Protein AF-A0A956AY80-F1 (afdb_monomer_lite)

pLDDT: mean 88.86, std 11.66, range [26.81, 98.88]

Foldseek 3Di:
DDQQQFFAFFCPPPHGGLDPVVLVVQLCQFQAVDLFQHPQATLQLFGHQETKFWDDFQGFTFDRHWFWFFKWFAAQDLVVQFFAQAGLTKIKTKAWFALCLLCVLAPDRPHDRGDIFIKIKIKGRFASRQQDLDPSCWLQLLQFDDLPDFAPWKAFDVIPLALVNQLSLCVLLVQLVFHQDDSRSDHDPSNLVSLQVQCVQADVPDRRSMDGTVDPSVVVSVSSHRHTCVVRNGPVVVSVVNHVRDMDGSRGIHGHPGTNGTWHASHSVRPITIMTIWMWGQDDSHPQFAEFEDEQLARDDSVSVVVVVPDDPLDPPDDGDRSSSSSCCSNPPPVVVSSLRHKYWAFDNLQHPPVSVCVVCVVPDDCPCVCVSSVSSNCCVVSCPSSVHDPRGTIRHHVSSVSSSSSVDPHTHRD

Sequence (415 aa):
MSSSPVSFPVDLGGGLAPTDGNVALHYKKTEVEAVRGFFPLGRNVSWHGGVHLYADADTPIHSPLDGVVVAARIQSSAGDAVGPFGSHNFIVVKHRLSGADLNAVQASGPFGKHDKVEFFSVFMHLAPKKASSGADFHGFGWLAKDPGWALGGSVGAGGANKKADVELVQTLLVRAGFDPGPIDGLIGQKTINGIRAFQRTAFQHMQDGRIDVGGQTWGELLYRVTPDPAEDGFDDDLIAALGEGEIVYPGKRICGGQPLWFVGPESEAGDVHLTHWELISEKPLIGAFQPAEDDSPFQGDARAILQILDGKDWIPGRGYVAPEMVSAFYGDDPRSQVLRERICKFRSEWATDIPAMLDALQRRFWTEGLDAAVEPYQWYEAAAEQAGLPDAVHWHHNPIAVVERLRRLPELTPG

Structure (mmCIF, N/CA/C/O backbone):
data_AF-A0A956AY80-F1
#
_entry.id   AF-A0A956AY80-F1
#
loop_
_atom_site.group_PDB
_atom_site.id
_atom_site.type_symbol
_atom_site.label_atom_id
_atom_site.label_alt_id
_atom_site.label_comp_id
_atom_site.label_asym_id
_atom_site.label_entity_id
_atom_site.label_seq_id
_atom_site.pdbx_PDB_ins_code
_atom_site.Cartn_x
_atom_site.Cartn_y
_atom_site.Cartn_z
_atom_site.occupancy
_atom_site.B_iso_or_equiv
_atom_site.auth_seq_id
_atom_site.auth_comp_id
_atom_site.auth_asym_id
_atom_site.auth_atom_id
_atom_site.pdbx_PDB_model_num
ATOM 1 N N . MET A 1 1 ? -4.450 -15.017 18.694 1.00 26.81 1 MET A N 1
ATOM 2 C CA . MET A 1 1 ? -3.123 -15.047 18.045 1.00 26.81 1 MET A CA 1
ATOM 3 C C . MET A 1 1 ? -2.965 -13.685 17.405 1.00 26.81 1 MET A C 1
ATOM 5 O O . MET A 1 1 ? -3.866 -13.319 16.667 1.00 26.81 1 MET A O 1
ATOM 9 N N . SER A 1 2 ? -1.950 -12.905 17.782 1.00 35.44 2 SER A N 1
ATOM 10 C CA . SER A 1 2 ? -1.731 -11.586 17.172 1.00 35.44 2 SER A CA 1
ATOM 11 C C . SER A 1 2 ? -1.387 -11.805 15.698 1.00 35.44 2 SER A C 1
ATOM 13 O O . SER A 1 2 ? -0.409 -12.499 15.408 1.00 35.44 2 SER A O 1
ATOM 15 N N . SER A 1 3 ? -2.235 -11.339 14.780 1.00 50.88 3 SER A N 1
ATOM 16 C CA . SER A 1 3 ? -1.897 -11.268 13.358 1.00 50.88 3 SER A CA 1
ATOM 17 C C . SER A 1 3 ? -0.698 -10.337 13.206 1.00 50.88 3 SER A C 1
ATOM 19 O O . SER A 1 3 ? -0.637 -9.307 13.872 1.00 50.88 3 SER A O 1
ATOM 21 N N . SER A 1 4 ? 0.276 -10.707 12.369 1.00 59.81 4 SER A N 1
ATOM 22 C CA . SER A 1 4 ? 1.412 -9.825 12.084 1.00 59.81 4 SER A CA 1
ATOM 23 C C . SER A 1 4 ? 0.883 -8.458 11.632 1.00 59.81 4 SER A C 1
ATOM 25 O O . SER A 1 4 ? -0.057 -8.427 10.837 1.00 59.81 4 SER A O 1
ATOM 27 N N . PRO A 1 5 ? 1.443 -7.339 12.121 1.00 73.50 5 PRO A N 1
ATOM 28 C CA . PRO A 1 5 ? 0.940 -6.010 11.779 1.00 73.50 5 PRO A CA 1
ATOM 29 C C . PRO A 1 5 ? 1.329 -5.582 10.351 1.00 73.50 5 PRO A C 1
ATOM 31 O O . PRO A 1 5 ? 1.004 -4.482 9.913 1.00 73.50 5 PRO A O 1
ATOM 34 N N . VAL A 1 6 ? 2.036 -6.455 9.626 1.00 89.50 6 VAL A N 1
ATOM 35 C CA . VAL A 1 6 ? 2.348 -6.320 8.207 1.00 89.50 6 VAL A CA 1
ATOM 36 C C . VAL A 1 6 ? 1.938 -7.583 7.460 1.00 89.50 6 VAL A C 1
ATOM 38 O O . VAL A 1 6 ? 1.872 -8.676 8.027 1.00 89.50 6 VAL A O 1
ATOM 41 N N . SER A 1 7 ? 1.696 -7.434 6.167 1.00 93.81 7 SER A N 1
ATOM 42 C CA . SER A 1 7 ? 1.313 -8.506 5.257 1.00 93.81 7 SER A CA 1
ATOM 43 C C . SER A 1 7 ? 2.031 -8.355 3.920 1.00 93.81 7 SER A C 1
ATOM 45 O O . SER A 1 7 ? 2.483 -7.266 3.561 1.00 93.81 7 SER A O 1
ATOM 47 N N . PHE A 1 8 ? 2.149 -9.453 3.183 1.00 97.81 8 PHE A N 1
ATOM 48 C CA . PHE A 1 8 ? 2.412 -9.375 1.755 1.00 97.81 8 PHE A CA 1
ATOM 49 C C . PHE A 1 8 ? 1.146 -8.934 1.016 1.00 97.81 8 PHE A C 1
ATOM 51 O O . PHE A 1 8 ? 0.047 -9.287 1.444 1.00 97.81 8 PHE A O 1
ATOM 58 N N . PRO A 1 9 ? 1.278 -8.189 -0.091 1.00 97.81 9 PRO A N 1
ATOM 59 C CA . PRO A 1 9 ? 0.118 -7.656 -0.793 1.00 97.81 9 PRO A CA 1
ATOM 60 C C . PRO A 1 9 ? -0.610 -8.711 -1.636 1.00 97.81 9 PRO A C 1
ATOM 62 O O . PRO A 1 9 ? -1.780 -8.527 -1.942 1.00 97.81 9 PRO A O 1
ATOM 65 N N . VAL A 1 10 ? 0.032 -9.824 -2.000 1.00 98.12 10 VAL A N 1
ATOM 66 C CA . VAL A 1 10 ? -0.568 -10.881 -2.830 1.00 98.12 10 VAL A CA 1
ATOM 67 C C . VAL A 1 10 ? -0.330 -12.239 -2.176 1.00 98.12 10 VAL A C 1
ATOM 69 O O . VAL A 1 10 ? 0.770 -12.525 -1.703 1.00 98.12 10 VAL A O 1
ATOM 72 N N . ASP A 1 11 ? -1.355 -13.092 -2.150 1.00 97.25 11 ASP A N 1
ATOM 73 C CA . ASP A 1 11 ? -1.192 -14.480 -1.724 1.00 97.25 11 ASP A CA 1
ATOM 74 C C . ASP A 1 11 ? -0.644 -15.317 -2.886 1.00 97.25 11 ASP A C 1
ATOM 76 O O . ASP A 1 11 ? -1.354 -15.632 -3.836 1.00 97.25 11 ASP A O 1
ATOM 80 N N . LEU A 1 12 ? 0.631 -15.698 -2.795 1.00 96.06 12 LEU A N 1
ATOM 81 C CA . LEU A 1 12 ? 1.305 -16.536 -3.792 1.00 96.06 12 LEU A CA 1
ATOM 82 C C . LEU A 1 12 ? 1.191 -18.047 -3.493 1.00 96.06 12 LEU A C 1
ATOM 84 O O . LEU A 1 12 ? 1.968 -18.843 -4.029 1.00 96.06 12 LEU A O 1
ATOM 88 N N . GLY A 1 13 ? 0.246 -18.439 -2.629 1.00 94.81 13 GLY A N 1
ATOM 89 C CA . GLY A 1 13 ? -0.078 -19.823 -2.259 1.00 94.81 13 GLY A CA 1
ATOM 90 C C . GLY A 1 13 ? 0.233 -20.198 -0.803 1.00 94.81 13 GLY A C 1
ATOM 91 O O . GLY A 1 13 ? 0.145 -21.372 -0.446 1.00 94.81 13 GLY A O 1
ATOM 92 N N . GLY A 1 14 ? 0.623 -19.231 0.032 1.00 93.25 14 GLY A N 1
ATOM 93 C CA . GLY A 1 14 ? 1.024 -19.441 1.431 1.00 93.25 14 GLY A CA 1
ATOM 94 C C . GLY A 1 14 ? 0.284 -18.558 2.441 1.00 93.25 14 GLY A C 1
ATOM 95 O O . GLY A 1 14 ? 0.595 -18.589 3.636 1.00 93.25 14 GLY A O 1
ATOM 96 N N . GLY A 1 15 ? -0.683 -17.763 1.985 1.00 95.44 15 GLY A N 1
ATOM 97 C CA . GLY A 1 15 ? -1.321 -16.698 2.747 1.00 95.44 15 GLY A CA 1
ATOM 98 C C . GLY A 1 15 ? -0.514 -15.396 2.747 1.00 95.44 15 GLY A C 1
ATOM 99 O O . GLY A 1 15 ? 0.667 -15.352 2.405 1.00 95.44 15 GLY A O 1
ATOM 100 N N . LEU A 1 16 ? -1.153 -14.322 3.213 1.00 95.81 16 LEU A N 1
ATOM 101 C CA . LEU A 1 16 ? -0.568 -12.973 3.253 1.00 95.81 16 LEU A CA 1
ATOM 102 C C . LEU A 1 16 ? 0.419 -12.761 4.413 1.00 95.81 16 LEU A C 1
ATOM 104 O O . LEU A 1 16 ? 1.142 -11.768 4.451 1.00 95.81 16 LEU A O 1
ATOM 108 N N . ALA A 1 17 ? 0.448 -13.666 5.394 1.00 94.19 17 ALA A N 1
ATOM 109 C CA . ALA A 1 17 ? 1.302 -13.505 6.564 1.00 94.19 17 ALA A CA 1
ATOM 110 C C . ALA A 1 17 ? 2.790 -13.576 6.167 1.00 94.19 17 ALA A C 1
ATOM 112 O O . ALA A 1 17 ? 3.185 -14.496 5.449 1.00 94.19 17 ALA A O 1
ATOM 113 N N . PRO A 1 18 ? 3.657 -12.689 6.674 1.00 94.31 18 PRO A N 1
ATOM 114 C CA . PRO A 1 18 ? 5.069 -12.629 6.301 1.00 94.31 18 PRO A CA 1
ATOM 115 C C . PRO A 1 18 ? 5.901 -13.691 7.049 1.00 94.31 18 PRO A C 1
ATOM 117 O O . PRO A 1 18 ? 6.881 -13.391 7.726 1.00 94.31 18 PRO A O 1
ATOM 120 N N . THR A 1 19 ? 5.503 -14.961 6.995 1.00 94.44 19 THR A N 1
ATOM 121 C CA . THR A 1 19 ? 6.252 -16.073 7.609 1.00 94.44 19 THR A CA 1
ATOM 122 C C . THR A 1 19 ? 7.579 -16.315 6.881 1.00 94.44 19 THR A C 1
ATOM 124 O O . THR A 1 19 ? 7.746 -15.875 5.747 1.00 94.44 19 THR A O 1
ATOM 127 N N . ASP A 1 20 ? 8.529 -17.035 7.489 1.00 94.62 20 ASP A N 1
ATOM 128 C CA . ASP A 1 20 ? 9.790 -17.388 6.805 1.00 94.62 20 ASP A CA 1
ATOM 129 C C . ASP A 1 20 ? 9.540 -18.138 5.490 1.00 94.62 20 ASP A C 1
ATOM 131 O O . ASP A 1 20 ? 10.195 -17.868 4.484 1.00 94.62 20 ASP A O 1
ATOM 135 N N . GLY A 1 21 ? 8.541 -19.028 5.480 1.00 96.56 21 GLY A N 1
ATOM 136 C CA . GLY A 1 21 ? 8.115 -19.738 4.276 1.00 96.56 21 GLY A CA 1
ATOM 137 C C . GLY A 1 21 ? 7.582 -18.792 3.201 1.00 96.56 21 GLY A C 1
ATOM 138 O O . GLY A 1 21 ? 7.973 -18.906 2.042 1.00 96.56 21 GLY A O 1
ATOM 139 N N . ASN A 1 22 ? 6.754 -17.818 3.582 1.00 96.81 22 ASN A N 1
ATOM 140 C CA . ASN A 1 22 ? 6.165 -16.880 2.626 1.00 96.81 22 ASN A CA 1
ATOM 141 C C . ASN A 1 22 ? 7.173 -15.847 2.119 1.00 96.81 22 ASN A C 1
ATOM 143 O O . ASN A 1 22 ? 7.109 -15.484 0.949 1.00 96.81 22 ASN A O 1
ATOM 147 N N . VAL A 1 23 ? 8.137 -15.422 2.943 1.00 96.94 23 VAL A N 1
ATOM 148 C CA . VAL A 1 23 ? 9.266 -14.584 2.502 1.00 96.94 23 VAL A CA 1
ATOM 149 C C . VAL A 1 23 ? 10.092 -15.325 1.449 1.00 96.94 23 VAL A C 1
ATOM 151 O O . VAL A 1 23 ? 10.340 -14.792 0.369 1.00 96.94 23 VAL A O 1
ATOM 154 N N . ALA A 1 24 ? 10.469 -16.579 1.724 1.00 96.56 24 ALA A N 1
ATOM 155 C CA . ALA A 1 24 ? 11.209 -17.400 0.769 1.00 96.56 24 ALA A CA 1
ATOM 156 C C . ALA A 1 24 ? 10.414 -17.639 -0.526 1.00 96.56 24 ALA A C 1
ATOM 158 O O . ALA A 1 24 ? 10.987 -17.596 -1.615 1.00 96.56 24 ALA A O 1
ATOM 159 N N . LEU A 1 25 ? 9.097 -17.851 -0.417 1.00 97.31 25 LEU A N 1
ATOM 160 C CA . LEU A 1 25 ? 8.205 -18.004 -1.563 1.00 97.31 25 LEU A CA 1
ATOM 161 C C . LEU A 1 25 ? 8.152 -16.737 -2.422 1.00 97.31 25 LEU A C 1
ATOM 163 O O . LEU A 1 25 ? 8.257 -16.850 -3.639 1.00 97.31 25 LEU A O 1
ATOM 167 N N . HIS A 1 26 ? 8.046 -15.554 -1.813 1.00 97.62 26 HIS A N 1
ATOM 168 C CA . HIS A 1 26 ? 8.036 -14.289 -2.549 1.00 97.62 26 HIS A CA 1
ATOM 169 C C . HIS A 1 26 ? 9.336 -14.091 -3.323 1.00 97.62 26 HIS A C 1
ATOM 171 O O . HIS A 1 26 ? 9.273 -13.915 -4.533 1.00 97.62 26 HIS A O 1
ATOM 177 N N . TYR A 1 27 ? 10.503 -14.248 -2.688 1.00 96.75 27 TYR A N 1
ATOM 178 C CA . TYR A 1 27 ? 11.777 -14.159 -3.412 1.00 96.75 27 TYR A CA 1
ATOM 179 C C . TYR A 1 27 ? 11.892 -15.204 -4.526 1.00 96.75 27 TYR A C 1
ATOM 181 O O . TYR A 1 27 ? 12.325 -14.880 -5.627 1.00 96.75 27 TYR A O 1
ATOM 189 N N . LYS A 1 28 ? 11.461 -16.450 -4.291 1.00 95.44 28 LYS A N 1
ATOM 190 C CA . LYS A 1 28 ? 11.447 -17.481 -5.339 1.00 95.44 28 LYS A CA 1
ATOM 191 C C . LYS A 1 28 ? 10.586 -17.046 -6.530 1.00 95.44 28 LYS A C 1
ATOM 193 O O . LYS A 1 28 ? 11.011 -17.171 -7.676 1.00 95.44 28 LYS A O 1
ATOM 198 N N . LYS A 1 29 ? 9.390 -16.520 -6.265 1.00 95.56 29 LYS A N 1
ATOM 199 C CA . LYS A 1 29 ? 8.446 -16.073 -7.293 1.00 95.56 29 LYS A CA 1
ATOM 200 C C . LYS A 1 29 ? 8.954 -14.854 -8.057 1.00 95.56 29 LYS A C 1
ATOM 202 O O . LYS A 1 29 ? 8.784 -14.819 -9.268 1.00 95.56 29 LYS A O 1
ATOM 207 N N . THR A 1 30 ? 9.600 -13.902 -7.386 1.00 94.88 30 THR A N 1
ATOM 208 C CA . THR A 1 30 ? 10.046 -12.643 -8.002 1.00 94.88 30 THR A CA 1
ATOM 209 C C . THR A 1 30 ? 11.441 -12.693 -8.604 1.00 94.88 30 THR A C 1
ATOM 211 O O . THR A 1 30 ? 11.731 -11.872 -9.459 1.00 94.88 30 THR A O 1
ATOM 214 N N . GLU A 1 31 ? 12.316 -13.602 -8.170 1.00 93.38 31 GLU A N 1
ATOM 215 C CA . GLU A 1 31 ? 13.718 -13.650 -8.620 1.00 93.38 31 GLU A CA 1
ATOM 216 C C . GLU A 1 31 ? 14.053 -14.908 -9.431 1.00 93.38 31 GLU A C 1
ATOM 218 O O . GLU A 1 31 ? 14.951 -14.864 -10.265 1.00 93.38 31 GLU A O 1
ATOM 223 N N . VAL A 1 32 ? 13.341 -16.022 -9.220 1.00 90.88 32 VAL A N 1
ATOM 224 C CA . VAL A 1 32 ? 13.651 -17.306 -9.878 1.00 90.88 32 VAL A CA 1
ATOM 225 C C . VAL A 1 32 ? 12.602 -17.678 -10.923 1.00 90.88 32 VAL A C 1
ATOM 227 O O . VAL A 1 32 ? 12.946 -18.094 -12.024 1.00 90.88 32 VAL A O 1
ATOM 230 N N . GLU A 1 33 ? 11.316 -17.559 -10.585 1.00 91.31 33 GLU A N 1
ATOM 231 C CA . GLU A 1 33 ? 10.217 -17.934 -11.490 1.00 91.31 33 GLU A CA 1
ATOM 232 C C . GLU A 1 33 ? 9.752 -16.768 -12.379 1.00 91.31 33 GLU A C 1
ATOM 234 O O . GLU A 1 33 ? 9.162 -16.998 -13.435 1.00 91.31 33 GLU A O 1
ATOM 239 N N . ALA A 1 34 ? 10.026 -15.523 -11.979 1.00 87.88 34 ALA A N 1
ATOM 240 C CA . ALA A 1 34 ? 9.697 -14.340 -12.763 1.00 87.88 34 ALA A CA 1
ATOM 241 C C . ALA A 1 34 ? 10.605 -14.195 -13.988 1.00 87.88 34 ALA A C 1
ATOM 243 O O . ALA A 1 34 ? 11.816 -14.408 -13.941 1.00 87.88 34 ALA A O 1
ATOM 244 N N . VAL A 1 35 ? 10.019 -13.729 -15.090 1.00 84.06 35 VAL A N 1
ATOM 245 C CA . VAL A 1 35 ? 10.764 -13.435 -16.323 1.00 84.06 35 VAL A CA 1
ATOM 246 C C . VAL A 1 35 ? 11.351 -12.017 -16.297 1.00 84.06 35 VAL A C 1
ATOM 248 O O . VAL A 1 35 ? 12.393 -11.765 -16.904 1.00 84.06 35 VAL A O 1
ATOM 251 N N . ARG A 1 36 ? 10.685 -11.079 -15.611 1.00 87.81 36 ARG A N 1
ATOM 252 C CA . ARG A 1 36 ? 11.053 -9.657 -15.507 1.00 87.81 36 ARG A CA 1
ATOM 253 C C . ARG A 1 36 ? 10.444 -8.996 -14.268 1.00 87.81 36 ARG A C 1
ATOM 255 O O . ARG A 1 36 ? 9.558 -9.578 -13.645 1.00 87.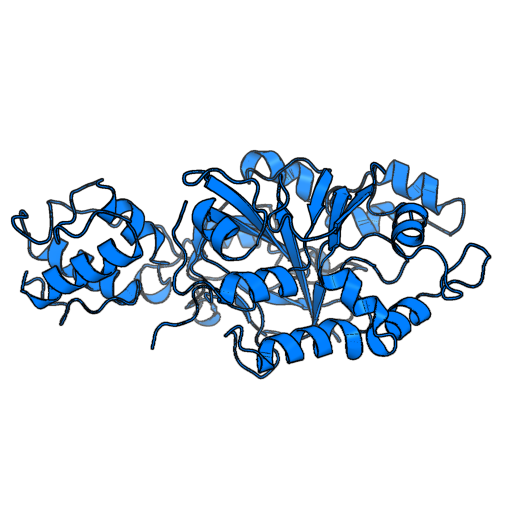81 36 ARG A O 1
ATOM 262 N N . GLY A 1 37 ? 10.862 -7.754 -14.007 1.00 89.88 37 GLY A N 1
ATOM 263 C CA . GLY A 1 37 ? 10.347 -6.914 -12.922 1.00 89.88 37 GLY A CA 1
ATOM 264 C C . GLY A 1 37 ? 11.085 -7.131 -11.603 1.00 89.88 37 GLY A C 1
ATOM 265 O O . GLY A 1 37 ? 10.450 -7.307 -10.566 1.00 89.88 37 GLY A O 1
ATOM 266 N N . PHE A 1 38 ? 12.418 -7.192 -11.652 1.00 92.88 38 PHE A N 1
ATOM 267 C CA . PHE A 1 38 ? 13.270 -7.447 -10.493 1.00 92.88 38 PHE A CA 1
ATOM 268 C C . PHE A 1 38 ? 13.699 -6.138 -9.826 1.00 92.88 38 PHE A C 1
ATOM 270 O O . PHE A 1 38 ? 14.107 -5.207 -10.514 1.00 92.88 38 PHE A O 1
ATOM 277 N N . PHE A 1 39 ? 13.710 -6.084 -8.496 1.00 93.38 39 PHE A N 1
ATOM 278 C CA . PHE A 1 39 ? 14.326 -4.971 -7.770 1.00 93.38 39 PHE A CA 1
ATOM 279 C C . PHE A 1 39 ? 15.830 -5.212 -7.553 1.00 93.38 39 PHE A C 1
ATOM 281 O O . PHE A 1 39 ? 16.179 -6.294 -7.072 1.00 93.38 39 PHE A O 1
ATOM 288 N N . PRO A 1 40 ? 16.720 -4.215 -7.753 1.00 90.00 40 PRO A N 1
ATOM 289 C CA . PRO A 1 40 ? 16.488 -2.887 -8.332 1.00 90.00 40 PRO A CA 1
ATOM 290 C C . PRO A 1 40 ? 16.791 -2.843 -9.841 1.00 90.00 40 PRO A C 1
ATOM 292 O O . PRO A 1 40 ? 16.934 -1.767 -10.419 1.00 90.00 40 PRO A O 1
ATOM 295 N N . LEU A 1 41 ? 17.001 -4.012 -10.459 1.00 86.75 41 LEU A N 1
ATOM 296 C CA . LEU A 1 41 ? 17.500 -4.141 -11.824 1.00 86.75 41 LEU A CA 1
ATOM 297 C C . LEU A 1 41 ? 16.412 -4.636 -12.774 1.00 86.75 41 LEU A C 1
ATOM 299 O O . LEU A 1 41 ? 16.131 -5.833 -12.850 1.00 86.75 41 LEU A O 1
ATOM 303 N N . GLY A 1 42 ? 15.878 -3.716 -13.571 1.00 85.12 42 GLY A N 1
ATOM 304 C CA . GLY A 1 42 ? 14.941 -4.036 -14.636 1.00 85.12 42 GLY A CA 1
ATOM 305 C C . GLY A 1 42 ? 15.580 -4.886 -15.737 1.00 85.12 42 GLY A C 1
ATOM 306 O O . GLY A 1 42 ? 16.794 -4.875 -15.961 1.00 85.12 42 GLY A O 1
ATOM 307 N N . ARG A 1 43 ? 14.736 -5.594 -16.495 1.00 77.75 43 ARG A N 1
ATOM 308 C CA . ARG A 1 43 ? 15.157 -6.495 -17.585 1.00 77.75 43 ARG A CA 1
ATOM 309 C C . ARG A 1 43 ? 16.011 -5.795 -18.660 1.00 77.75 43 ARG A C 1
ATOM 311 O O . ARG A 1 43 ? 16.844 -6.439 -19.284 1.00 77.75 43 ARG A O 1
ATOM 318 N N . ASN A 1 44 ? 15.853 -4.484 -18.841 1.00 75.44 44 ASN A N 1
ATOM 319 C CA . ASN A 1 44 ? 16.607 -3.686 -19.814 1.00 75.44 44 ASN A CA 1
ATOM 320 C C . ASN A 1 44 ? 17.853 -3.000 -19.221 1.00 75.44 44 ASN A C 1
ATOM 322 O O . ASN A 1 44 ? 18.397 -2.085 -19.835 1.00 75.44 44 ASN A O 1
ATOM 326 N N . VAL A 1 45 ? 18.303 -3.423 -18.034 1.00 77.69 45 VAL A N 1
ATOM 327 C CA . VAL A 1 45 ? 19.393 -2.774 -17.279 1.00 77.69 45 VAL A CA 1
ATOM 328 C C . VAL A 1 45 ? 19.087 -1.304 -16.978 1.00 77.69 45 VAL A C 1
ATOM 330 O O . VAL A 1 45 ? 19.948 -0.430 -17.022 1.00 77.69 45 VAL A O 1
ATOM 333 N N . SER A 1 46 ? 17.817 -1.044 -16.690 1.00 82.38 46 SER A N 1
ATOM 334 C CA . SER A 1 46 ? 17.307 0.201 -16.129 1.00 82.38 46 SER A CA 1
ATOM 335 C C . SER A 1 46 ? 17.060 0.019 -14.637 1.00 82.38 46 SER A C 1
ATOM 337 O O . SER A 1 46 ? 16.979 -1.116 -14.148 1.00 82.38 46 SER A O 1
ATOM 339 N N . TRP A 1 47 ? 16.921 1.127 -13.918 1.00 88.50 47 TRP A N 1
ATOM 340 C CA . TRP A 1 47 ? 16.445 1.064 -12.548 1.00 88.50 47 TRP A CA 1
ATOM 341 C C . TRP A 1 47 ? 15.017 0.535 -12.541 1.00 88.50 47 TRP A C 1
ATOM 343 O O . TRP A 1 47 ? 14.254 0.787 -13.476 1.00 88.50 47 TRP A O 1
ATOM 353 N N . HIS A 1 48 ? 14.701 -0.244 -11.512 1.00 93.25 48 HIS A N 1
ATOM 354 C CA . HIS A 1 48 ? 13.365 -0.763 -11.275 1.00 93.25 48 HIS A CA 1
ATOM 355 C C . HIS A 1 48 ? 13.009 -0.588 -9.795 1.00 93.25 48 HIS A C 1
ATOM 357 O O . HIS A 1 48 ? 13.703 -1.124 -8.927 1.00 93.25 48 HIS A O 1
ATOM 363 N N . GLY A 1 49 ? 11.983 0.211 -9.503 1.00 93.44 49 GLY A N 1
ATOM 364 C CA . GLY A 1 49 ? 11.641 0.709 -8.165 1.00 93.44 49 GLY A CA 1
ATOM 365 C C . GLY A 1 49 ? 11.008 -0.329 -7.251 1.00 93.44 49 GLY A C 1
ATOM 366 O O . GLY A 1 49 ? 11.055 -0.197 -6.026 1.00 93.44 49 GLY A O 1
ATOM 367 N N . GLY A 1 50 ? 10.485 -1.407 -7.834 1.00 95.62 50 GLY A N 1
ATOM 368 C CA . GLY A 1 50 ? 9.754 -2.434 -7.111 1.00 95.62 50 GLY A CA 1
ATOM 369 C C . GLY A 1 50 ? 9.958 -3.840 -7.648 1.00 95.62 50 GLY A C 1
ATOM 370 O O . GLY A 1 50 ? 10.982 -4.183 -8.241 1.00 95.62 50 GLY A O 1
ATOM 371 N N . VAL A 1 51 ? 8.969 -4.690 -7.393 1.00 97.75 51 VAL A N 1
ATOM 372 C CA . VAL A 1 51 ? 8.930 -6.074 -7.878 1.00 97.75 51 VAL A CA 1
ATOM 373 C C . VAL A 1 51 ? 7.619 -6.353 -8.599 1.00 97.75 51 VAL A C 1
ATOM 375 O O . VAL A 1 51 ? 6.569 -5.845 -8.208 1.00 97.75 51 VAL A O 1
ATOM 378 N N . HIS A 1 52 ? 7.662 -7.204 -9.621 1.00 97.50 52 HIS A N 1
ATOM 379 C CA . HIS A 1 52 ? 6.452 -7.763 -10.221 1.00 97.50 52 HIS A CA 1
ATOM 380 C C . HIS A 1 52 ? 6.011 -9.019 -9.463 1.00 97.50 52 HIS A C 1
ATOM 382 O O . HIS A 1 52 ? 6.763 -9.989 -9.352 1.00 97.50 52 HIS A O 1
ATOM 388 N N . LEU A 1 53 ? 4.773 -9.019 -8.974 1.00 97.81 53 LEU A N 1
ATOM 389 C CA . LEU A 1 53 ? 4.126 -10.171 -8.352 1.00 97.81 53 LEU A CA 1
ATOM 390 C C . LEU A 1 53 ? 3.156 -10.797 -9.354 1.00 97.81 53 LEU A C 1
ATOM 392 O O . LEU A 1 53 ? 2.075 -10.260 -9.587 1.00 97.81 53 LEU A O 1
ATOM 396 N N . TYR A 1 54 ? 3.556 -11.918 -9.954 1.00 96.62 54 TYR A N 1
ATOM 397 C CA . TYR A 1 54 ? 2.731 -12.677 -10.896 1.00 96.62 54 TYR A CA 1
ATOM 398 C C . TYR A 1 54 ? 1.727 -13.543 -10.135 1.00 96.62 54 TYR A C 1
ATOM 400 O O . TYR A 1 54 ? 2.111 -14.296 -9.235 1.00 96.62 54 TYR A O 1
ATOM 408 N N . ALA A 1 55 ? 0.458 -13.452 -10.518 1.00 96.50 55 ALA A N 1
ATOM 409 C CA . ALA A 1 55 ? -0.638 -14.222 -9.940 1.00 96.50 55 ALA A CA 1
ATOM 410 C C . ALA A 1 55 ? -1.754 -14.405 -10.975 1.00 96.50 55 ALA A C 1
ATOM 412 O O . ALA A 1 55 ? -1.727 -13.785 -12.036 1.00 96.50 55 ALA A O 1
ATOM 413 N N . ASP A 1 56 ? -2.732 -15.254 -10.667 1.00 95.62 56 ASP A N 1
ATOM 414 C CA . ASP A 1 56 ? -3.879 -15.471 -11.547 1.00 95.62 56 ASP A CA 1
ATOM 415 C C . ASP A 1 56 ? -4.747 -14.206 -11.632 1.00 95.62 56 ASP A C 1
ATOM 417 O O . ASP A 1 56 ? -4.804 -13.414 -10.686 1.00 95.62 56 ASP A O 1
ATOM 421 N N . ALA A 1 57 ? -5.460 -14.034 -12.748 1.00 92.81 57 ALA A N 1
ATOM 422 C CA . ALA A 1 57 ? -6.464 -12.982 -12.894 1.00 92.81 57 ALA A CA 1
ATOM 423 C C . ALA A 1 57 ? -7.441 -12.970 -11.703 1.00 92.81 57 ALA A C 1
ATOM 425 O O . ALA A 1 57 ? -7.724 -14.012 -11.113 1.00 92.81 57 ALA A O 1
ATOM 426 N N . ASP A 1 58 ? -7.943 -11.787 -11.342 1.00 91.12 58 ASP A N 1
ATOM 427 C CA . ASP A 1 58 ? -8.820 -11.576 -10.179 1.00 91.12 58 ASP A CA 1
ATOM 428 C C . ASP A 1 58 ? -8.202 -11.942 -8.811 1.00 91.12 58 ASP A C 1
ATOM 430 O O . ASP A 1 58 ? -8.900 -11.905 -7.795 1.00 91.12 58 ASP A O 1
ATOM 434 N N . THR A 1 59 ? -6.894 -12.221 -8.724 1.00 96.69 59 THR A N 1
ATOM 435 C CA . THR A 1 59 ? -6.223 -12.319 -7.419 1.00 96.69 59 THR A CA 1
ATOM 436 C C . THR A 1 59 ? -6.233 -10.946 -6.733 1.00 96.69 59 THR A C 1
ATOM 438 O O . THR A 1 59 ? -5.748 -9.971 -7.323 1.00 96.69 59 THR A O 1
ATOM 441 N N . PRO A 1 60 ? -6.763 -10.829 -5.501 1.00 96.81 60 PRO A N 1
ATOM 442 C CA . PRO A 1 60 ? -6.797 -9.561 -4.790 1.00 96.81 60 PRO A CA 1
ATOM 443 C C . PRO A 1 60 ? -5.403 -9.129 -4.322 1.00 96.81 60 PRO A C 1
ATOM 445 O O . PRO A 1 60 ? -4.594 -9.930 -3.849 1.00 96.81 60 PRO A O 1
ATOM 448 N N . ILE A 1 61 ? -5.161 -7.828 -4.422 1.00 97.81 61 ILE A N 1
ATOM 449 C CA . ILE A 1 61 ? -4.003 -7.123 -3.877 1.00 97.81 61 ILE A CA 1
ATOM 450 C C . ILE A 1 61 ? -4.437 -6.469 -2.572 1.00 97.81 61 ILE A C 1
ATOM 452 O O . ILE A 1 61 ? -5.530 -5.915 -2.500 1.00 97.81 61 ILE A O 1
ATOM 456 N N . HIS A 1 62 ? -3.577 -6.486 -1.564 1.00 97.81 62 HIS A N 1
ATOM 457 C CA . HIS A 1 62 ? -3.861 -6.011 -0.219 1.00 97.81 62 HIS A CA 1
ATOM 458 C C . HIS A 1 62 ? -2.864 -4.941 0.208 1.00 97.81 62 HIS A C 1
ATOM 460 O O . HIS A 1 62 ? -1.720 -4.915 -0.246 1.00 97.81 62 HIS A O 1
ATOM 466 N N . SER A 1 63 ? -3.285 -4.070 1.122 1.00 97.00 63 SER A N 1
ATOM 467 C CA . SER A 1 63 ? -2.377 -3.097 1.721 1.00 97.00 63 SER A CA 1
ATOM 468 C C . SER A 1 63 ? -1.359 -3.820 2.609 1.00 97.00 63 SER A C 1
ATOM 470 O O . SER A 1 63 ? -1.765 -4.535 3.524 1.00 97.00 63 SER A O 1
ATOM 472 N N . PRO A 1 64 ? -0.042 -3.651 2.409 1.00 96.56 64 PRO A N 1
ATOM 473 C CA . PRO A 1 64 ? 0.959 -4.393 3.168 1.00 96.56 64 PRO A CA 1
ATOM 474 C C . PRO A 1 64 ? 1.023 -3.926 4.623 1.00 96.56 64 PRO A C 1
ATOM 476 O O . PRO A 1 64 ? 1.347 -4.709 5.514 1.00 96.56 64 PRO A O 1
ATOM 479 N N . LEU A 1 65 ? 0.669 -2.664 4.871 1.00 93.75 65 LEU A N 1
ATOM 480 C CA . LEU A 1 65 ? 0.572 -2.061 6.192 1.00 93.75 65 LEU A CA 1
ATOM 481 C C . LEU A 1 65 ? -0.686 -1.204 6.296 1.00 93.75 65 LEU A C 1
ATOM 483 O O . LEU A 1 65 ? -1.304 -0.825 5.302 1.00 93.75 65 LEU A O 1
ATOM 487 N N . ASP A 1 66 ? -0.990 -0.821 7.522 1.00 91.19 66 ASP A N 1
ATOM 488 C CA . ASP A 1 66 ? -1.859 0.298 7.837 1.00 91.19 66 ASP A CA 1
ATOM 489 C C . ASP A 1 66 ? -1.463 1.562 7.052 1.00 91.19 66 ASP A C 1
ATOM 491 O O . ASP A 1 66 ? -0.296 1.965 7.012 1.00 91.19 66 ASP A O 1
ATOM 495 N N . GLY A 1 67 ? -2.434 2.207 6.412 1.00 93.25 67 GLY A N 1
ATOM 496 C CA . GLY A 1 67 ? -2.192 3.382 5.584 1.00 93.25 67 GLY A CA 1
ATOM 497 C C . GLY A 1 67 ? -3.454 4.134 5.182 1.00 93.25 67 GLY A C 1
ATOM 498 O O . GLY A 1 67 ? -4.534 3.933 5.737 1.00 93.25 67 GLY A O 1
ATOM 499 N N . VAL A 1 68 ? -3.301 5.063 4.252 1.00 95.25 68 VAL A N 1
ATOM 500 C CA . VAL A 1 68 ? -4.389 5.840 3.656 1.00 95.25 68 VAL A CA 1
ATOM 501 C C . VAL A 1 68 ? -4.240 5.748 2.145 1.00 95.25 68 VAL A C 1
ATOM 503 O O . VAL A 1 68 ? -3.157 6.007 1.627 1.00 95.25 68 VAL A O 1
ATOM 506 N N . VAL A 1 69 ? -5.305 5.387 1.436 1.00 98.00 69 VAL A N 1
ATOM 507 C CA . VAL A 1 69 ? -5.358 5.458 -0.026 1.00 98.00 69 VAL A CA 1
ATOM 508 C C . VAL A 1 69 ? -5.398 6.934 -0.414 1.00 98.00 69 VAL A C 1
ATOM 510 O O . VAL A 1 69 ? -6.408 7.611 -0.206 1.00 98.00 69 VAL A O 1
ATOM 513 N N . VAL A 1 70 ? -4.272 7.444 -0.913 1.00 98.50 70 VAL A N 1
ATOM 514 C CA . VAL A 1 70 ? -4.071 8.878 -1.190 1.00 98.50 70 VAL A CA 1
ATOM 515 C C . VAL A 1 70 ? -4.223 9.228 -2.661 1.00 98.50 70 VAL A C 1
ATOM 517 O O . VAL A 1 70 ? -4.576 10.360 -2.960 1.00 98.50 70 VAL A O 1
ATOM 520 N N . ALA A 1 71 ? -4.012 8.269 -3.560 1.00 98.56 71 ALA A N 1
ATOM 521 C CA . ALA A 1 71 ? -4.299 8.422 -4.977 1.00 98.56 71 ALA A CA 1
ATOM 522 C C . ALA A 1 71 ? -4.695 7.079 -5.586 1.00 98.56 71 ALA A C 1
ATOM 524 O O . ALA A 1 71 ? -4.190 6.032 -5.172 1.00 98.56 71 ALA A O 1
ATOM 525 N N . ALA A 1 72 ? -5.581 7.108 -6.573 1.00 98.19 72 ALA A N 1
ATOM 526 C CA . ALA A 1 72 ? -5.921 5.943 -7.373 1.00 98.19 72 ALA A CA 1
ATOM 527 C C . ALA A 1 72 ? -6.364 6.361 -8.776 1.00 98.19 72 ALA A C 1
ATOM 529 O O . ALA A 1 72 ? -6.935 7.434 -8.955 1.00 98.19 72 ALA A O 1
ATOM 530 N N . ARG A 1 73 ? -6.155 5.482 -9.753 1.00 96.50 73 ARG A N 1
ATOM 531 C CA . ARG A 1 73 ? -6.752 5.565 -11.089 1.00 96.50 73 ARG A CA 1
ATOM 532 C C . ARG A 1 73 ? -7.155 4.167 -11.529 1.00 96.50 73 ARG A C 1
ATOM 534 O O . ARG A 1 73 ? -6.301 3.283 -11.585 1.00 96.50 73 ARG A O 1
ATOM 541 N N . ILE A 1 74 ? -8.438 3.975 -11.838 1.00 93.94 74 ILE A N 1
ATOM 542 C CA . ILE A 1 74 ? -9.005 2.681 -12.243 1.00 93.94 74 ILE A CA 1
ATOM 543 C C . ILE A 1 74 ? -9.855 2.850 -13.503 1.00 93.94 74 ILE A C 1
ATOM 545 O O . ILE A 1 74 ? -11.072 2.980 -13.462 1.00 93.94 74 ILE A O 1
ATOM 549 N N . GLN A 1 75 ? -9.222 2.784 -14.662 1.00 90.19 75 GLN A N 1
ATOM 550 C CA . GLN A 1 75 ? -9.922 2.670 -15.930 1.00 90.19 75 GLN A CA 1
ATOM 551 C C . GLN A 1 75 ? -10.494 1.268 -16.105 1.00 90.19 75 GLN A C 1
ATOM 553 O O . GLN A 1 75 ? -9.787 0.265 -16.015 1.00 90.19 75 GLN A O 1
ATOM 558 N N . SER A 1 76 ? -11.797 1.205 -16.357 1.00 86.25 76 SER A N 1
ATOM 559 C CA . SER A 1 76 ? -12.543 -0.054 -16.425 1.00 86.25 76 SER A CA 1
ATOM 560 C C . SER A 1 76 ? -12.533 -0.729 -17.800 1.00 86.25 76 SER A C 1
ATOM 562 O O . SER A 1 76 ? -12.878 -1.901 -17.914 1.00 86.25 76 SER A O 1
ATOM 564 N N . SER A 1 77 ? -12.150 -0.001 -18.848 1.00 85.50 77 SER A N 1
ATOM 565 C CA . SER A 1 77 ? -12.042 -0.507 -20.215 1.00 85.50 77 SER A CA 1
ATOM 566 C C . SER A 1 77 ? -10.618 -0.981 -20.474 1.00 85.50 77 SER A C 1
ATOM 568 O O . SER A 1 77 ? -9.675 -0.207 -20.337 1.00 85.50 77 SER A O 1
ATOM 570 N N . ALA A 1 78 ? -10.448 -2.242 -20.875 1.00 81.12 78 ALA A N 1
ATOM 571 C CA . ALA A 1 78 ? -9.124 -2.786 -21.170 1.00 81.12 78 ALA A CA 1
ATOM 572 C C . ALA A 1 78 ? -8.410 -2.025 -22.303 1.00 81.12 78 ALA A C 1
ATOM 574 O O . ALA A 1 78 ? -7.204 -1.833 -22.220 1.00 81.12 78 ALA A O 1
ATOM 575 N N . GLY A 1 79 ? -9.148 -1.554 -23.316 1.00 83.56 79 GLY A N 1
ATOM 576 C CA . GLY A 1 79 ? -8.572 -0.800 -24.436 1.00 83.56 79 GLY A CA 1
ATOM 577 C C . GLY A 1 79 ? -8.069 0.593 -24.054 1.00 83.56 79 GLY A C 1
ATOM 578 O O . GLY A 1 79 ? -7.223 1.138 -24.752 1.00 83.56 79 GLY A O 1
ATOM 579 N N . ASP A 1 80 ? -8.563 1.144 -22.945 1.00 84.38 80 ASP A N 1
ATOM 580 C CA . ASP A 1 80 ? -8.107 2.435 -22.431 1.00 84.38 80 ASP A CA 1
ATOM 581 C C . ASP A 1 80 ? -7.027 2.249 -21.360 1.00 84.38 80 ASP A C 1
ATOM 583 O O . ASP A 1 80 ? -6.085 3.031 -21.303 1.00 84.38 80 ASP A O 1
ATOM 587 N N . ALA A 1 81 ? -7.138 1.189 -20.551 1.00 88.56 81 ALA A N 1
ATOM 588 C CA . ALA A 1 81 ? -6.331 0.948 -19.358 1.00 88.56 81 ALA A CA 1
ATOM 589 C C . ALA A 1 81 ? -5.034 0.166 -19.591 1.00 88.56 81 ALA A C 1
ATOM 591 O O . ALA A 1 81 ? -4.154 0.184 -18.730 1.00 88.56 81 ALA A O 1
ATOM 592 N N . VAL A 1 82 ? -4.929 -0.594 -20.684 1.00 92.75 82 VAL A N 1
ATOM 593 C CA . VAL A 1 82 ? -3.827 -1.537 -20.907 1.00 92.75 82 VAL A CA 1
ATOM 594 C C . VAL A 1 82 ? -2.995 -1.081 -22.088 1.00 92.75 82 VAL A C 1
ATOM 596 O O . VAL A 1 82 ? -3.494 -0.984 -23.199 1.00 92.75 82 VAL A O 1
ATOM 599 N N . GLY A 1 83 ? -1.718 -0.817 -21.825 1.00 92.38 83 GLY A N 1
ATOM 600 C CA . GLY A 1 83 ? -0.741 -0.471 -22.847 1.00 92.38 83 GLY A CA 1
ATOM 601 C C . GLY A 1 83 ? 0.320 -1.560 -23.043 1.00 92.38 83 GLY A C 1
ATOM 602 O O . GLY A 1 83 ? 0.236 -2.653 -22.465 1.00 92.38 83 GLY A O 1
ATOM 603 N N . PRO A 1 84 ? 1.377 -1.260 -23.818 1.00 90.62 84 PRO A N 1
ATOM 604 C CA . PRO A 1 84 ? 2.433 -2.218 -24.148 1.00 90.62 84 PRO A CA 1
ATOM 605 C C . PRO A 1 84 ? 3.289 -2.644 -22.945 1.00 90.62 84 PRO A C 1
ATOM 607 O O . PRO A 1 84 ? 3.976 -3.662 -23.019 1.00 90.62 84 PRO A O 1
ATOM 610 N N . PHE A 1 85 ? 3.245 -1.892 -21.841 1.00 90.94 85 PHE A N 1
ATOM 611 C CA . PHE A 1 85 ? 3.956 -2.194 -20.596 1.00 90.94 85 PHE A CA 1
ATOM 612 C C . PHE A 1 85 ? 3.007 -2.638 -19.474 1.00 90.94 85 PHE A C 1
ATOM 614 O O . PHE A 1 85 ? 3.371 -2.580 -18.307 1.00 90.94 85 PHE A O 1
ATOM 621 N N . GLY A 1 86 ? 1.793 -3.077 -19.822 1.00 94.38 86 GLY A N 1
ATOM 622 C CA . GLY A 1 86 ? 0.769 -3.543 -18.889 1.00 94.38 86 GLY A CA 1
ATOM 623 C C . GLY A 1 86 ? -0.268 -2.486 -18.556 1.00 94.38 86 GLY A C 1
ATOM 624 O O . GLY A 1 86 ? -0.298 -1.407 -19.149 1.00 94.38 86 GLY A O 1
ATOM 625 N N . SER A 1 87 ? -1.152 -2.802 -17.615 1.00 95.31 87 SER A N 1
ATOM 626 C CA . SER A 1 87 ? -2.148 -1.831 -17.166 1.00 95.31 87 SER A CA 1
ATOM 627 C C . SER A 1 87 ? -1.486 -0.591 -16.549 1.00 95.31 87 SER A C 1
ATOM 629 O O . SER A 1 87 ? -0.516 -0.703 -15.799 1.00 95.31 87 SER A O 1
ATOM 631 N N . HIS A 1 88 ? -1.996 0.598 -16.851 1.00 94.69 88 HIS A N 1
ATOM 632 C CA . HIS A 1 88 ? -1.548 1.850 -16.228 1.00 94.69 88 HIS A CA 1
ATOM 633 C C . HIS A 1 88 ? -2.498 2.327 -15.116 1.00 94.69 88 HIS A C 1
ATOM 635 O O . HIS A 1 88 ? -2.361 3.440 -14.604 1.00 94.69 88 HIS A O 1
ATOM 641 N N . ASN A 1 89 ? -3.421 1.462 -14.687 1.00 97.06 89 ASN A N 1
ATOM 642 C CA . ASN A 1 89 ? -4.168 1.646 -13.447 1.00 97.06 89 ASN A CA 1
ATOM 643 C C . ASN A 1 89 ? -3.258 1.487 -12.233 1.00 97.06 89 ASN A C 1
ATOM 645 O O . ASN A 1 89 ? -2.380 0.615 -12.212 1.00 97.06 89 ASN A O 1
ATOM 649 N N . PHE A 1 90 ? -3.526 2.290 -11.205 1.00 98.19 90 PHE A N 1
ATOM 650 C CA . PHE A 1 90 ? -2.692 2.337 -10.017 1.00 98.19 90 PHE A CA 1
ATOM 651 C C . PHE A 1 90 ? -3.448 2.700 -8.745 1.00 98.19 90 PHE A C 1
ATOM 653 O O . PHE A 1 90 ? -4.506 3.329 -8.782 1.00 98.19 90 PHE A O 1
ATOM 660 N N . ILE A 1 91 ? -2.860 2.324 -7.612 1.00 98.69 91 ILE A N 1
ATOM 661 C CA . ILE A 1 91 ? -3.258 2.751 -6.271 1.00 98.69 91 ILE A CA 1
ATOM 662 C C . ILE A 1 91 ? -1.996 3.114 -5.489 1.00 98.69 91 ILE A C 1
ATOM 664 O O . ILE A 1 91 ? -1.018 2.367 -5.485 1.00 98.69 91 ILE A O 1
ATOM 668 N N . VAL A 1 92 ? -2.048 4.241 -4.783 1.00 98.88 92 VAL A N 1
ATOM 669 C CA . VAL A 1 92 ? -1.011 4.690 -3.854 1.00 98.88 92 VAL A CA 1
ATOM 670 C C . VAL A 1 92 ? -1.557 4.664 -2.434 1.00 98.88 92 VAL A C 1
ATOM 672 O O . VAL A 1 92 ? -2.555 5.321 -2.118 1.00 98.88 92 VAL A O 1
ATOM 675 N N . VAL A 1 93 ? -0.854 3.955 -1.554 1.00 98.75 93 VAL A N 1
ATOM 676 C CA . VAL A 1 93 ? -1.136 3.942 -0.118 1.00 98.75 93 VAL A CA 1
ATOM 677 C C . VAL A 1 93 ? -0.027 4.670 0.624 1.00 98.75 93 VAL A C 1
ATOM 679 O O . VAL A 1 93 ? 1.128 4.260 0.578 1.00 98.75 93 VAL A O 1
ATOM 682 N N . LYS A 1 94 ? -0.384 5.730 1.350 1.00 98.25 94 LYS A N 1
ATOM 683 C CA . LYS A 1 94 ? 0.506 6.422 2.281 1.00 98.25 94 LYS A CA 1
ATOM 684 C C . LYS A 1 94 ? 0.520 5.696 3.619 1.00 98.25 94 LYS A C 1
ATOM 686 O O . LYS A 1 94 ? -0.510 5.570 4.280 1.00 98.25 94 LYS A O 1
ATOM 691 N N . HIS A 1 95 ? 1.697 5.274 4.040 1.00 95.69 95 HIS A N 1
ATOM 692 C CA . HIS A 1 95 ? 1.958 4.650 5.326 1.00 95.69 95 HIS A CA 1
ATOM 693 C C . HIS A 1 95 ? 2.672 5.619 6.258 1.00 95.69 95 HIS A C 1
ATOM 695 O O . HIS A 1 95 ? 3.321 6.579 5.831 1.00 95.69 95 HIS A O 1
ATOM 701 N N . ARG A 1 96 ? 2.568 5.346 7.558 1.00 91.56 96 ARG A N 1
ATOM 702 C CA . ARG A 1 96 ? 3.294 6.095 8.576 1.00 91.56 96 ARG A CA 1
ATOM 703 C C . ARG A 1 96 ? 3.708 5.192 9.720 1.00 91.56 96 ARG A C 1
ATOM 705 O O . ARG A 1 96 ? 2.881 4.479 10.277 1.00 91.56 96 ARG A O 1
ATOM 712 N N . LEU A 1 97 ? 4.981 5.275 10.082 1.00 88.31 97 LEU A N 1
ATOM 713 C CA . LEU A 1 97 ? 5.559 4.576 11.225 1.00 88.31 97 LEU A CA 1
ATOM 714 C C . LEU A 1 97 ? 6.270 5.556 12.147 1.00 88.31 97 LEU A C 1
ATOM 716 O O . LEU A 1 97 ? 6.729 6.621 11.719 1.00 88.31 97 LEU A O 1
ATOM 720 N N . SER A 1 98 ? 6.374 5.183 13.419 1.00 86.69 98 SER A N 1
ATOM 721 C CA . SER A 1 98 ? 7.222 5.917 14.347 1.00 86.69 98 SER A CA 1
ATOM 722 C C . SER A 1 98 ? 8.702 5.657 14.045 1.00 86.69 98 SER A C 1
ATOM 724 O O . SER A 1 98 ? 9.104 4.550 13.672 1.00 86.69 98 SER A O 1
ATOM 726 N N . GLY A 1 99 ? 9.550 6.662 14.268 1.00 88.38 99 GLY A N 1
ATOM 727 C CA . GLY A 1 99 ? 11.000 6.478 14.205 1.00 88.38 99 GLY A CA 1
ATOM 728 C C . GLY A 1 99 ? 11.501 5.409 15.183 1.00 88.38 99 GLY A C 1
ATOM 729 O O . GLY A 1 99 ? 12.456 4.696 14.887 1.00 88.38 99 GLY A O 1
ATOM 730 N N . ALA A 1 100 ? 10.820 5.233 16.322 1.00 86.19 100 ALA A N 1
ATOM 731 C CA . ALA A 1 100 ? 11.111 4.165 17.275 1.00 86.19 100 ALA A CA 1
ATOM 732 C C . ALA A 1 100 ? 10.904 2.760 16.681 1.00 86.19 100 ALA A C 1
ATOM 734 O O . ALA A 1 100 ? 11.770 1.905 16.868 1.00 86.19 100 ALA A O 1
ATOM 735 N N . ASP A 1 101 ? 9.813 2.530 15.946 1.00 86.75 101 ASP A N 1
ATOM 736 C CA . ASP A 1 101 ? 9.539 1.235 15.308 1.00 86.75 101 ASP A CA 1
ATOM 737 C C . ASP A 1 101 ? 10.557 0.929 14.209 1.00 86.75 101 ASP A C 1
ATOM 739 O O . ASP A 1 101 ? 11.102 -0.174 14.145 1.00 86.75 101 ASP A O 1
ATOM 743 N N . LEU A 1 102 ? 10.885 1.927 13.380 1.00 88.56 102 LEU A N 1
ATOM 744 C CA . LEU A 1 102 ? 11.912 1.770 12.352 1.00 88.56 102 LEU A CA 1
ATOM 745 C C . LEU A 1 102 ? 13.281 1.490 12.969 1.00 88.56 102 LEU A C 1
ATOM 747 O O . LEU A 1 102 ? 13.995 0.618 12.478 1.00 88.56 102 LEU A O 1
ATOM 751 N N . ASN A 1 103 ? 13.644 2.167 14.059 1.00 88.31 103 ASN A N 1
ATOM 752 C CA . ASN A 1 103 ? 14.889 1.902 14.778 1.00 88.31 103 ASN A CA 1
ATOM 753 C C . ASN A 1 103 ? 14.901 0.512 15.434 1.00 88.31 103 ASN A C 1
ATOM 755 O O . ASN A 1 103 ? 15.962 -0.086 15.554 1.00 88.31 103 ASN A O 1
ATOM 759 N N . ALA A 1 104 ? 13.755 -0.039 15.841 1.00 88.31 104 ALA A N 1
ATOM 760 C CA . ALA A 1 104 ? 13.699 -1.359 16.470 1.00 88.31 104 ALA A CA 1
ATOM 761 C C . ALA A 1 104 ? 14.016 -2.515 15.499 1.00 88.31 104 ALA A C 1
ATOM 763 O O . ALA A 1 104 ? 14.415 -3.594 15.941 1.00 88.31 104 ALA A O 1
ATOM 764 N N . VAL A 1 105 ? 13.899 -2.299 14.182 1.00 87.38 105 VAL A N 1
ATOM 765 C CA . VAL A 1 105 ? 14.191 -3.320 13.156 1.00 87.38 105 VAL A CA 1
ATOM 766 C C . VAL A 1 105 ? 15.573 -3.186 12.504 1.00 87.38 105 VAL A C 1
ATOM 768 O O . VAL A 1 105 ? 15.912 -3.971 11.609 1.00 87.38 105 VAL A O 1
ATOM 771 N N . GLN A 1 106 ? 16.399 -2.229 12.948 1.00 85.50 106 GLN A N 1
ATOM 772 C CA . GLN A 1 106 ? 17.719 -1.953 12.370 1.00 85.50 106 GLN A CA 1
ATOM 773 C C . GLN A 1 106 ? 18.738 -1.445 13.405 1.00 85.50 106 GLN A C 1
ATOM 775 O O . GLN A 1 106 ? 18.391 -0.794 14.377 1.00 85.50 106 GLN A O 1
ATOM 780 N N . ALA A 1 107 ? 20.028 -1.717 13.196 1.00 68.00 107 ALA A N 1
ATOM 781 C CA . ALA A 1 107 ? 21.067 -1.406 14.186 1.00 68.00 107 ALA A CA 1
ATOM 782 C C . ALA A 1 107 ? 21.482 0.082 14.242 1.00 68.00 107 ALA A C 1
ATOM 784 O O . ALA A 1 107 ? 22.048 0.520 15.241 1.00 68.00 107 ALA A O 1
ATOM 785 N N . SER A 1 108 ? 21.232 0.851 13.180 1.00 62.28 108 SER A N 1
ATOM 786 C CA . SER A 1 108 ? 21.733 2.222 12.993 1.00 62.28 108 SER A CA 1
ATOM 787 C C . SER A 1 108 ? 20.672 3.128 12.363 1.00 62.28 108 SER A C 1
ATOM 789 O O . SER A 1 108 ? 20.906 3.751 11.328 1.00 62.28 108 SER A O 1
ATOM 791 N N . GLY A 1 109 ? 19.472 3.143 12.944 1.00 66.50 109 GLY A N 1
ATOM 792 C CA . GLY A 1 109 ? 18.371 3.941 12.416 1.00 66.50 109 GLY A CA 1
ATOM 793 C C . GLY A 1 109 ? 18.566 5.442 12.702 1.00 66.50 109 GLY A C 1
ATOM 794 O O . GLY A 1 109 ? 18.852 5.807 13.845 1.00 66.50 109 GLY A O 1
ATOM 795 N N . PRO A 1 110 ? 18.443 6.327 11.695 1.00 80.25 110 PRO A N 1
ATOM 796 C CA . PRO A 1 110 ? 18.700 7.764 11.841 1.00 80.25 110 PRO A CA 1
ATOM 797 C C . PRO A 1 110 ? 17.538 8.532 12.492 1.00 80.25 110 PRO A C 1
ATOM 799 O O . PRO A 1 110 ? 17.591 9.758 12.584 1.00 80.25 110 PRO A O 1
ATOM 802 N N . PHE A 1 111 ? 16.472 7.841 12.899 1.00 87.44 111 PHE A N 1
ATOM 803 C CA . PHE A 1 111 ? 15.216 8.476 13.274 1.00 87.44 111 PHE A CA 1
ATOM 804 C C . PHE A 1 111 ? 15.182 8.863 14.751 1.00 87.44 111 PHE A C 1
ATOM 806 O O . PHE A 1 111 ? 15.580 8.098 15.635 1.00 87.44 111 PHE A O 1
ATOM 813 N N . GLY A 1 112 ? 14.641 10.041 15.039 1.00 87.69 112 GLY A N 1
ATOM 814 C CA . GLY A 1 112 ? 14.239 10.421 16.383 1.00 87.69 112 GLY A CA 1
ATOM 815 C C . GLY A 1 112 ? 13.119 9.514 16.901 1.00 87.69 112 GLY A C 1
ATOM 816 O O . GLY A 1 112 ? 12.267 9.044 16.151 1.00 87.69 112 GLY A O 1
ATOM 817 N N . LYS A 1 113 ? 13.079 9.287 18.221 1.00 82.56 113 LYS A N 1
ATOM 818 C CA . LYS A 1 113 ? 12.075 8.417 18.872 1.00 82.56 113 LYS A CA 1
ATOM 819 C C . LYS A 1 113 ? 10.623 8.788 18.514 1.00 82.56 113 LYS A C 1
ATOM 821 O O . LYS A 1 113 ? 9.770 7.908 18.466 1.00 82.56 113 LYS A O 1
ATOM 826 N N . HIS A 1 114 ? 10.349 10.075 18.308 1.00 82.06 114 HIS A N 1
ATOM 827 C CA . HIS A 1 114 ? 9.014 10.617 18.029 1.00 82.06 114 HIS A CA 1
ATOM 828 C C . HIS A 1 114 ? 8.836 11.062 16.573 1.00 82.06 114 HIS A C 1
ATOM 830 O O . HIS A 1 114 ? 7.864 11.750 16.263 1.00 82.06 114 HIS A O 1
ATOM 836 N N . ASP A 1 115 ? 9.775 10.704 15.695 1.00 87.81 115 ASP A N 1
ATOM 837 C CA . ASP A 1 115 ? 9.664 11.035 14.282 1.00 87.81 115 ASP A CA 1
ATOM 838 C C . ASP A 1 115 ? 8.471 10.309 13.667 1.00 87.81 115 ASP A C 1
ATOM 840 O O . ASP A 1 115 ? 8.185 9.152 13.981 1.00 87.81 115 ASP A O 1
ATOM 844 N N . LYS A 1 116 ? 7.802 11.014 12.761 1.00 88.31 116 LYS A N 1
ATOM 845 C CA . LYS A 1 116 ? 6.702 10.517 11.942 1.00 88.31 116 LYS A CA 1
ATOM 846 C C . LYS A 1 116 ? 7.266 10.255 10.562 1.00 88.31 116 LYS A C 1
ATOM 848 O O . LYS A 1 116 ? 7.486 11.199 9.807 1.00 88.31 116 LYS A O 1
ATOM 853 N N . VAL A 1 117 ? 7.570 8.998 10.272 1.00 92.00 117 VAL A N 1
ATOM 854 C CA . VAL A 1 117 ? 8.214 8.626 9.014 1.00 92.00 117 VAL A CA 1
ATOM 855 C C . VAL A 1 117 ? 7.146 8.169 8.040 1.00 92.00 117 VAL A C 1
ATOM 857 O O . VAL A 1 117 ? 6.471 7.166 8.271 1.00 92.00 117 VAL A O 1
ATOM 860 N N . GLU A 1 118 ? 6.982 8.942 6.973 1.00 95.19 118 GLU A N 1
ATOM 861 C CA . GLU A 1 118 ? 6.019 8.686 5.908 1.00 95.19 118 GLU A CA 1
ATOM 862 C C . GLU A 1 118 ? 6.706 8.004 4.724 1.00 95.19 118 GLU A C 1
ATOM 864 O O . GLU A 1 118 ? 7.847 8.315 4.370 1.00 95.19 118 GLU A O 1
ATOM 869 N N . PHE A 1 119 ? 6.006 7.047 4.130 1.00 97.50 119 PHE A N 1
ATOM 870 C CA . PHE A 1 119 ? 6.424 6.318 2.936 1.00 97.50 119 PHE A CA 1
ATOM 871 C C . PHE A 1 119 ? 5.194 5.763 2.232 1.00 97.50 119 PHE A C 1
ATOM 873 O O . PHE A 1 119 ? 4.094 5.807 2.783 1.00 97.50 119 PHE A O 1
ATOM 880 N N . PHE A 1 120 ? 5.361 5.252 1.020 1.00 98.69 120 PHE A N 1
ATOM 881 C CA . PHE A 1 120 ? 4.237 4.904 0.166 1.00 98.69 120 PHE A CA 1
ATOM 882 C C . PHE A 1 120 ? 4.421 3.517 -0.422 1.00 98.69 120 PHE A C 1
ATOM 884 O O . PHE A 1 120 ? 5.527 3.169 -0.828 1.00 98.69 120 PHE A O 1
ATOM 891 N N . SER A 1 121 ? 3.333 2.751 -0.477 1.00 98.69 121 SER A N 1
ATOM 892 C CA . SER A 1 121 ? 3.228 1.628 -1.404 1.00 98.69 121 SER A CA 1
ATOM 893 C C . SER A 1 121 ? 2.598 2.121 -2.694 1.00 98.69 121 SER A C 1
ATOM 895 O O . SER A 1 121 ? 1.511 2.704 -2.654 1.00 98.69 121 SER A O 1
ATOM 897 N N . VAL A 1 122 ? 3.256 1.869 -3.820 1.00 98.75 122 VAL A N 1
ATOM 898 C CA . VAL A 1 122 ? 2.700 2.110 -5.156 1.00 98.75 122 VAL A CA 1
ATOM 899 C C . VAL A 1 122 ? 2.376 0.757 -5.770 1.00 98.75 122 VAL A C 1
ATOM 901 O O . VAL A 1 122 ? 3.239 -0.118 -5.835 1.00 98.75 122 VAL A O 1
ATOM 904 N N . PHE A 1 123 ? 1.128 0.583 -6.192 1.00 98.75 123 PHE A N 1
ATOM 905 C CA . PHE A 1 123 ? 0.665 -0.591 -6.921 1.00 98.75 123 PHE A CA 1
ATOM 906 C C . PHE A 1 123 ? 0.285 -0.182 -8.334 1.00 98.75 123 PHE A C 1
ATOM 908 O O . PHE A 1 123 ? -0.625 0.626 -8.498 1.00 98.75 123 PHE A O 1
ATOM 915 N N . MET A 1 124 ? 0.951 -0.753 -9.332 1.00 97.69 124 MET A N 1
ATOM 916 C CA . MET A 1 124 ? 0.667 -0.557 -10.756 1.00 97.69 124 MET A CA 1
ATOM 917 C C . MET A 1 124 ? 0.236 -1.875 -11.404 1.00 97.69 124 MET A C 1
ATOM 919 O O . MET A 1 124 ? 0.285 -2.948 -10.787 1.00 97.69 124 MET A O 1
ATOM 923 N N . HIS A 1 125 ? -0.163 -1.790 -12.673 1.00 96.88 125 HIS A N 1
ATOM 924 C CA . HIS A 1 125 ? -0.676 -2.909 -13.460 1.00 96.88 125 HIS A CA 1
ATOM 925 C C . HIS A 1 125 ? -1.935 -3.516 -12.842 1.00 96.88 125 HIS A C 1
ATOM 927 O O . HIS A 1 125 ? -2.080 -4.727 -12.749 1.00 96.88 125 HIS A O 1
ATOM 933 N N . LEU A 1 126 ? -2.855 -2.660 -12.392 1.00 96.94 126 LEU A N 1
ATOM 934 C CA . LEU A 1 126 ? -4.095 -3.076 -11.740 1.00 96.94 126 LEU A CA 1
ATOM 935 C C . LEU A 1 126 ? -5.183 -3.467 -12.748 1.00 96.94 126 LEU A C 1
ATOM 937 O O . LEU A 1 126 ? -5.276 -2.890 -13.833 1.00 96.94 126 LEU A O 1
ATOM 941 N N . ALA A 1 127 ? -6.036 -4.431 -12.398 1.00 95.38 127 ALA A N 1
ATOM 942 C CA . ALA A 1 127 ? -7.069 -4.925 -13.309 1.00 95.38 127 ALA A CA 1
ATOM 943 C C . ALA A 1 127 ? -7.990 -3.798 -13.817 1.00 95.38 127 ALA A C 1
ATOM 945 O O . ALA A 1 127 ? -8.469 -2.998 -13.003 1.00 95.38 127 ALA A O 1
ATOM 946 N N . PRO A 1 128 ? -8.308 -3.752 -15.123 1.00 93.44 128 PRO A N 1
ATOM 947 C CA . PRO A 1 128 ? -9.313 -2.848 -15.663 1.00 93.44 128 PRO A CA 1
ATOM 948 C C . PRO A 1 128 ? -10.713 -3.378 -15.359 1.00 93.44 128 PRO A C 1
ATOM 950 O O . PRO A 1 128 ? -11.403 -3.933 -16.210 1.00 93.44 128 PRO A O 1
ATOM 953 N N . LYS A 1 129 ? -11.114 -3.269 -14.093 1.00 91.12 129 LYS A N 1
ATOM 954 C CA . LYS A 1 129 ? -12.411 -3.734 -13.603 1.00 91.12 129 LYS A CA 1
ATOM 955 C C . LYS A 1 129 ? -13.278 -2.526 -13.283 1.00 91.12 129 LYS A C 1
ATOM 957 O O . LYS A 1 129 ? -12.816 -1.543 -12.714 1.00 91.12 129 LYS A O 1
ATOM 962 N N . LYS A 1 130 ? -14.553 -2.575 -13.658 1.00 89.94 130 LYS A N 1
ATOM 963 C CA . LYS A 1 130 ? -15.480 -1.491 -13.333 1.00 89.94 130 LYS A CA 1
ATOM 964 C C . LYS A 1 130 ? -15.813 -1.523 -11.844 1.00 89.94 130 LYS A C 1
ATOM 966 O O . LYS A 1 130 ? -16.460 -2.466 -11.392 1.00 89.94 130 LYS A O 1
ATOM 971 N N . ALA A 1 131 ? -15.394 -0.496 -11.105 1.00 87.31 131 ALA A N 1
ATOM 972 C CA . ALA A 1 131 ? -15.850 -0.281 -9.736 1.00 87.31 131 ALA A CA 1
ATOM 973 C C . ALA A 1 131 ? -17.384 -0.177 -9.708 1.00 87.31 131 ALA A C 1
ATOM 975 O O . ALA A 1 131 ? -17.999 0.420 -10.596 1.00 87.31 131 ALA A O 1
ATOM 976 N N . SER A 1 132 ? -18.014 -0.795 -8.713 1.00 88.38 132 SER A N 1
ATOM 977 C CA . SER A 1 132 ? -19.466 -0.744 -8.538 1.00 88.38 132 SER A CA 1
ATOM 978 C C . SER A 1 132 ? -19.849 -1.040 -7.094 1.00 88.38 132 SER A C 1
ATOM 980 O O . SER A 1 132 ? -19.089 -1.685 -6.376 1.00 88.38 132 SER A O 1
ATOM 982 N N . SER A 1 133 ? -21.063 -0.664 -6.702 1.00 86.00 133 SER A N 1
ATOM 983 C CA . SER A 1 133 ? -21.656 -0.984 -5.393 1.00 86.00 133 SER A CA 1
ATOM 984 C C . SER A 1 133 ? -22.163 -2.441 -5.320 1.00 86.00 133 SER A C 1
ATOM 986 O O . SER A 1 133 ? -23.194 -2.734 -4.717 1.00 86.00 133 SER A O 1
ATOM 988 N N . GLY A 1 134 ? -21.490 -3.353 -6.030 1.00 87.19 134 GLY A N 1
ATOM 989 C CA . GLY A 1 134 ? -21.829 -4.770 -6.134 1.00 87.19 134 GLY A CA 1
ATOM 990 C C . GLY A 1 134 ? -21.126 -5.631 -5.084 1.00 87.19 134 GLY A C 1
ATOM 991 O O . GLY A 1 134 ? -20.117 -5.234 -4.505 1.00 87.19 134 GLY A O 1
ATOM 992 N N . ALA A 1 135 ? -21.630 -6.852 -4.884 1.00 85.38 135 ALA A N 1
ATOM 993 C CA . ALA A 1 135 ? -21.124 -7.773 -3.863 1.00 85.38 135 ALA A CA 1
ATOM 994 C C . ALA A 1 135 ? -19.642 -8.150 -4.035 1.00 85.38 135 ALA A C 1
ATOM 996 O O . ALA A 1 135 ? -18.963 -8.395 -3.043 1.00 85.38 135 ALA A O 1
ATOM 997 N N . ASP A 1 136 ? -19.127 -8.131 -5.267 1.00 86.31 136 ASP A N 1
ATOM 998 C CA . ASP A 1 136 ? -17.714 -8.401 -5.573 1.00 86.31 136 ASP A CA 1
ATOM 999 C C . ASP A 1 136 ? -16.757 -7.350 -4.986 1.00 86.31 136 ASP A C 1
ATOM 1001 O O . ASP A 1 136 ? -15.550 -7.583 -4.922 1.00 86.31 136 ASP A O 1
ATOM 1005 N N . PHE A 1 137 ? -17.291 -6.196 -4.573 1.00 90.00 137 PHE A N 1
ATOM 1006 C CA . PHE A 1 137 ? -16.547 -5.113 -3.937 1.00 90.00 137 PHE A CA 1
ATOM 1007 C C . PHE A 1 137 ? -16.805 -5.014 -2.426 1.00 90.00 137 PHE A C 1
ATOM 1009 O O . PHE A 1 137 ? -16.242 -4.143 -1.759 1.00 90.00 137 PHE A O 1
ATOM 1016 N N . HIS A 1 138 ? -17.613 -5.916 -1.855 1.00 86.44 138 HIS A N 1
ATOM 1017 C CA . HIS A 1 138 ? -17.692 -6.053 -0.402 1.00 86.44 138 HIS A CA 1
ATOM 1018 C C . HIS A 1 138 ? -16.312 -6.468 0.136 1.00 86.44 138 HIS A C 1
ATOM 1020 O O . HIS A 1 138 ? -15.639 -7.321 -0.441 1.00 86.44 138 HIS A O 1
ATOM 1026 N N . GLY A 1 139 ? -15.864 -5.831 1.218 1.00 87.06 139 GLY A N 1
ATOM 1027 C CA . GLY A 1 139 ? -14.516 -6.010 1.769 1.00 87.06 139 GLY A CA 1
ATOM 1028 C C . GLY A 1 139 ? -13.457 -5.031 1.247 1.00 87.06 139 GLY A C 1
ATOM 1029 O O . GLY A 1 139 ? -12.438 -4.856 1.912 1.00 87.06 139 GLY A O 1
ATOM 1030 N N . PHE A 1 140 ? -13.691 -4.318 0.138 1.00 94.00 140 PHE A N 1
ATOM 1031 C CA . PHE A 1 140 ? -12.825 -3.206 -0.281 1.00 94.00 140 PHE A CA 1
ATOM 1032 C C . PHE A 1 140 ? -13.159 -1.960 0.532 1.00 94.00 140 PHE A C 1
ATOM 1034 O O . PHE A 1 140 ? -13.834 -1.042 0.072 1.00 94.00 140 PHE A O 1
ATOM 1041 N N . GLY A 1 141 ? -12.688 -1.950 1.776 1.00 93.50 141 GLY A N 1
ATOM 1042 C CA . GLY A 1 141 ? -13.082 -0.964 2.775 1.00 93.50 141 GLY A CA 1
ATOM 1043 C C . GLY A 1 141 ? -12.855 0.497 2.390 1.00 93.50 141 GLY A C 1
ATOM 1044 O O . GLY A 1 141 ? -13.616 1.382 2.772 1.00 93.50 141 GLY A O 1
ATOM 1045 N N . TRP A 1 142 ? -11.858 0.756 1.547 1.00 95.06 142 TRP A N 1
ATOM 1046 C CA . TRP A 1 142 ? -11.573 2.097 1.043 1.00 95.06 142 TRP A CA 1
ATOM 1047 C C . TRP A 1 142 ? -12.628 2.631 0.053 1.00 95.06 142 TRP A C 1
ATOM 1049 O O . TRP A 1 142 ? -12.639 3.827 -0.215 1.00 95.06 142 TRP A O 1
ATOM 1059 N N . LEU A 1 143 ? -13.534 1.787 -0.457 1.00 95.50 143 LEU A N 1
ATOM 1060 C CA . LEU A 1 143 ? -14.677 2.192 -1.290 1.00 95.50 143 LEU A CA 1
ATOM 1061 C C . LEU A 1 143 ? -15.926 2.546 -0.471 1.00 95.50 143 LEU A C 1
ATOM 1063 O O . LEU A 1 143 ? -16.951 2.925 -1.038 1.00 95.50 143 LEU A O 1
ATOM 1067 N N . ALA A 1 144 ? -15.879 2.397 0.851 1.00 94.56 144 ALA A N 1
ATOM 1068 C CA . ALA A 1 144 ? -16.987 2.760 1.716 1.00 94.56 144 ALA A CA 1
ATOM 1069 C C . ALA A 1 144 ? -17.102 4.283 1.860 1.00 94.56 144 ALA A C 1
ATOM 1071 O O . ALA A 1 144 ? -16.098 5.012 1.877 1.00 94.56 144 ALA A O 1
ATOM 1072 N N . LYS A 1 145 ? -18.329 4.778 2.042 1.00 93.56 145 LYS A N 1
ATOM 1073 C CA . LYS A 1 145 ? -18.538 6.170 2.463 1.00 93.56 145 LYS A CA 1
ATOM 1074 C C . LYS A 1 145 ? -17.999 6.372 3.875 1.00 93.56 145 LYS A C 1
ATOM 1076 O O . LYS A 1 145 ? -17.854 5.415 4.631 1.00 93.56 145 LYS A O 1
ATOM 1081 N N . ASP A 1 146 ? -17.710 7.621 4.236 1.00 89.38 146 ASP A N 1
ATOM 1082 C CA . ASP A 1 146 ? -17.393 7.928 5.632 1.00 89.38 146 ASP A CA 1
ATOM 1083 C C . ASP A 1 146 ? -18.614 7.583 6.508 1.00 89.38 146 ASP A C 1
ATOM 1085 O O . ASP A 1 146 ? -19.690 8.160 6.303 1.00 89.38 146 ASP A O 1
ATOM 1089 N N . PRO A 1 147 ? -18.487 6.650 7.471 1.00 88.00 147 PRO A N 1
ATOM 1090 C CA . PRO A 1 147 ? -19.595 6.282 8.345 1.00 88.00 147 PRO A CA 1
ATOM 1091 C C . PRO A 1 147 ? -20.032 7.420 9.280 1.00 88.00 147 PRO A C 1
ATOM 1093 O O . PRO A 1 147 ? -21.098 7.336 9.892 1.00 88.00 147 PRO A O 1
ATOM 1096 N N . GLY A 1 148 ? -19.214 8.470 9.438 1.00 89.62 148 GLY A N 1
ATOM 1097 C CA . GLY A 1 148 ? -19.504 9.595 10.324 1.00 89.62 148 GLY A CA 1
ATOM 1098 C C . GLY A 1 148 ? -19.511 9.199 11.801 1.00 89.62 148 GLY A C 1
ATOM 1099 O O . GLY A 1 148 ? -20.268 9.769 12.591 1.00 89.62 148 GLY A O 1
ATOM 1100 N N . TRP A 1 149 ? -18.702 8.202 12.187 1.00 92.94 149 TRP A N 1
ATOM 1101 C CA . TRP A 1 149 ? -18.614 7.742 13.571 1.00 92.94 149 TRP A CA 1
ATOM 1102 C C . TRP A 1 149 ? -18.222 8.897 14.495 1.00 92.94 149 TRP A C 1
ATOM 1104 O O . TRP A 1 149 ? -17.154 9.496 14.366 1.00 92.94 149 TRP A O 1
ATOM 1114 N N . ALA A 1 150 ? -19.081 9.189 15.468 1.00 95.06 150 ALA A N 1
ATOM 1115 C CA . ALA A 1 150 ? -18.874 10.262 16.425 1.00 95.06 150 ALA A CA 1
ATOM 1116 C C . ALA A 1 150 ? -19.428 9.874 17.794 1.00 95.06 150 ALA A C 1
ATOM 1118 O O . ALA A 1 150 ? -20.525 9.327 17.905 1.00 95.06 150 ALA A O 1
ATOM 1119 N N . LEU A 1 151 ? -18.675 10.200 18.844 1.00 97.06 151 LEU A N 1
ATOM 1120 C CA . LEU A 1 151 ? -19.112 10.013 20.223 1.00 97.06 151 LEU A CA 1
ATOM 1121 C C . LEU A 1 151 ? -19.893 11.236 20.709 1.00 97.06 151 LEU A C 1
ATOM 1123 O O . LEU A 1 151 ? -19.415 12.369 20.626 1.00 97.06 151 LEU A O 1
ATOM 1127 N N . GLY A 1 152 ? -21.064 11.004 21.299 1.00 96.88 152 GLY A N 1
ATOM 1128 C CA . GLY A 1 152 ? -21.843 12.028 21.994 1.00 96.88 152 GLY A CA 1
ATOM 1129 C C . GLY A 1 152 ? -21.365 12.307 23.427 1.00 96.88 152 GLY A C 1
ATOM 1130 O O . GLY A 1 152 ? -21.870 13.232 24.073 1.00 96.88 152 GLY A O 1
ATOM 1131 N N . GLY A 1 153 ? -20.455 11.499 23.966 1.00 97.50 153 GLY A N 1
ATOM 1132 C CA . GLY A 1 153 ? -19.883 11.604 25.304 1.00 97.50 153 GLY A CA 1
ATOM 1133 C C . GLY A 1 153 ? -18.738 10.610 25.504 1.00 97.50 153 GLY A C 1
ATOM 1134 O O . GLY A 1 153 ? -18.521 9.721 24.689 1.00 97.50 153 GLY A O 1
ATOM 1135 N N . SER A 1 154 ? -17.978 10.762 26.590 1.00 98.44 154 SER A N 1
ATOM 1136 C CA . SER A 1 154 ? -16.864 9.852 26.876 1.00 98.44 154 SER A CA 1
ATOM 1137 C C . SER A 1 154 ? -17.343 8.445 27.245 1.00 98.44 154 SER A C 1
ATOM 1139 O O . SER A 1 154 ? -18.365 8.279 27.917 1.00 98.44 154 SER A O 1
ATOM 1141 N N . VAL A 1 155 ? -16.576 7.432 26.848 1.00 98.69 155 VAL A N 1
ATOM 1142 C CA . VAL A 1 155 ? -16.866 6.006 27.061 1.00 98.69 155 VAL A CA 1
ATOM 1143 C C . VAL A 1 155 ? -15.729 5.363 27.847 1.00 98.69 155 VAL A C 1
ATOM 1145 O O . VAL A 1 155 ? -14.565 5.690 27.640 1.00 98.69 155 VAL A O 1
ATOM 1148 N N . GLY A 1 156 ? -16.040 4.443 28.755 1.00 98.25 156 GLY A N 1
ATOM 1149 C CA . GLY A 1 156 ? -15.055 3.753 29.582 1.00 98.25 156 GLY A CA 1
ATOM 1150 C C . GLY A 1 156 ? -15.061 4.189 31.045 1.00 98.25 156 GLY A C 1
ATOM 1151 O O . GLY A 1 156 ? -16.070 4.641 31.597 1.00 98.25 156 GLY A O 1
ATOM 1152 N N . ALA A 1 157 ? -13.919 4.015 31.703 1.00 98.06 157 ALA A N 1
ATOM 1153 C CA . ALA A 1 157 ? -13.741 4.271 33.126 1.00 98.06 157 ALA A CA 1
ATOM 1154 C C . ALA A 1 157 ? -14.080 5.731 33.487 1.00 98.06 157 ALA A C 1
ATOM 1156 O O . ALA A 1 157 ? -13.428 6.670 33.035 1.00 98.06 157 ALA A O 1
ATOM 1157 N N . GLY A 1 158 ? -15.122 5.925 34.304 1.00 96.88 158 GLY A N 1
ATOM 1158 C CA . GLY A 1 158 ? -15.584 7.257 34.717 1.00 96.88 158 GLY A CA 1
ATOM 1159 C C . GLY A 1 158 ? -16.127 8.133 33.578 1.00 96.88 158 GLY A C 1
ATOM 1160 O O . GLY A 1 158 ? -16.204 9.352 33.741 1.00 96.88 158 GLY A O 1
ATOM 1161 N N . GLY A 1 159 ? -16.448 7.542 32.422 1.00 97.31 159 GLY A N 1
ATOM 1162 C CA . GLY A 1 159 ? -17.043 8.236 31.279 1.00 97.31 159 GLY A CA 1
ATOM 1163 C C . GLY A 1 159 ? -18.545 8.500 31.433 1.00 97.31 159 GLY A C 1
ATOM 1164 O O . GLY A 1 159 ? -19.194 7.993 32.350 1.00 97.31 159 GLY A O 1
ATOM 1165 N N . ALA A 1 160 ? -19.105 9.274 30.500 1.00 98.12 160 ALA A N 1
ATOM 1166 C CA . ALA A 1 160 ? -20.549 9.497 30.395 1.00 98.12 160 ALA A CA 1
ATOM 1167 C C . ALA A 1 160 ? -21.320 8.206 30.068 1.00 98.12 160 ALA A C 1
ATOM 1169 O O . ALA A 1 160 ? -22.447 8.041 30.527 1.00 98.12 160 ALA A O 1
ATOM 1170 N N . ASN A 1 161 ? -20.699 7.299 29.302 1.00 98.38 161 ASN A N 1
ATOM 1171 C CA . ASN A 1 161 ? -21.180 5.943 29.031 1.00 98.38 161 ASN A CA 1
ATOM 1172 C C . ASN A 1 161 ? -22.630 5.885 28.534 1.00 98.38 161 ASN A C 1
ATOM 1174 O O . ASN A 1 161 ? -23.431 5.060 28.977 1.00 98.38 161 ASN A O 1
ATOM 1178 N N . LYS A 1 162 ? -22.979 6.778 27.602 1.00 98.38 162 LYS A N 1
ATOM 1179 C CA . LYS A 1 162 ? -24.264 6.707 26.905 1.00 98.38 162 LYS A CA 1
ATOM 1180 C C . LYS A 1 162 ? -24.315 5.395 26.129 1.00 98.38 162 LYS A C 1
ATOM 1182 O O . LYS A 1 162 ? -23.362 5.075 25.427 1.00 98.38 162 LYS A O 1
ATOM 1187 N N . LYS A 1 163 ? -25.431 4.669 26.220 1.00 98.31 163 LYS A N 1
ATOM 1188 C CA . LYS A 1 163 ? -25.581 3.333 25.621 1.00 98.31 163 LYS A CA 1
ATOM 1189 C C . LYS A 1 163 ? -25.108 3.271 24.158 1.00 98.31 163 LYS A C 1
ATOM 1191 O O . LYS A 1 163 ? -24.292 2.421 23.835 1.00 98.31 163 LYS A O 1
ATOM 1196 N N . ALA A 1 164 ? -25.552 4.209 23.319 1.00 98.00 164 ALA A N 1
ATOM 1197 C CA . ALA A 1 164 ? -25.173 4.262 21.904 1.00 98.00 164 ALA A CA 1
ATOM 1198 C C . ALA A 1 164 ? -23.661 4.475 21.684 1.00 98.00 164 ALA A C 1
ATOM 1200 O O . ALA A 1 164 ? -23.068 3.828 20.827 1.00 98.00 164 ALA A O 1
ATOM 1201 N N . ASP A 1 165 ? -23.017 5.328 22.490 1.00 98.50 165 ASP A N 1
ATOM 1202 C CA . ASP A 1 165 ? -21.566 5.545 22.413 1.00 98.50 165 ASP A CA 1
ATOM 1203 C C . ASP A 1 165 ? -20.800 4.282 22.849 1.00 98.50 165 ASP A C 1
ATOM 1205 O O . ASP A 1 165 ? -19.761 3.948 22.281 1.00 98.50 165 ASP A O 1
ATOM 1209 N N . VAL A 1 166 ? -21.320 3.552 23.846 1.00 98.62 166 VAL A N 1
ATOM 1210 C CA . VAL A 1 166 ? -20.739 2.280 24.299 1.00 98.62 166 VAL A CA 1
ATOM 1211 C C . VAL A 1 166 ? -20.864 1.205 23.215 1.00 98.62 166 VAL A C 1
ATOM 1213 O O . VAL A 1 166 ? -19.871 0.538 22.942 1.00 98.62 166 VAL A O 1
ATOM 1216 N N . GLU A 1 167 ? -22.027 1.065 22.566 1.00 98.38 167 GLU A N 1
ATOM 1217 C CA . GLU A 1 167 ? -22.228 0.126 21.443 1.00 98.38 167 GLU A CA 1
ATOM 1218 C C . GLU A 1 167 ? -21.276 0.439 20.281 1.00 98.38 167 GLU A C 1
ATOM 1220 O O . GLU A 1 167 ? -20.652 -0.472 19.730 1.00 98.38 167 GLU A O 1
ATOM 1225 N N . LEU A 1 168 ? -21.100 1.725 19.955 1.00 97.56 168 LEU A N 1
ATOM 1226 C CA . LEU A 1 168 ? -20.159 2.164 18.926 1.00 97.56 168 LEU A CA 1
ATOM 1227 C C . LEU A 1 168 ? -18.714 1.796 19.291 1.00 97.56 168 LEU A C 1
ATOM 1229 O O . LEU A 1 168 ? -18.019 1.174 18.492 1.00 97.56 168 LEU A O 1
ATOM 1233 N N . VAL A 1 169 ? -18.260 2.114 20.507 1.00 98.19 169 VAL A N 1
ATOM 1234 C CA . VAL A 1 169 ? -16.901 1.763 20.957 1.00 98.19 169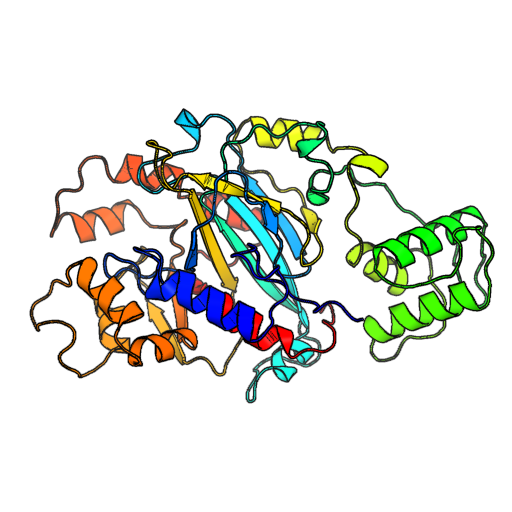 VAL A CA 1
ATOM 1235 C C . VAL A 1 169 ? -16.690 0.250 21.004 1.00 98.19 169 VAL A C 1
ATOM 1237 O O . VAL A 1 169 ? -15.630 -0.217 20.598 1.00 98.19 169 VAL A O 1
ATOM 1240 N N . GLN A 1 170 ? -17.672 -0.529 21.464 1.00 98.44 170 GLN A N 1
ATOM 1241 C CA . GLN A 1 170 ? -17.598 -1.992 21.441 1.00 98.44 170 GLN A CA 1
ATOM 1242 C C . GLN A 1 170 ? -17.451 -2.504 19.996 1.00 98.44 170 GLN A C 1
ATOM 1244 O O . GLN A 1 170 ? -16.556 -3.296 19.714 1.00 98.44 170 GLN A O 1
ATOM 1249 N N . THR A 1 171 ? -18.260 -1.994 19.065 1.00 96.56 171 THR A N 1
ATOM 1250 C CA . THR A 1 171 ? -18.184 -2.359 17.640 1.00 96.56 171 THR A CA 1
ATOM 1251 C C . THR A 1 171 ? -16.807 -2.047 17.051 1.00 96.56 171 THR A C 1
ATOM 1253 O O . THR A 1 171 ? -16.176 -2.914 16.448 1.00 96.56 171 THR A O 1
ATOM 1256 N N . LEU A 1 172 ? -16.297 -0.834 17.276 1.00 95.62 172 LEU A N 1
ATOM 1257 C CA . LEU A 1 172 ? -15.005 -0.407 16.739 1.00 95.62 172 LEU A CA 1
ATOM 1258 C C . LEU A 1 172 ? -13.824 -1.150 17.369 1.00 95.62 172 LEU A C 1
ATOM 1260 O O . LEU A 1 172 ? -12.871 -1.463 16.665 1.00 95.62 172 LEU A O 1
ATOM 1264 N N . LEU A 1 173 ? -13.887 -1.493 18.660 1.00 95.62 173 LEU A N 1
ATOM 1265 C CA . LEU A 1 173 ? -12.867 -2.333 19.293 1.00 95.62 173 LEU A CA 1
ATOM 1266 C C . LEU A 1 173 ? -12.813 -3.719 18.647 1.00 95.62 173 LEU A C 1
ATOM 1268 O O . LEU A 1 173 ? -11.717 -4.169 18.325 1.00 95.62 173 LEU A O 1
ATOM 1272 N N . VAL A 1 174 ? -13.968 -4.351 18.395 1.00 94.06 174 VAL A N 1
ATOM 1273 C CA . VAL A 1 174 ? -14.031 -5.643 17.685 1.00 94.06 174 VAL A CA 1
ATOM 1274 C C . VAL A 1 174 ? -13.421 -5.523 16.292 1.00 94.06 174 VAL A C 1
ATOM 1276 O O . VAL A 1 174 ? -12.571 -6.338 15.934 1.00 94.06 174 VAL A O 1
ATOM 1279 N N . ARG A 1 175 ? -13.796 -4.488 15.528 1.00 90.00 175 ARG A N 1
ATOM 1280 C CA . ARG A 1 175 ? -13.245 -4.245 14.184 1.00 90.00 175 ARG A CA 1
ATOM 1281 C C . ARG A 1 175 ? -11.735 -3.969 14.203 1.00 90.00 175 ARG A C 1
ATOM 1283 O O . ARG A 1 175 ? -11.039 -4.384 13.287 1.00 90.00 175 ARG A O 1
ATOM 1290 N N . ALA A 1 176 ? -11.220 -3.347 15.263 1.00 88.31 176 ALA A N 1
ATOM 1291 C CA . ALA A 1 176 ? -9.787 -3.143 15.486 1.00 88.31 176 ALA A CA 1
ATOM 1292 C C . ALA A 1 176 ? -9.065 -4.383 16.065 1.00 88.31 176 ALA A C 1
ATOM 1294 O O . ALA A 1 176 ? -7.877 -4.310 16.377 1.00 88.31 176 ALA A O 1
ATOM 1295 N N . GLY A 1 177 ? -9.758 -5.515 16.248 1.00 88.75 177 GLY A N 1
ATOM 1296 C CA . GLY A 1 177 ? -9.180 -6.774 16.735 1.00 88.75 177 GLY A CA 1
ATOM 1297 C C . GLY A 1 177 ? -9.092 -6.918 18.261 1.00 88.75 177 GLY A C 1
ATOM 1298 O O . GLY A 1 177 ? -8.433 -7.836 18.754 1.00 88.75 177 GLY A O 1
ATOM 1299 N N . PHE A 1 178 ? -9.750 -6.047 19.027 1.00 92.81 178 PHE A N 1
ATOM 1300 C CA . PHE A 1 178 ? -9.808 -6.090 20.491 1.00 92.81 178 PHE A CA 1
ATOM 1301 C C . PHE A 1 178 ? -11.144 -6.666 20.965 1.00 92.81 178 PHE A C 1
ATOM 1303 O O . PHE A 1 178 ? -12.182 -6.406 20.373 1.00 92.81 178 PHE A O 1
ATOM 1310 N N . ASP A 1 179 ? -11.137 -7.429 22.061 1.00 95.62 179 ASP A N 1
ATOM 1311 C CA . ASP A 1 179 ? -12.354 -8.007 22.651 1.00 95.62 179 ASP A CA 1
ATOM 1312 C C . ASP A 1 179 ? -12.911 -7.095 23.765 1.00 95.62 179 ASP A C 1
ATOM 1314 O O . ASP A 1 179 ? -12.338 -7.041 24.861 1.00 95.62 179 ASP A O 1
ATOM 1318 N N . PRO A 1 180 ? -14.025 -6.372 23.535 1.00 97.38 180 PRO A N 1
ATOM 1319 C CA . PRO A 1 180 ? -14.694 -5.588 24.565 1.00 97.38 180 PRO A CA 1
ATOM 1320 C C . PRO A 1 180 ? -15.769 -6.383 25.324 1.00 97.38 180 PRO A C 1
ATOM 1322 O O . PRO A 1 180 ? -16.452 -5.812 26.183 1.00 97.38 180 PRO A O 1
ATOM 1325 N N . GLY A 1 181 ? -15.942 -7.676 25.032 1.00 97.19 181 GLY A N 1
ATOM 1326 C CA . GLY A 1 181 ? -17.128 -8.453 25.374 1.00 97.19 181 GLY A CA 1
ATOM 1327 C C . GLY A 1 181 ? -18.256 -8.295 24.339 1.00 97.19 181 GLY A C 1
ATOM 1328 O O . GLY A 1 181 ? -18.000 -7.905 23.202 1.00 97.19 181 GLY A O 1
ATOM 1329 N N . PRO A 1 182 ? -19.509 -8.633 24.700 1.00 97.62 182 PRO A N 1
ATOM 1330 C CA . PRO A 1 182 ? -20.646 -8.471 23.794 1.00 97.62 182 PRO A CA 1
ATOM 1331 C C . PRO A 1 182 ? -20.881 -6.996 23.435 1.00 97.62 182 PRO A C 1
ATOM 1333 O O . PRO A 1 182 ? -20.652 -6.111 24.256 1.00 97.62 182 PRO A O 1
ATOM 1336 N N . ILE A 1 183 ? -21.388 -6.751 22.224 1.00 98.12 183 ILE A N 1
ATOM 1337 C CA . ILE A 1 183 ? -21.871 -5.433 21.793 1.00 98.12 183 ILE A CA 1
ATOM 1338 C C . ILE A 1 183 ? -23.291 -5.257 22.352 1.00 98.12 183 ILE A C 1
ATOM 1340 O O . ILE A 1 183 ? -24.274 -5.641 21.721 1.00 98.12 183 ILE A O 1
ATOM 1344 N N . ASP A 1 184 ? -23.390 -4.782 23.593 1.00 97.88 184 ASP A N 1
ATOM 1345 C CA . ASP A 1 184 ? -24.638 -4.667 24.364 1.00 97.88 184 ASP A CA 1
ATOM 1346 C C . ASP A 1 184 ? -24.919 -3.244 24.888 1.00 97.88 184 ASP A C 1
ATOM 1348 O O . ASP A 1 184 ? -25.971 -2.985 25.488 1.00 97.88 184 ASP A O 1
ATOM 1352 N N . GLY A 1 185 ? -23.978 -2.319 24.679 1.00 98.06 185 GLY A N 1
ATOM 1353 C CA . GLY A 1 185 ? -24.062 -0.942 25.153 1.00 98.06 185 GLY A CA 1
ATOM 1354 C C . GLY A 1 185 ? -23.881 -0.775 26.655 1.00 98.06 185 GLY A C 1
ATOM 1355 O O . GLY A 1 185 ? -24.169 0.299 27.192 1.00 98.06 185 GLY A O 1
ATOM 1356 N N . LEU A 1 186 ? -23.423 -1.817 27.354 1.00 98.00 186 LEU A N 1
ATOM 1357 C CA . LEU A 1 186 ? -23.179 -1.797 28.789 1.00 98.00 186 LEU A CA 1
ATOM 1358 C C . LEU A 1 186 ? -21.690 -1.624 29.072 1.00 98.00 186 LEU A C 1
ATOM 1360 O O . LEU A 1 186 ? -20.853 -2.447 28.700 1.00 98.00 186 LEU A O 1
ATOM 1364 N N . ILE A 1 187 ? -21.344 -0.566 29.809 1.00 97.88 187 ILE A N 1
ATOM 1365 C CA . ILE A 1 187 ? -19.955 -0.347 30.206 1.00 97.88 187 ILE A CA 1
ATOM 1366 C C . ILE A 1 187 ? -19.555 -1.273 31.367 1.00 97.88 187 ILE A C 1
ATOM 1368 O O . ILE A 1 187 ? -19.705 -0.970 32.550 1.00 97.88 187 ILE A O 1
ATOM 1372 N N . GLY A 1 188 ? -19.052 -2.455 31.016 1.00 96.38 188 GLY A N 1
ATOM 1373 C CA . GLY A 1 188 ? -18.557 -3.450 31.965 1.00 96.38 188 GLY A CA 1
ATOM 1374 C C . GLY A 1 188 ? -17.033 -3.486 32.084 1.00 96.38 188 GLY A C 1
ATOM 1375 O O . GLY A 1 188 ? -16.296 -2.860 31.320 1.00 96.38 188 GLY A O 1
ATOM 1376 N N . GLN A 1 189 ? -16.538 -4.315 33.010 1.00 97.75 189 GLN A N 1
ATOM 1377 C CA . GLN A 1 189 ? -15.099 -4.551 33.171 1.00 97.75 189 GLN A CA 1
ATOM 1378 C C . GLN A 1 189 ? -14.448 -5.085 31.885 1.00 97.75 189 GLN A C 1
ATOM 1380 O O . GLN A 1 189 ? -13.296 -4.757 31.615 1.00 97.75 189 GLN A O 1
ATOM 1385 N N . LYS A 1 190 ? -15.181 -5.874 31.083 1.00 97.81 190 LYS A N 1
ATOM 1386 C CA . LYS A 1 190 ? -14.708 -6.371 29.783 1.00 97.81 190 LYS A CA 1
ATOM 1387 C C . LYS A 1 190 ? -14.443 -5.228 28.809 1.00 97.81 190 LYS A C 1
ATOM 1389 O O . LYS A 1 190 ? -13.325 -5.115 28.329 1.00 97.81 190 LYS A O 1
ATOM 1394 N N . THR A 1 191 ? -15.407 -4.329 28.614 1.00 98.44 191 THR A N 1
ATOM 1395 C CA . THR A 1 191 ? -15.254 -3.186 27.703 1.00 98.44 191 THR A CA 1
ATOM 1396 C C . THR A 1 191 ? -14.138 -2.251 28.163 1.00 98.44 191 THR A C 1
ATOM 1398 O O . THR A 1 191 ? -13.287 -1.882 27.364 1.00 98.44 191 THR A O 1
ATOM 1401 N N . ILE A 1 192 ? -14.052 -1.948 29.466 1.00 98.50 192 ILE A N 1
ATOM 1402 C CA . ILE A 1 192 ? -12.951 -1.138 30.020 1.00 98.50 192 ILE A CA 1
ATOM 1403 C C . ILE A 1 192 ? -11.593 -1.823 29.801 1.00 98.50 192 ILE A C 1
ATOM 1405 O O . ILE A 1 192 ? -10.619 -1.163 29.443 1.00 98.50 192 ILE A O 1
ATOM 1409 N N . ASN A 1 193 ? -11.506 -3.141 29.995 1.00 97.69 193 ASN A N 1
ATOM 1410 C CA . ASN A 1 193 ? -10.276 -3.889 29.734 1.00 97.69 193 ASN A CA 1
ATOM 1411 C C . ASN A 1 193 ? -9.930 -3.929 28.241 1.00 97.69 193 ASN A C 1
ATOM 1413 O O . ASN A 1 193 ? -8.751 -3.825 27.918 1.00 97.69 193 ASN A O 1
ATOM 1417 N N . GLY A 1 194 ? -10.925 -4.021 27.354 1.00 97.12 194 GLY A N 1
ATOM 1418 C CA . GLY A 1 194 ? -10.753 -3.906 25.905 1.00 97.12 194 GLY A CA 1
ATOM 1419 C C . GLY A 1 194 ? -10.170 -2.549 25.509 1.00 97.12 194 GLY A C 1
ATOM 1420 O O . GLY A 1 194 ? -9.170 -2.501 24.798 1.00 97.12 194 GLY A O 1
ATOM 1421 N N . ILE A 1 195 ? -10.697 -1.452 26.073 1.00 98.12 195 ILE A N 1
ATOM 1422 C CA . ILE A 1 195 ? -10.138 -0.101 25.881 1.00 98.12 195 ILE A CA 1
ATOM 1423 C C . ILE A 1 195 ? -8.686 -0.045 26.370 1.00 98.12 195 ILE A C 1
ATOM 1425 O O . ILE A 1 195 ? -7.820 0.453 25.660 1.00 98.12 195 ILE A O 1
ATOM 1429 N N . ARG A 1 196 ? -8.381 -0.582 27.559 1.00 96.88 196 ARG A N 1
ATOM 1430 C CA . ARG A 1 196 ? -7.003 -0.597 28.087 1.00 96.88 196 ARG A CA 1
ATOM 1431 C C . ARG A 1 196 ? -6.052 -1.438 27.246 1.00 96.88 196 ARG A C 1
ATOM 1433 O O . ARG A 1 196 ? -4.888 -1.074 27.120 1.00 96.88 196 ARG A O 1
ATOM 1440 N N . ALA A 1 197 ? -6.525 -2.566 26.720 1.00 93.44 197 ALA A N 1
ATOM 1441 C CA . ALA A 1 197 ? -5.748 -3.408 25.824 1.00 93.44 197 ALA A CA 1
ATOM 1442 C C . ALA A 1 197 ? -5.404 -2.628 24.556 1.00 93.44 197 ALA A C 1
ATOM 1444 O O . ALA A 1 197 ? -4.226 -2.492 24.250 1.00 93.44 197 ALA A O 1
ATOM 1445 N N . PHE A 1 198 ? -6.402 -2.012 23.917 1.00 92.69 198 PHE A N 1
ATOM 1446 C CA . PHE A 1 198 ? -6.193 -1.125 22.776 1.00 92.69 198 PHE A CA 1
ATOM 1447 C C . PHE A 1 198 ? -5.189 -0.011 23.093 1.00 92.69 198 PHE A C 1
ATOM 1449 O O . PHE A 1 198 ? -4.162 0.103 22.427 1.00 92.69 198 PHE A O 1
ATOM 1456 N N . GLN A 1 199 ? -5.410 0.744 24.171 1.00 93.88 199 GLN A N 1
ATOM 1457 C CA . GLN A 1 199 ? -4.528 1.843 24.562 1.00 93.88 199 GLN A CA 1
ATOM 1458 C C . GLN A 1 199 ? -3.080 1.392 24.804 1.00 93.88 199 GLN A C 1
ATOM 1460 O O . GLN A 1 199 ? -2.158 2.094 24.407 1.00 93.88 199 GLN A O 1
ATOM 1465 N N . ARG A 1 200 ? -2.864 0.208 25.390 1.00 88.44 200 ARG A N 1
ATOM 1466 C CA . ARG A 1 200 ? -1.519 -0.347 25.608 1.00 88.44 200 ARG A CA 1
ATOM 1467 C C . ARG A 1 200 ? -0.767 -0.610 24.301 1.00 88.44 200 ARG A C 1
ATOM 1469 O O . ARG A 1 200 ? 0.445 -0.439 24.277 1.00 88.44 200 ARG A O 1
ATOM 1476 N N . THR A 1 201 ? -1.480 -1.016 23.251 1.00 81.69 201 THR A N 1
ATOM 1477 C CA . THR A 1 201 ? -0.898 -1.236 21.912 1.00 81.69 201 THR A CA 1
ATOM 1478 C C . THR A 1 201 ? -0.721 0.055 21.113 1.00 81.69 201 THR A C 1
ATOM 1480 O O . THR A 1 201 ? 0.031 0.115 20.147 1.00 81.69 201 THR A O 1
ATOM 1483 N N . ALA A 1 202 ? -1.467 1.097 21.470 1.00 80.06 202 ALA A N 1
ATOM 1484 C CA . ALA A 1 202 ? -1.490 2.364 20.752 1.00 80.06 202 ALA A CA 1
ATOM 1485 C C . ALA A 1 202 ? -0.563 3.420 21.363 1.00 80.06 202 ALA A C 1
ATOM 1487 O O . ALA A 1 202 ? -0.066 4.295 20.659 1.00 80.06 202 ALA A O 1
ATOM 1488 N N . PHE A 1 203 ? -0.312 3.355 22.672 1.00 83.12 203 PHE A N 1
ATOM 1489 C CA . PHE A 1 203 ? 0.351 4.423 23.410 1.00 83.12 203 PHE A CA 1
ATOM 1490 C C . PHE A 1 203 ? 1.338 3.877 24.442 1.00 83.12 203 PHE A C 1
ATOM 1492 O O . PHE A 1 203 ? 1.056 2.931 25.170 1.00 83.12 203 PHE A O 1
ATOM 1499 N N . GLN A 1 204 ? 2.479 4.556 24.598 1.00 74.25 204 GLN A N 1
ATOM 1500 C CA . GLN A 1 204 ? 3.516 4.143 25.556 1.00 74.25 204 GLN A CA 1
ATOM 1501 C C . GLN A 1 204 ? 3.076 4.272 27.027 1.00 74.25 204 GLN A C 1
ATOM 1503 O O . GLN A 1 204 ? 3.514 3.492 27.873 1.00 74.25 204 GLN A O 1
ATOM 1508 N N . HIS A 1 205 ? 2.241 5.266 27.356 1.00 81.00 205 HIS A N 1
ATOM 1509 C CA . HIS A 1 205 ? 1.925 5.632 28.747 1.00 81.00 205 HIS A CA 1
ATOM 1510 C C . HIS A 1 205 ? 0.434 5.918 29.011 1.00 81.00 205 HIS A C 1
ATOM 1512 O O . HIS A 1 205 ? 0.107 6.521 30.031 1.00 81.00 205 HIS A O 1
ATOM 1518 N N . MET A 1 206 ? -0.478 5.477 28.136 1.00 84.44 206 MET A N 1
ATOM 1519 C CA . MET A 1 206 ? -1.927 5.641 28.323 1.00 84.44 206 MET A CA 1
ATOM 1520 C C . MET A 1 206 ? -2.597 4.268 28.433 1.00 84.44 206 MET A C 1
ATOM 1522 O O . MET A 1 206 ? -2.431 3.430 27.559 1.00 84.44 206 MET A O 1
ATOM 1526 N N . GLN A 1 207 ? -3.309 4.023 29.535 1.00 91.44 207 GLN A N 1
ATOM 1527 C CA . GLN A 1 207 ? -4.122 2.815 29.765 1.00 91.44 207 GLN A CA 1
ATOM 1528 C C . GLN A 1 207 ? -5.173 3.065 30.864 1.00 91.44 207 GLN A C 1
ATOM 1530 O O . GLN A 1 207 ? -5.420 2.233 31.742 1.00 91.44 207 GLN A O 1
ATOM 1535 N N . ASP A 1 208 ? -5.751 4.265 30.871 1.00 95.75 208 ASP A N 1
ATOM 1536 C CA . ASP A 1 208 ? -6.754 4.671 31.860 1.00 95.75 208 ASP A CA 1
ATOM 1537 C C . ASP A 1 208 ? -8.086 3.916 31.688 1.00 95.75 208 ASP A C 1
ATOM 1539 O O . ASP A 1 208 ? -8.820 3.703 32.661 1.00 95.75 208 ASP A O 1
ATOM 1543 N N . GLY A 1 209 ? -8.334 3.376 30.491 1.00 97.50 209 GLY A N 1
ATOM 1544 C CA . GLY A 1 209 ? -9.560 2.685 30.123 1.00 97.50 209 GLY A CA 1
ATOM 1545 C C . GLY A 1 209 ? -10.688 3.634 29.739 1.00 97.50 209 GLY A C 1
ATOM 1546 O O . GLY A 1 209 ? -11.848 3.263 29.922 1.00 97.50 209 GLY A O 1
ATOM 1547 N N . ARG A 1 210 ? -10.369 4.843 29.260 1.00 97.88 210 ARG A N 1
ATOM 1548 C CA . ARG A 1 210 ? -11.331 5.871 28.854 1.00 97.88 210 ARG A CA 1
ATOM 1549 C C . ARG A 1 210 ? -11.054 6.394 27.439 1.00 97.88 210 ARG A C 1
ATOM 1551 O O . ARG A 1 210 ? -9.918 6.614 27.031 1.00 97.88 210 ARG A O 1
ATOM 1558 N N . ILE A 1 211 ? -12.130 6.622 26.696 1.00 98.19 211 ILE A N 1
ATOM 1559 C CA . ILE A 1 211 ? -12.139 7.262 25.383 1.00 98.19 211 ILE A CA 1
ATOM 1560 C C . ILE A 1 211 ? -12.924 8.565 25.505 1.00 98.19 211 ILE A C 1
ATOM 1562 O O . ILE A 1 211 ? -14.113 8.553 25.827 1.00 98.19 211 ILE A O 1
ATOM 1566 N N . ASP A 1 212 ? -12.255 9.691 25.270 1.00 97.75 212 ASP A N 1
ATOM 1567 C CA . ASP A 1 212 ? -12.874 11.015 25.251 1.00 97.75 212 ASP A CA 1
ATOM 1568 C C . ASP A 1 212 ? -13.206 11.458 23.822 1.00 97.75 212 ASP A C 1
ATOM 1570 O O . ASP A 1 212 ? -12.512 11.106 22.865 1.00 97.75 212 ASP A O 1
ATOM 1574 N N . VAL A 1 213 ? -14.265 12.262 23.690 1.00 97.12 213 VAL A N 1
ATOM 1575 C CA . VAL A 1 213 ? -14.702 12.845 22.414 1.00 97.12 213 VAL A CA 1
ATOM 1576 C C . VAL A 1 213 ? -13.561 13.671 21.818 1.00 97.12 213 VAL A C 1
ATOM 1578 O O . VAL A 1 213 ? -13.052 14.580 22.471 1.00 97.12 213 VAL A O 1
ATOM 1581 N N . GLY A 1 214 ? -13.143 13.339 20.593 1.00 92.44 214 GLY A N 1
ATOM 1582 C CA . GLY A 1 214 ? -12.013 14.001 19.926 1.00 92.44 214 GLY A CA 1
ATOM 1583 C C . GLY A 1 214 ? -10.650 13.775 20.600 1.00 92.44 214 GLY A C 1
ATOM 1584 O O . GLY A 1 214 ? -9.678 14.438 20.246 1.00 92.44 214 GLY A O 1
ATOM 1585 N N . GLY A 1 215 ? -10.566 12.871 21.580 1.00 94.06 215 GLY A N 1
ATOM 1586 C CA . GLY A 1 215 ? -9.328 12.540 22.279 1.00 94.06 215 GLY A CA 1
ATOM 1587 C C . GLY A 1 215 ? -8.410 11.620 21.472 1.00 94.06 215 GLY A C 1
ATOM 1588 O O . GLY A 1 215 ? -8.804 11.039 20.461 1.00 94.06 215 GLY A O 1
ATOM 1589 N N . GLN A 1 216 ? -7.183 11.429 21.966 1.00 92.56 216 GLN A N 1
ATOM 1590 C CA . GLN A 1 216 ? -6.160 10.600 21.309 1.00 92.56 216 GLN A CA 1
ATOM 1591 C C . GLN A 1 216 ? -6.622 9.152 21.105 1.00 92.56 216 GLN A C 1
ATOM 1593 O O . GLN A 1 216 ? -6.501 8.631 20.002 1.00 92.56 216 GLN A O 1
ATOM 1598 N N . THR A 1 217 ? -7.216 8.525 22.131 1.00 94.88 217 THR A N 1
ATOM 1599 C CA . THR A 1 217 ? -7.747 7.156 22.015 1.00 94.88 217 THR A CA 1
ATOM 1600 C C . THR A 1 217 ? -8.819 7.049 20.931 1.00 94.88 217 THR A C 1
ATOM 1602 O O . THR A 1 217 ? -8.886 6.038 20.246 1.00 94.88 217 THR A O 1
ATOM 1605 N N . TRP A 1 218 ? -9.654 8.081 20.762 1.00 95.88 218 TRP A N 1
ATOM 1606 C CA . TRP A 1 218 ? -10.702 8.082 19.743 1.00 95.88 218 TRP A CA 1
ATOM 1607 C C . TRP A 1 218 ? -10.114 8.180 18.336 1.00 95.88 218 TRP A C 1
ATOM 1609 O O . TRP A 1 218 ? -10.420 7.342 17.494 1.00 95.88 218 TRP A O 1
ATOM 1619 N N . GLY A 1 219 ? -9.228 9.153 18.102 1.00 91.06 219 GLY A N 1
ATOM 1620 C CA . GLY A 1 219 ? -8.577 9.324 16.801 1.00 91.06 219 GLY A CA 1
ATOM 1621 C C . GLY A 1 219 ? -7.785 8.088 16.372 1.00 91.06 219 GLY A C 1
ATOM 1622 O O . GLY A 1 219 ? -7.874 7.668 15.224 1.00 91.06 219 GLY A O 1
ATOM 1623 N N . GLU A 1 220 ? -7.079 7.462 17.310 1.00 89.06 220 GLU A N 1
ATOM 1624 C CA . GLU A 1 220 ? -6.314 6.244 17.045 1.00 89.06 220 GLU A CA 1
ATOM 1625 C C . GLU A 1 220 ? -7.218 5.029 16.797 1.00 89.06 220 GLU A C 1
ATOM 1627 O O . GLU A 1 220 ? -6.914 4.196 15.950 1.00 89.06 220 GLU A O 1
ATOM 1632 N N . LEU A 1 221 ? -8.362 4.922 17.484 1.00 91.69 221 LEU A N 1
ATOM 1633 C CA . LEU A 1 221 ? -9.304 3.826 17.243 1.00 91.69 221 LEU A CA 1
ATOM 1634 C C . LEU A 1 221 ? -9.910 3.931 15.842 1.00 91.69 221 LEU A C 1
ATOM 1636 O O . LEU A 1 221 ? -9.965 2.935 15.129 1.00 91.69 221 LEU A O 1
ATOM 1640 N N . LEU A 1 222 ? -10.295 5.142 15.430 1.00 89.25 222 LEU A N 1
ATOM 1641 C CA . LEU A 1 222 ? -10.744 5.408 14.063 1.00 89.25 222 LEU A CA 1
ATOM 1642 C C . LEU A 1 222 ? -9.647 5.098 13.038 1.00 89.25 222 LEU A C 1
ATOM 1644 O O . LEU A 1 222 ? -9.931 4.559 11.975 1.00 89.25 222 LEU A O 1
ATOM 1648 N N . TYR A 1 223 ? -8.386 5.382 13.371 1.00 83.50 223 TYR A N 1
ATOM 1649 C CA . TYR A 1 223 ? -7.250 5.032 12.525 1.00 83.50 223 TYR A CA 1
ATOM 1650 C C . TYR A 1 223 ? -7.059 3.510 12.401 1.00 83.50 223 TYR A C 1
ATOM 1652 O O . TYR A 1 223 ? -6.603 3.039 11.370 1.00 83.50 223 TYR A O 1
ATOM 1660 N N . ARG A 1 224 ? -7.439 2.687 13.380 1.00 84.31 224 ARG A N 1
ATOM 1661 C CA . ARG A 1 224 ? -7.277 1.218 13.292 1.00 84.31 224 ARG A CA 1
ATOM 1662 C C . ARG A 1 224 ? -8.485 0.461 12.756 1.00 84.31 224 ARG A C 1
ATOM 1664 O O . ARG A 1 224 ? -8.504 -0.766 12.814 1.00 84.31 224 ARG A O 1
ATOM 1671 N N . VAL A 1 225 ? -9.483 1.167 12.237 1.00 87.62 225 VAL A N 1
ATOM 1672 C CA . VAL A 1 225 ? -10.672 0.547 11.656 1.00 87.62 225 VAL A CA 1
ATOM 1673 C C . VAL A 1 225 ? -10.813 0.984 10.207 1.00 87.62 225 VAL A C 1
ATOM 1675 O O . VAL A 1 225 ? -10.820 2.171 9.891 1.00 87.62 225 VAL A O 1
ATOM 1678 N N . THR A 1 226 ? -10.958 0.002 9.323 1.00 88.06 226 THR A N 1
ATOM 1679 C CA . THR A 1 226 ? -11.419 0.238 7.955 1.00 88.06 226 THR A CA 1
ATOM 1680 C C . THR A 1 226 ? -12.943 0.052 7.936 1.00 88.06 226 THR A C 1
ATOM 1682 O O . THR A 1 226 ? -13.419 -0.945 8.489 1.00 88.06 226 THR A O 1
ATOM 1685 N N . PRO A 1 227 ? -13.727 0.989 7.376 1.00 90.25 227 PRO A N 1
ATOM 1686 C CA . PRO A 1 227 ? -15.155 0.768 7.157 1.00 90.25 227 PRO A CA 1
ATOM 1687 C C . PRO A 1 227 ? -15.412 -0.425 6.224 1.00 90.25 227 PRO A C 1
ATOM 1689 O O . PRO A 1 227 ? -14.560 -0.763 5.404 1.00 90.25 227 PRO A O 1
ATOM 1692 N N . ASP A 1 228 ? -16.585 -1.044 6.328 1.00 88.50 228 ASP A N 1
ATOM 1693 C CA . ASP A 1 228 ? -17.015 -2.122 5.432 1.00 88.50 228 ASP A CA 1
ATOM 1694 C C . ASP A 1 228 ? -18.171 -1.619 4.557 1.00 88.50 228 ASP A C 1
ATOM 1696 O O . ASP A 1 228 ? -19.232 -1.313 5.100 1.00 88.50 228 ASP A O 1
ATOM 1700 N N . PRO A 1 229 ? -18.035 -1.557 3.219 1.00 91.56 229 PRO A N 1
ATOM 1701 C CA . PRO A 1 229 ? -19.105 -1.111 2.338 1.00 91.56 229 PRO A CA 1
ATOM 1702 C C . PRO A 1 229 ? -20.408 -1.901 2.496 1.00 91.56 229 PRO A C 1
ATOM 1704 O O . PRO A 1 229 ? -21.482 -1.345 2.262 1.00 91.56 229 PRO A O 1
ATOM 1707 N N . ALA A 1 230 ? -20.340 -3.172 2.909 1.00 89.88 230 ALA A N 1
ATOM 1708 C CA . ALA A 1 230 ? -21.525 -3.997 3.127 1.00 89.88 230 ALA A CA 1
ATOM 1709 C C . ALA A 1 230 ? -22.354 -3.541 4.343 1.00 89.88 230 ALA A C 1
ATOM 1711 O O . ALA A 1 230 ? -23.578 -3.678 4.338 1.00 89.88 230 ALA A O 1
ATOM 1712 N N . GLU A 1 231 ? -21.702 -2.996 5.374 1.00 90.12 231 GLU A N 1
ATOM 1713 C CA . GLU A 1 231 ? -22.351 -2.531 6.608 1.00 90.12 231 GLU A CA 1
ATOM 1714 C C . GLU A 1 231 ? -22.556 -1.011 6.611 1.00 90.12 231 GLU A C 1
ATOM 1716 O O . GLU A 1 231 ? -23.615 -0.513 6.995 1.00 90.12 231 GLU A O 1
ATOM 1721 N N . ASP A 1 232 ? -21.543 -0.274 6.160 1.00 92.06 232 ASP A N 1
ATOM 1722 C CA . ASP A 1 232 ? -21.449 1.179 6.247 1.00 92.06 232 ASP A CA 1
ATOM 1723 C C . ASP A 1 232 ? -21.905 1.878 4.953 1.00 92.06 232 ASP A C 1
ATOM 1725 O O . ASP A 1 232 ? -22.198 3.073 4.972 1.00 92.06 232 ASP A O 1
ATOM 1729 N N . GLY A 1 233 ? -22.050 1.139 3.847 1.00 94.25 233 GLY A N 1
ATOM 1730 C CA . GLY A 1 233 ? -22.455 1.635 2.531 1.00 94.25 233 GLY A CA 1
ATOM 1731 C C . GLY A 1 233 ? -21.285 2.102 1.660 1.00 94.25 233 GLY A C 1
ATOM 1732 O O . GLY A 1 233 ? -20.238 2.525 2.149 1.00 94.25 233 GLY A O 1
ATOM 1733 N N . PHE A 1 234 ? -21.482 2.051 0.345 1.00 95.69 234 PHE A N 1
ATOM 1734 C CA . PHE A 1 234 ? -20.503 2.513 -0.635 1.00 95.69 234 PHE A CA 1
ATOM 1735 C C . PHE A 1 234 ? -20.462 4.042 -0.761 1.00 95.69 234 PHE A C 1
ATOM 1737 O O . PHE A 1 234 ? -21.456 4.735 -0.529 1.00 95.69 234 PHE A O 1
ATOM 1744 N N . ASP A 1 235 ? -19.293 4.554 -1.135 1.00 95.31 235 ASP A N 1
ATOM 1745 C CA . ASP A 1 235 ? -19.084 5.927 -1.581 1.00 95.31 235 ASP A CA 1
ATOM 1746 C C . ASP A 1 235 ? -19.366 6.005 -3.089 1.00 95.31 235 ASP A C 1
ATOM 1748 O O . ASP A 1 235 ? -18.486 5.763 -3.918 1.00 95.31 235 ASP A O 1
ATOM 1752 N N . ASP A 1 236 ? -20.626 6.263 -3.445 1.00 93.31 236 ASP A N 1
ATOM 1753 C CA . ASP A 1 236 ? -21.071 6.251 -4.844 1.00 93.31 236 ASP A CA 1
ATOM 1754 C C . ASP A 1 236 ? -20.361 7.326 -5.693 1.00 93.31 236 ASP A C 1
ATOM 1756 O O . ASP A 1 236 ? -20.106 7.095 -6.877 1.00 93.31 236 ASP A O 1
ATOM 1760 N N . ASP A 1 237 ? -19.981 8.462 -5.093 1.00 93.38 237 ASP A N 1
ATOM 1761 C CA . ASP A 1 237 ? -19.243 9.535 -5.772 1.00 93.38 237 ASP A CA 1
ATOM 1762 C C . ASP A 1 237 ? -17.810 9.091 -6.097 1.00 93.38 237 ASP A C 1
ATOM 1764 O O . ASP A 1 237 ? -17.339 9.277 -7.222 1.00 93.38 237 ASP A O 1
ATOM 1768 N N . LEU A 1 238 ? -17.126 8.441 -5.147 1.00 94.38 238 LEU A N 1
ATOM 1769 C CA . LEU A 1 238 ? -15.810 7.846 -5.387 1.00 94.38 238 LEU A CA 1
ATOM 1770 C C . LEU A 1 238 ? -15.872 6.747 -6.457 1.00 94.38 238 LEU A C 1
ATOM 1772 O O . LEU A 1 238 ? -15.023 6.709 -7.347 1.00 94.38 238 LEU A O 1
ATOM 1776 N N . ILE A 1 239 ? -16.868 5.859 -6.393 1.00 93.00 239 ILE A N 1
ATOM 1777 C CA . ILE A 1 239 ? -17.050 4.787 -7.385 1.00 93.00 239 ILE A CA 1
ATOM 1778 C C . ILE A 1 239 ? -17.268 5.366 -8.782 1.00 93.00 239 ILE A C 1
ATOM 1780 O O . ILE A 1 239 ? -16.669 4.878 -9.745 1.00 93.00 239 ILE A O 1
ATOM 1784 N N . ALA A 1 240 ? -18.104 6.400 -8.899 1.00 90.00 240 ALA A N 1
ATOM 1785 C CA . ALA A 1 240 ? -18.334 7.084 -10.163 1.00 90.00 240 ALA A CA 1
ATOM 1786 C C . ALA A 1 240 ? -17.039 7.718 -10.688 1.00 90.00 240 ALA A C 1
ATOM 1788 O O . ALA A 1 240 ? -16.673 7.477 -11.835 1.00 90.00 240 ALA A O 1
ATOM 1789 N N . ALA A 1 241 ? -16.306 8.443 -9.835 1.00 90.88 241 ALA A N 1
ATOM 1790 C CA . ALA A 1 241 ? -15.056 9.100 -10.208 1.00 90.88 241 ALA A CA 1
ATOM 1791 C C . ALA A 1 241 ? -13.969 8.108 -10.660 1.00 90.88 241 ALA A C 1
ATOM 1793 O O . ALA A 1 241 ? -13.274 8.366 -11.640 1.00 90.88 241 ALA A O 1
ATOM 1794 N N . LEU A 1 242 ? -13.861 6.946 -10.003 1.00 90.69 242 LEU A N 1
ATOM 1795 C CA . LEU A 1 242 ? -12.971 5.868 -10.445 1.00 90.69 242 LEU A CA 1
ATOM 1796 C C . LEU A 1 242 ? -13.334 5.394 -11.858 1.00 90.69 242 LEU A C 1
ATOM 1798 O O . LEU A 1 242 ? -12.446 5.216 -12.682 1.00 90.69 242 LEU A O 1
ATOM 1802 N N . GLY A 1 243 ? -14.628 5.234 -12.155 1.00 79.06 243 GLY A N 1
ATOM 1803 C CA . GLY A 1 243 ? -15.116 4.743 -13.446 1.00 79.06 243 GLY A CA 1
ATOM 1804 C C . GLY A 1 243 ? -14.773 5.620 -14.656 1.00 79.06 243 GLY A C 1
ATOM 1805 O O . GLY A 1 243 ? -14.705 5.085 -15.763 1.00 79.06 243 GLY A O 1
ATOM 1806 N N . GLU A 1 244 ? -14.526 6.915 -14.447 1.00 82.38 244 GLU A N 1
ATOM 1807 C CA . GLU A 1 244 ? -14.162 7.878 -15.500 1.00 82.38 244 GLU A CA 1
ATOM 1808 C C . GLU A 1 244 ? -12.671 7.820 -15.880 1.00 82.38 244 GLU A C 1
ATOM 1810 O O . GLU A 1 244 ? -12.263 8.398 -16.884 1.00 82.38 244 GLU A O 1
ATOM 1815 N N . GLY A 1 245 ? -11.840 7.097 -15.118 1.00 81.75 245 GLY A N 1
ATOM 1816 C CA . GLY A 1 245 ? -10.418 6.942 -15.433 1.00 81.75 245 GLY A CA 1
ATOM 1817 C C . GLY A 1 245 ? -9.524 8.116 -15.034 1.00 81.75 245 GLY A C 1
ATOM 1818 O O . GLY A 1 245 ? -8.342 8.117 -15.380 1.00 81.75 245 GLY A O 1
ATOM 1819 N N . GLU A 1 246 ? -10.067 9.085 -14.301 1.00 88.25 246 GLU A N 1
ATOM 1820 C CA . GLU A 1 246 ? -9.324 10.194 -13.707 1.00 88.25 246 GLU A CA 1
ATOM 1821 C C . GLU A 1 246 ? -8.500 9.735 -12.493 1.00 88.25 246 GLU A C 1
ATOM 1823 O O . GLU A 1 246 ? -8.767 8.693 -11.882 1.00 88.25 246 GLU A O 1
ATOM 1828 N N . ILE A 1 247 ? -7.495 10.532 -12.116 1.00 95.81 247 ILE A N 1
ATOM 1829 C CA . ILE A 1 247 ? -6.808 10.344 -10.834 1.00 95.81 247 ILE A CA 1
ATOM 1830 C C . ILE A 1 247 ? -7.710 10.895 -9.728 1.00 95.81 247 ILE A C 1
ATOM 1832 O O . ILE A 1 247 ? -8.024 12.086 -9.699 1.00 95.81 247 ILE A O 1
ATOM 1836 N N . VAL A 1 248 ? -8.098 10.030 -8.798 1.00 97.06 248 VAL A N 1
ATOM 1837 C CA . VAL A 1 248 ? -8.877 10.387 -7.609 1.00 97.06 248 VAL A CA 1
ATOM 1838 C C . VAL A 1 248 ? -7.992 10.393 -6.368 1.00 97.06 248 VAL A C 1
ATOM 1840 O O . VAL A 1 248 ? -6.990 9.681 -6.314 1.00 97.06 248 VAL A O 1
ATOM 1843 N N . TYR A 1 249 ? -8.400 11.144 -5.341 1.00 97.69 249 TYR A N 1
ATOM 1844 C CA . TYR A 1 249 ? -7.657 11.314 -4.084 1.00 97.69 249 TYR A CA 1
ATOM 1845 C C . TYR A 1 249 ? -8.553 10.965 -2.891 1.00 97.69 249 TYR A C 1
ATOM 1847 O O . TYR A 1 249 ? -9.097 11.858 -2.241 1.00 97.69 249 TYR A O 1
ATOM 1855 N N . PRO A 1 250 ? -8.779 9.666 -2.616 1.00 95.31 250 PRO A N 1
ATOM 1856 C CA . PRO A 1 250 ? -9.866 9.250 -1.731 1.00 95.31 250 PRO A CA 1
ATOM 1857 C C . PRO A 1 250 ? -9.665 9.677 -0.272 1.00 95.31 250 PRO A C 1
ATOM 1859 O O . PRO A 1 250 ? -10.636 9.905 0.445 1.00 95.31 250 PRO A O 1
ATOM 1862 N N . GLY A 1 251 ? -8.413 9.732 0.199 1.00 94.88 251 GLY A N 1
ATOM 1863 C CA . GLY A 1 251 ? -8.108 9.971 1.613 1.00 94.88 251 GLY A CA 1
ATOM 1864 C C . GLY A 1 251 ? -8.662 8.876 2.532 1.00 94.88 251 GLY A C 1
ATOM 1865 O O . GLY A 1 251 ? -8.936 9.125 3.706 1.00 94.88 251 GLY A O 1
ATOM 1866 N N . LYS A 1 252 ? -8.864 7.664 2.002 1.00 93.69 252 LYS A N 1
ATOM 1867 C CA . LYS A 1 252 ? -9.592 6.580 2.675 1.00 93.69 252 LYS A CA 1
ATOM 1868 C C . LYS A 1 252 ? -8.647 5.709 3.480 1.00 93.69 252 LYS A C 1
ATOM 1870 O O . LYS A 1 252 ? -7.597 5.295 2.995 1.00 93.69 252 LYS A O 1
ATOM 1875 N N . ARG A 1 253 ? -9.020 5.419 4.723 1.00 91.00 253 ARG A N 1
ATOM 1876 C CA . ARG A 1 253 ? -8.231 4.562 5.605 1.00 91.00 253 ARG A CA 1
ATOM 1877 C C . ARG A 1 253 ? -8.206 3.124 5.084 1.00 91.00 253 ARG A C 1
ATOM 1879 O O . ARG A 1 253 ? -9.206 2.648 4.557 1.00 91.00 253 ARG A O 1
ATOM 1886 N N . ILE A 1 254 ? -7.076 2.441 5.263 1.00 91.81 254 ILE A N 1
ATOM 1887 C CA . ILE A 1 254 ? -6.934 1.018 4.956 1.00 91.81 254 ILE A CA 1
ATOM 1888 C C . ILE A 1 254 ? -5.997 0.351 5.969 1.00 91.81 254 ILE A C 1
ATOM 1890 O O . ILE A 1 254 ? -4.926 0.878 6.278 1.00 91.81 254 ILE A O 1
ATOM 1894 N N . CYS A 1 255 ? -6.403 -0.791 6.516 1.00 89.62 255 CYS A N 1
ATOM 1895 C CA . CYS A 1 255 ? -5.570 -1.591 7.416 1.00 89.62 255 CYS A CA 1
ATOM 1896 C C . CYS A 1 255 ? -4.682 -2.577 6.645 1.00 89.62 255 CYS A C 1
ATOM 1898 O O . CYS A 1 255 ? -5.013 -2.997 5.533 1.00 89.62 255 CYS A O 1
ATOM 1900 N N . GLY A 1 256 ? -3.570 -2.987 7.255 1.00 90.38 256 GLY A N 1
ATOM 1901 C CA . GLY A 1 256 ? -2.725 -4.056 6.722 1.00 90.38 256 GLY A CA 1
ATOM 1902 C C . GLY A 1 256 ? -3.526 -5.340 6.465 1.00 90.38 256 GLY A C 1
ATOM 1903 O O . GLY A 1 256 ? -4.333 -5.760 7.294 1.00 90.38 256 GLY A O 1
ATOM 1904 N N . GLY A 1 257 ? -3.325 -5.959 5.304 1.00 92.31 257 GLY A N 1
ATOM 1905 C CA . GLY A 1 257 ? -4.030 -7.159 4.859 1.00 92.31 257 GLY A CA 1
ATOM 1906 C C . GLY A 1 257 ? -5.441 -6.917 4.317 1.00 92.31 257 GLY A C 1
ATOM 1907 O O . GLY A 1 257 ? -6.077 -7.877 3.894 1.00 92.31 257 GLY A O 1
ATOM 1908 N N . GLN A 1 258 ? -5.947 -5.679 4.305 1.00 92.94 258 GLN A N 1
ATOM 1909 C CA . GLN A 1 258 ? -7.228 -5.359 3.665 1.00 92.94 258 GLN A CA 1
ATOM 1910 C C . GLN A 1 258 ? -7.065 -5.213 2.146 1.00 92.94 258 GLN A C 1
ATOM 1912 O O . GLN A 1 258 ? -6.040 -4.686 1.696 1.00 92.94 258 GLN A O 1
ATOM 1917 N N . PRO A 1 259 ? -8.051 -5.657 1.348 1.00 95.94 259 PRO A N 1
ATOM 1918 C CA . PRO A 1 259 ? -7.950 -5.638 -0.102 1.00 95.94 259 PRO A CA 1
ATOM 1919 C C . PRO A 1 259 ? -8.052 -4.208 -0.661 1.00 95.94 259 PRO A C 1
ATOM 1921 O O . PRO A 1 259 ? -8.848 -3.379 -0.215 1.00 95.94 259 PRO A O 1
ATOM 1924 N N . LEU A 1 260 ? -7.219 -3.934 -1.661 1.00 97.12 260 LEU A N 1
ATOM 1925 C CA . LEU A 1 260 ? -7.108 -2.678 -2.398 1.00 97.12 260 LEU A CA 1
ATOM 1926 C C . LEU A 1 260 ? -7.725 -2.810 -3.785 1.00 97.12 260 LEU A C 1
ATOM 1928 O O . LEU A 1 260 ? -8.599 -2.027 -4.142 1.00 97.12 260 LEU A O 1
ATOM 1932 N N . TRP A 1 261 ? -7.282 -3.802 -4.559 1.00 96.94 261 TRP A N 1
ATOM 1933 C CA . TRP A 1 261 ? -7.814 -4.080 -5.892 1.00 96.94 261 TRP A CA 1
ATOM 1934 C C . TRP A 1 261 ? -7.461 -5.499 -6.349 1.00 96.94 261 TRP A C 1
ATOM 1936 O O . TRP A 1 261 ? -7.269 -6.377 -5.516 1.00 96.94 261 TRP A O 1
ATOM 1946 N N . PHE A 1 262 ? -7.360 -5.720 -7.657 1.00 96.69 262 PHE A N 1
ATOM 1947 C CA . PHE A 1 262 ? -6.995 -6.981 -8.291 1.00 96.69 262 PHE A CA 1
ATOM 1948 C C . PHE A 1 262 ? -5.763 -6.819 -9.185 1.00 96.69 262 PHE A C 1
ATOM 1950 O O . PHE A 1 262 ? -5.560 -5.756 -9.787 1.00 96.69 262 PHE A O 1
ATOM 1957 N N . VAL A 1 263 ? -4.976 -7.890 -9.308 1.00 97.00 263 VAL A N 1
ATOM 1958 C CA . VAL A 1 263 ? -3.871 -7.973 -10.277 1.00 97.00 263 VAL A CA 1
ATOM 1959 C C . VAL A 1 263 ? -4.390 -7.814 -11.702 1.00 97.00 263 VAL A C 1
ATOM 1961 O O . VAL A 1 263 ? -5.442 -8.347 -12.056 1.00 97.00 263 VAL A O 1
ATOM 1964 N N . GLY A 1 264 ? -3.671 -7.047 -12.514 1.00 95.75 264 GLY A N 1
ATOM 1965 C CA . GLY A 1 264 ? -4.072 -6.711 -13.872 1.00 95.75 264 GLY A CA 1
ATOM 1966 C C . GLY A 1 264 ? -3.191 -7.355 -14.932 1.00 95.75 264 GLY A C 1
ATOM 1967 O O . GLY A 1 264 ? -2.217 -8.041 -14.621 1.00 95.75 264 GLY A O 1
ATOM 1968 N N . PRO A 1 265 ? -3.556 -7.167 -16.205 1.00 95.00 265 PRO A N 1
ATOM 1969 C CA . PRO A 1 265 ? -2.845 -7.772 -17.314 1.00 95.00 265 PRO A CA 1
ATOM 1970 C C . PRO A 1 265 ? -1.493 -7.086 -17.554 1.00 95.00 265 PRO A C 1
ATOM 1972 O O . PRO A 1 265 ? -1.358 -5.861 -17.486 1.00 95.00 265 PRO A O 1
ATOM 1975 N N . GLU A 1 266 ? -0.495 -7.899 -17.891 1.00 91.88 266 GLU A N 1
ATOM 1976 C CA . GLU A 1 266 ? 0.857 -7.467 -18.261 1.00 91.88 266 GLU A CA 1
ATOM 1977 C C . GLU A 1 266 ? 0.914 -6.855 -19.675 1.00 91.88 266 GLU A C 1
ATOM 1979 O O . GLU A 1 266 ? 1.856 -6.146 -20.020 1.00 91.88 266 GLU A O 1
ATOM 1984 N N . SER A 1 267 ? -0.085 -7.127 -20.515 1.00 87.94 267 SER A N 1
ATOM 1985 C CA . SER A 1 267 ? -0.205 -6.579 -21.869 1.00 87.94 267 SER A CA 1
ATOM 1986 C C . SER A 1 267 ? -1.641 -6.699 -22.375 1.00 87.94 267 SER A C 1
ATOM 1988 O O . SER A 1 267 ? -2.449 -7.415 -21.784 1.00 87.94 267 SER A O 1
ATOM 1990 N N . GLU A 1 268 ? -1.942 -6.067 -23.508 1.00 81.06 268 GLU A N 1
ATOM 1991 C CA . GLU A 1 268 ? -3.259 -6.135 -24.162 1.00 81.06 268 GLU A CA 1
ATOM 1992 C C . GLU A 1 268 ? -3.711 -7.564 -24.509 1.00 81.06 268 GLU A C 1
ATOM 1994 O O . GLU A 1 268 ? -4.909 -7.826 -24.572 1.00 81.06 268 GLU A O 1
ATOM 1999 N N . ALA A 1 269 ? -2.776 -8.505 -24.699 1.00 79.06 269 ALA A N 1
ATOM 2000 C CA . ALA A 1 269 ? -3.107 -9.907 -24.958 1.00 79.06 269 ALA A CA 1
ATOM 2001 C C . ALA A 1 269 ? -3.803 -10.582 -23.760 1.00 79.06 269 ALA A C 1
ATOM 2003 O O . ALA A 1 269 ? -4.582 -11.510 -23.952 1.00 79.06 269 ALA A O 1
ATOM 2004 N N . GLY A 1 270 ? -3.540 -10.115 -22.532 1.00 76.00 270 GLY A N 1
ATOM 2005 C CA . GLY A 1 270 ? -4.227 -10.572 -21.319 1.00 76.00 270 GLY A CA 1
ATOM 2006 C C . GLY A 1 270 ? -3.860 -11.974 -20.812 1.00 76.00 270 GLY A C 1
ATOM 2007 O O . GLY A 1 270 ? -4.447 -12.421 -19.834 1.00 76.00 270 GLY A O 1
ATOM 2008 N N . ASP A 1 271 ? -2.893 -12.672 -21.415 1.00 87.12 271 ASP A N 1
ATOM 2009 C CA . ASP A 1 271 ? -2.539 -14.050 -21.018 1.00 87.12 271 ASP A CA 1
ATOM 2010 C C . ASP A 1 271 ? -1.790 -14.137 -19.674 1.00 87.12 271 ASP A C 1
ATOM 2012 O O . ASP A 1 271 ? -1.795 -15.174 -19.010 1.00 87.12 271 ASP A O 1
ATOM 2016 N N . VAL A 1 272 ? -1.124 -13.052 -19.270 1.00 93.31 272 VAL A N 1
ATOM 2017 C CA . VAL A 1 272 ? -0.287 -12.975 -18.065 1.00 93.31 272 VAL A CA 1
ATOM 2018 C C . VAL A 1 272 ? -0.764 -11.821 -17.198 1.00 93.31 272 VAL A C 1
ATOM 2020 O O . VAL A 1 272 ? -0.973 -10.716 -17.702 1.00 93.31 272 VAL A O 1
ATOM 2023 N N . HIS A 1 273 ? -0.900 -12.076 -15.897 1.00 95.94 273 HIS A N 1
ATOM 2024 C CA . HIS A 1 273 ? -1.323 -11.088 -14.911 1.00 95.94 273 HIS A CA 1
ATOM 2025 C C . HIS A 1 273 ? -0.260 -10.890 -13.835 1.00 95.94 273 HIS A C 1
ATOM 2027 O O . HIS A 1 273 ? 0.421 -11.831 -13.414 1.00 95.94 273 HIS A O 1
ATOM 2033 N N . LEU A 1 274 ? -0.113 -9.642 -13.405 1.00 96.56 274 LEU A N 1
ATOM 2034 C CA . LEU A 1 274 ? 0.805 -9.250 -12.349 1.00 96.56 274 LEU A CA 1
ATOM 2035 C C . LEU A 1 274 ? 0.379 -7.925 -11.718 1.00 96.56 274 LEU A C 1
ATOM 2037 O O . LEU A 1 274 ? -0.449 -7.196 -12.256 1.00 96.56 274 LEU A O 1
ATOM 2041 N N . THR A 1 275 ? 0.991 -7.587 -10.590 1.00 97.94 275 THR A N 1
ATOM 2042 C CA . THR A 1 275 ? 1.064 -6.202 -10.114 1.00 97.94 275 THR A CA 1
ATOM 2043 C C . THR A 1 275 ? 2.518 -5.811 -9.915 1.00 97.94 275 THR A C 1
ATOM 2045 O O . THR A 1 275 ? 3.325 -6.630 -9.471 1.00 97.94 275 THR A O 1
ATOM 2048 N N . HIS A 1 276 ? 2.861 -4.571 -10.248 1.00 98.12 276 HIS A N 1
ATOM 2049 C CA . HIS A 1 276 ? 4.125 -3.982 -9.825 1.00 98.12 276 HIS A CA 1
ATOM 2050 C C . HIS A 1 276 ? 3.900 -3.333 -8.461 1.00 98.12 276 HIS A C 1
ATOM 2052 O O . HIS A 1 276 ? 3.033 -2.472 -8.324 1.00 98.12 276 HIS A O 1
ATOM 2058 N N . TRP A 1 277 ? 4.676 -3.752 -7.462 1.00 98.62 277 TRP A N 1
ATOM 2059 C CA . TRP A 1 277 ? 4.650 -3.203 -6.109 1.00 98.62 277 TRP A CA 1
ATOM 2060 C C . TRP A 1 277 ? 5.970 -2.506 -5.773 1.00 98.62 277 TRP A C 1
ATOM 2062 O O . TRP A 1 277 ? 7.016 -3.156 -5.748 1.00 98.62 277 TRP A O 1
ATOM 2072 N N . GLU A 1 278 ? 5.907 -1.209 -5.473 1.00 98.12 278 GLU A N 1
ATOM 2073 C CA . GLU A 1 278 ? 7.034 -0.407 -4.980 1.00 98.12 278 GLU A CA 1
ATOM 2074 C C . GLU A 1 278 ? 6.811 0.013 -3.529 1.00 98.12 278 GLU A C 1
ATOM 2076 O O . GLU A 1 278 ? 5.677 0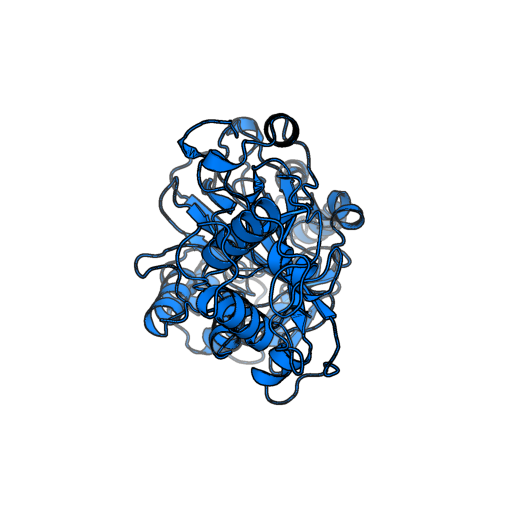.238 -3.098 1.00 98.12 278 GLU A O 1
ATOM 2081 N N . LEU A 1 279 ? 7.912 0.198 -2.800 1.00 98.00 279 LEU A N 1
ATOM 2082 C CA . LEU A 1 279 ? 7.940 1.030 -1.603 1.00 98.00 279 LEU A CA 1
ATOM 2083 C C . LEU A 1 279 ? 8.842 2.229 -1.871 1.00 98.00 279 LEU A C 1
ATOM 2085 O O . LEU A 1 279 ? 10.019 2.043 -2.183 1.00 98.00 279 LEU A O 1
ATOM 2089 N N . ILE A 1 280 ? 8.302 3.436 -1.698 1.00 97.94 280 ILE A N 1
ATOM 2090 C CA . ILE A 1 280 ? 9.013 4.694 -1.951 1.00 97.94 280 ILE A CA 1
ATOM 2091 C C . ILE A 1 280 ? 8.973 5.632 -0.746 1.00 97.94 280 ILE A C 1
ATOM 2093 O O . ILE A 1 280 ? 8.017 5.635 0.035 1.00 97.94 280 ILE A O 1
ATOM 2097 N N . SER A 1 281 ? 10.009 6.453 -0.579 1.00 96.62 281 SER A N 1
ATOM 2098 C CA . SER A 1 281 ? 10.082 7.419 0.521 1.00 96.62 281 SER A CA 1
ATOM 2099 C C . SER A 1 281 ? 11.029 8.588 0.245 1.00 96.62 281 SER A C 1
ATOM 2101 O O . SER A 1 281 ? 11.964 8.503 -0.549 1.00 96.62 281 SER A O 1
ATOM 2103 N N . GLU A 1 282 ? 10.836 9.688 0.975 1.00 93.94 282 GLU A N 1
ATOM 2104 C CA . GLU A 1 282 ? 11.746 10.844 0.942 1.00 93.94 282 GLU A CA 1
ATOM 2105 C C . GLU A 1 282 ? 13.109 10.529 1.589 1.00 93.94 282 GLU A C 1
ATOM 2107 O O . GLU A 1 282 ? 14.147 11.067 1.202 1.00 93.94 282 GLU A O 1
ATOM 2112 N N . LYS A 1 283 ? 13.121 9.630 2.583 1.00 89.94 283 LYS A N 1
ATOM 2113 C CA . LYS A 1 283 ? 14.309 9.253 3.364 1.00 89.94 283 LYS A CA 1
ATOM 2114 C C . LYS A 1 283 ? 14.477 7.736 3.432 1.00 89.94 283 LYS A C 1
ATOM 2116 O O . LYS A 1 283 ? 13.465 7.034 3.466 1.00 89.94 283 LYS A O 1
ATOM 2121 N N . PRO A 1 284 ? 15.710 7.211 3.547 1.00 90.50 284 PRO A N 1
ATOM 2122 C CA . PRO A 1 284 ? 15.941 5.780 3.708 1.00 90.50 284 PRO A CA 1
ATOM 2123 C C . PRO A 1 284 ? 15.219 5.174 4.918 1.00 90.50 284 PRO A C 1
ATOM 2125 O O . PRO A 1 284 ? 15.529 5.532 6.048 1.00 90.50 284 PRO A O 1
ATOM 2128 N N . LEU A 1 285 ? 14.291 4.236 4.695 1.00 89.69 285 LEU A N 1
ATOM 2129 C CA . LEU A 1 285 ? 13.555 3.515 5.741 1.00 89.69 285 LEU A CA 1
ATOM 2130 C C . LEU A 1 285 ? 14.456 2.580 6.554 1.00 89.69 285 LEU A C 1
ATOM 2132 O O . LEU A 1 285 ? 14.348 2.522 7.780 1.00 89.69 285 LEU A O 1
ATOM 2136 N N . ILE A 1 286 ? 15.360 1.866 5.878 1.00 86.31 286 ILE A N 1
ATOM 2137 C CA . ILE A 1 286 ? 16.313 0.936 6.490 1.00 86.31 286 ILE A CA 1
ATOM 2138 C C . ILE A 1 286 ? 17.735 1.428 6.194 1.00 86.31 286 ILE A C 1
ATOM 2140 O O . ILE A 1 286 ? 18.322 1.104 5.169 1.00 86.31 286 ILE A O 1
ATOM 2144 N N . GLY A 1 287 ? 18.319 2.200 7.110 1.00 75.88 287 GLY A N 1
ATOM 2145 C CA . GLY A 1 287 ? 19.668 2.768 7.004 1.00 75.88 287 GLY A CA 1
ATOM 2146 C C . GLY A 1 287 ? 20.808 1.743 7.029 1.00 75.88 287 GLY A C 1
ATOM 2147 O O . GLY A 1 287 ? 21.956 2.107 6.801 1.00 75.88 287 GLY A O 1
ATOM 2148 N N . ALA A 1 288 ? 20.514 0.466 7.295 1.00 75.12 288 ALA A N 1
ATOM 2149 C CA . ALA A 1 288 ? 21.476 -0.622 7.114 1.00 75.12 288 ALA A CA 1
ATOM 2150 C C . ALA A 1 288 ? 21.664 -1.019 5.636 1.00 75.12 288 ALA A C 1
ATOM 2152 O O . ALA A 1 288 ? 22.651 -1.678 5.310 1.00 75.12 288 ALA A O 1
ATOM 2153 N N . PHE A 1 289 ? 20.726 -0.655 4.754 1.00 80.31 289 PHE A N 1
ATOM 2154 C CA . PHE A 1 289 ? 20.820 -0.952 3.327 1.00 80.31 289 PHE A CA 1
ATOM 2155 C C . PHE A 1 289 ? 21.811 -0.010 2.649 1.00 80.31 289 PHE A C 1
ATOM 2157 O O . PHE A 1 289 ? 21.906 1.169 2.989 1.00 80.31 289 PHE A O 1
ATOM 2164 N N . GLN A 1 290 ? 22.580 -0.539 1.697 1.00 79.94 290 GLN A N 1
ATOM 2165 C CA . GLN A 1 290 ? 23.621 0.249 1.033 1.00 79.94 290 GLN A CA 1
ATOM 2166 C C . GLN A 1 290 ? 22.985 1.156 -0.030 1.00 79.94 290 GLN A C 1
ATOM 2168 O O . GLN A 1 290 ? 22.260 0.635 -0.887 1.00 79.94 290 GLN A O 1
ATOM 2173 N N . PRO A 1 291 ? 23.240 2.478 0.009 1.00 86.31 291 PRO A N 1
ATOM 2174 C CA . PRO A 1 291 ? 22.661 3.412 -0.941 1.00 86.31 291 PRO A CA 1
ATOM 2175 C C . PRO A 1 291 ? 23.327 3.307 -2.313 1.00 86.31 291 PRO A C 1
ATOM 2177 O O . PRO A 1 291 ? 24.532 3.074 -2.423 1.00 86.31 291 PRO A O 1
ATOM 2180 N N . ALA A 1 292 ? 22.534 3.541 -3.349 1.00 85.69 292 ALA A N 1
ATOM 2181 C CA . ALA A 1 292 ? 22.979 3.841 -4.699 1.00 85.69 292 ALA A CA 1
ATOM 2182 C C . ALA A 1 292 ? 22.110 4.969 -5.258 1.00 85.69 292 ALA A C 1
ATOM 2184 O O . ALA A 1 292 ? 20.911 4.996 -4.993 1.00 85.69 292 ALA A O 1
ATOM 2185 N N . GLU A 1 293 ? 22.696 5.903 -5.998 1.00 87.81 293 GLU A N 1
ATOM 2186 C CA . GLU A 1 293 ? 21.994 7.099 -6.468 1.00 87.81 293 GLU A CA 1
ATOM 2187 C C . GLU A 1 293 ? 22.228 7.306 -7.966 1.00 87.81 293 GLU A C 1
ATOM 2189 O O . GLU A 1 293 ? 23.302 6.989 -8.480 1.00 87.81 293 GLU A O 1
ATOM 2194 N N . ASP A 1 294 ? 21.217 7.837 -8.644 1.00 85.56 294 ASP A N 1
ATOM 2195 C CA . ASP A 1 294 ? 21.231 8.210 -10.054 1.00 85.56 294 ASP A CA 1
ATOM 2196 C C . ASP A 1 294 ? 20.403 9.492 -10.223 1.00 85.56 294 ASP A C 1
ATOM 2198 O O . ASP A 1 294 ? 19.250 9.570 -9.791 1.00 85.56 294 ASP A O 1
ATOM 2202 N N . ASP A 1 295 ? 21.014 10.519 -10.807 1.00 86.31 295 ASP A N 1
ATOM 2203 C CA . ASP A 1 295 ? 20.413 11.830 -11.052 1.00 86.31 295 ASP A CA 1
ATOM 2204 C C . ASP A 1 295 ? 19.914 12.000 -12.496 1.00 86.31 295 ASP A C 1
ATOM 2206 O O . ASP A 1 295 ? 19.508 13.097 -12.892 1.00 86.31 295 ASP A O 1
ATOM 2210 N N . SER A 1 296 ? 19.901 10.916 -13.279 1.00 86.81 296 SER A N 1
ATOM 2211 C CA . SER A 1 296 ? 19.363 10.910 -14.635 1.00 86.81 296 SER A CA 1
ATOM 2212 C C . SER A 1 296 ? 17.904 11.381 -14.657 1.00 86.81 296 SER A C 1
ATOM 2214 O O . SER A 1 296 ? 17.107 11.028 -13.782 1.00 86.81 296 SER A O 1
ATOM 2216 N N . PRO A 1 297 ? 17.493 12.126 -15.698 1.00 86.94 297 PRO A N 1
ATOM 2217 C CA . PRO A 1 297 ? 16.129 12.638 -15.812 1.00 86.94 297 PRO A CA 1
ATOM 2218 C C . PRO A 1 297 ? 15.098 11.552 -16.184 1.00 86.94 297 PRO A C 1
ATOM 2220 O O . PRO A 1 297 ? 13.935 11.857 -16.416 1.00 86.94 297 PRO A O 1
ATOM 2223 N N . PHE A 1 298 ? 15.486 10.280 -16.228 1.00 87.38 298 PHE A N 1
ATOM 2224 C CA . PHE A 1 298 ? 14.633 9.121 -16.503 1.00 87.38 298 PHE A CA 1
ATOM 2225 C C . PHE A 1 298 ? 15.161 7.903 -15.734 1.00 87.38 298 PHE A C 1
ATOM 2227 O O . PHE A 1 298 ? 16.278 7.941 -15.215 1.00 87.38 298 PHE A O 1
ATOM 2234 N N . GLN A 1 299 ? 14.388 6.815 -15.680 1.00 76.75 299 GLN A N 1
ATOM 2235 C CA . GLN A 1 299 ? 14.676 5.625 -14.860 1.00 76.75 299 GLN A CA 1
ATOM 2236 C C . GLN A 1 299 ? 15.893 4.766 -15.300 1.00 76.75 299 GLN A C 1
ATOM 2238 O O . GLN A 1 299 ? 15.890 3.547 -15.131 1.00 76.75 299 GLN A O 1
ATOM 2243 N N . GLY A 1 300 ? 16.970 5.339 -15.855 1.00 68.56 300 GLY A N 1
ATOM 2244 C CA . GLY A 1 300 ? 18.185 4.549 -16.077 1.00 68.56 300 GLY A CA 1
ATOM 2245 C C . GLY A 1 300 ? 19.402 5.233 -16.695 1.00 68.56 300 GLY A C 1
ATOM 2246 O O . GLY A 1 300 ? 19.486 5.351 -17.916 1.00 68.56 300 GLY A O 1
ATOM 2247 N N . ASP A 1 301 ? 20.456 5.430 -15.899 1.00 67.25 301 ASP A N 1
ATOM 2248 C CA . ASP A 1 301 ? 21.823 5.205 -16.372 1.00 67.25 301 ASP A CA 1
ATOM 2249 C C . ASP A 1 301 ? 22.257 3.776 -16.022 1.00 67.25 301 ASP A C 1
ATOM 2251 O O . ASP A 1 301 ? 22.682 3.468 -14.906 1.00 67.25 301 ASP A O 1
ATOM 2255 N N . ALA A 1 302 ? 22.222 2.888 -17.023 1.00 61.59 302 ALA A N 1
ATOM 2256 C CA . ALA A 1 302 ? 22.708 1.516 -16.890 1.00 61.59 302 ALA A CA 1
ATOM 2257 C C . ALA A 1 302 ? 24.111 1.450 -16.258 1.00 61.59 302 ALA A C 1
ATOM 2259 O O . ALA A 1 302 ? 24.411 0.492 -15.553 1.00 61.59 302 ALA A O 1
ATOM 2260 N N . ARG A 1 303 ? 24.971 2.465 -16.451 1.00 63.97 303 ARG A N 1
ATOM 2261 C CA . ARG A 1 303 ? 26.318 2.515 -15.858 1.00 63.97 303 ARG A CA 1
ATOM 2262 C C . ARG A 1 303 ? 26.301 2.666 -14.341 1.00 63.97 303 ARG A C 1
ATOM 2264 O O . ARG A 1 303 ? 27.146 2.038 -13.705 1.00 63.97 303 ARG A O 1
ATOM 2271 N N . ALA A 1 304 ? 25.384 3.451 -13.774 1.00 66.25 304 ALA A N 1
ATOM 2272 C CA . ALA A 1 304 ? 25.250 3.603 -12.324 1.00 66.25 304 ALA A CA 1
ATOM 2273 C C . ALA A 1 304 ? 24.922 2.247 -11.680 1.00 66.25 304 ALA A C 1
ATOM 2275 O O . ALA A 1 304 ? 25.555 1.832 -10.710 1.00 66.25 304 ALA A O 1
ATOM 2276 N N . ILE A 1 305 ? 24.032 1.484 -12.318 1.00 68.69 305 ILE A N 1
ATOM 2277 C CA . ILE A 1 305 ? 23.716 0.105 -11.936 1.00 68.69 305 ILE A CA 1
ATOM 2278 C C . ILE A 1 305 ? 24.943 -0.805 -12.072 1.00 68.69 305 ILE A C 1
ATOM 2280 O O . ILE A 1 305 ? 25.242 -1.578 -11.161 1.00 68.69 305 ILE A O 1
ATOM 2284 N N . LEU A 1 306 ? 25.678 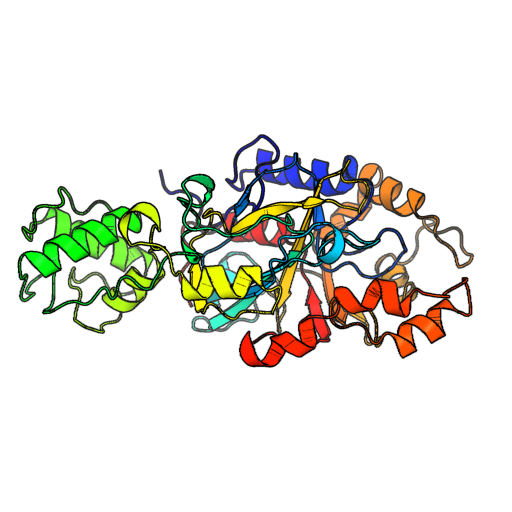-0.720 -13.190 1.00 66.56 306 LEU A N 1
ATOM 2285 C CA . LEU A 1 306 ? 26.858 -1.566 -13.407 1.00 66.56 306 LEU A CA 1
ATOM 2286 C C . LEU A 1 306 ? 27.941 -1.338 -12.344 1.00 66.56 306 LEU A C 1
ATOM 2288 O O . LEU A 1 306 ? 28.625 -2.287 -11.965 1.00 66.56 306 LEU A O 1
ATOM 2292 N N . GLN A 1 307 ? 28.089 -0.102 -11.858 1.00 68.25 307 GLN A N 1
ATOM 2293 C CA . GLN A 1 307 ? 29.051 0.257 -10.812 1.00 68.25 307 GLN A CA 1
ATOM 2294 C C . GLN A 1 307 ? 28.709 -0.360 -9.451 1.00 68.25 307 GLN A C 1
ATOM 2296 O O . GLN A 1 307 ? 29.616 -0.729 -8.714 1.00 68.25 307 GLN A O 1
ATOM 2301 N N . ILE A 1 308 ? 27.427 -0.553 -9.117 1.00 64.31 308 ILE A N 1
ATOM 2302 C CA . ILE A 1 308 ? 27.020 -1.240 -7.870 1.00 64.31 308 ILE A CA 1
ATOM 2303 C C . ILE A 1 308 ? 27.513 -2.690 -7.846 1.00 64.31 308 ILE A C 1
ATOM 2305 O O . ILE A 1 308 ? 27.723 -3.275 -6.782 1.00 64.31 308 ILE A O 1
ATOM 2309 N N . LEU A 1 309 ? 27.699 -3.268 -9.029 1.0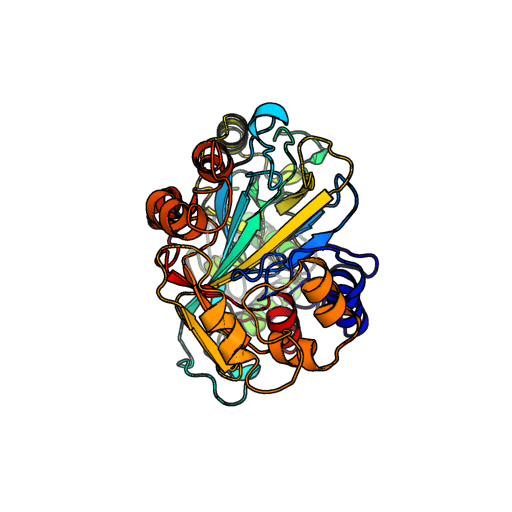0 65.69 309 LEU A N 1
ATOM 2310 C CA . LEU A 1 309 ? 28.076 -4.657 -9.256 1.00 65.69 309 LEU A CA 1
ATOM 2311 C C . LEU A 1 309 ? 29.585 -4.812 -9.553 1.00 65.69 309 LEU A C 1
ATOM 2313 O O . LEU A 1 309 ? 29.994 -5.804 -10.161 1.00 6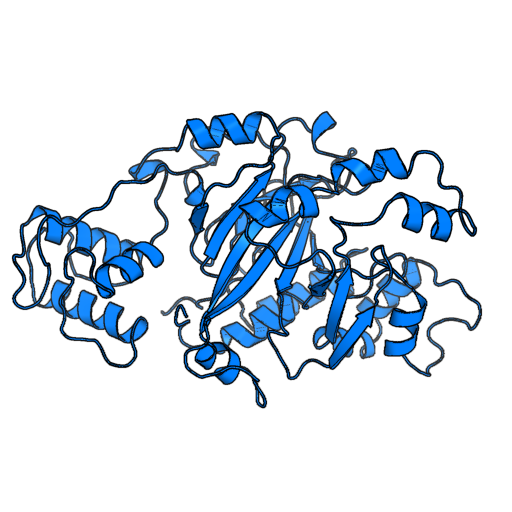5.69 309 LEU A O 1
ATOM 2317 N N . ASP A 1 310 ? 30.397 -3.831 -9.133 1.00 55.72 310 ASP A N 1
ATOM 2318 C CA . ASP A 1 310 ? 31.831 -3.657 -9.409 1.00 55.72 310 ASP A CA 1
ATOM 2319 C C . ASP A 1 310 ? 32.646 -4.979 -9.442 1.00 55.72 310 ASP A C 1
ATOM 2321 O O . ASP A 1 310 ? 32.760 -5.704 -8.449 1.00 55.72 310 ASP A O 1
ATOM 2325 N N . GLY A 1 311 ? 33.255 -5.292 -10.597 1.00 52.53 311 GLY A N 1
ATOM 2326 C CA . GLY A 1 311 ? 34.486 -6.098 -10.656 1.00 52.53 311 GLY A CA 1
ATOM 2327 C C . GLY A 1 311 ? 34.455 -7.623 -10.884 1.00 52.53 311 GLY A C 1
ATOM 2328 O O . GLY A 1 311 ? 35.466 -8.254 -10.578 1.00 52.53 311 GLY A O 1
ATOM 2329 N N . LYS A 1 312 ? 33.404 -8.272 -11.418 1.00 53.09 312 LYS A N 1
ATOM 2330 C CA . LYS A 1 312 ? 33.468 -9.737 -11.696 1.00 53.09 312 LYS A CA 1
ATOM 2331 C C . LYS A 1 312 ? 32.701 -10.218 -12.927 1.00 53.09 312 LYS A C 1
ATOM 2333 O O . LYS A 1 312 ? 31.549 -10.591 -12.752 1.00 53.09 312 LYS A O 1
ATOM 2338 N N . ASP A 1 313 ? 33.335 -10.271 -14.103 1.00 54.06 313 ASP A N 1
ATOM 2339 C CA . ASP A 1 313 ? 33.038 -11.115 -15.294 1.00 54.06 313 ASP A CA 1
ATOM 2340 C C . ASP A 1 313 ? 31.571 -11.303 -15.768 1.00 54.06 313 ASP A C 1
ATOM 2342 O O . ASP A 1 313 ? 31.308 -12.098 -16.666 1.00 54.06 313 ASP A O 1
ATOM 2346 N N . TRP A 1 314 ? 30.601 -10.598 -15.186 1.00 52.62 314 TRP A N 1
ATOM 2347 C CA . TRP A 1 314 ? 29.170 -10.888 -15.295 1.00 52.62 314 TRP A CA 1
ATOM 2348 C C . TRP A 1 314 ? 28.535 -10.189 -16.494 1.00 52.62 314 TRP A C 1
ATOM 2350 O O . TRP A 1 314 ? 27.649 -10.740 -17.140 1.00 52.62 314 TRP A O 1
ATOM 2360 N N . ILE A 1 315 ? 29.045 -9.007 -16.839 1.00 52.56 315 ILE A N 1
ATOM 2361 C CA . ILE A 1 315 ? 28.758 -8.351 -18.107 1.00 52.56 315 ILE A CA 1
ATOM 2362 C C . ILE A 1 315 ? 29.972 -8.562 -18.995 1.00 52.56 315 ILE A C 1
ATOM 2364 O O . ILE A 1 315 ? 31.041 -8.035 -18.665 1.00 52.56 315 ILE A O 1
ATOM 2368 N N . PRO A 1 316 ? 29.859 -9.297 -20.117 1.00 43.53 316 PRO A N 1
ATOM 2369 C CA . PRO A 1 316 ? 30.925 -9.320 -21.104 1.00 43.53 316 PRO A CA 1
ATOM 2370 C C . PRO A 1 316 ? 31.267 -7.869 -21.433 1.00 43.53 316 PRO A C 1
ATOM 2372 O O . PRO A 1 316 ? 30.368 -7.103 -21.760 1.00 43.53 316 PRO A O 1
ATOM 2375 N N . GLY A 1 317 ? 32.539 -7.486 -21.263 1.00 44.94 317 GLY A N 1
ATOM 2376 C CA . GLY A 1 317 ? 33.044 -6.106 -21.172 1.00 44.94 317 GLY A CA 1
ATOM 2377 C C . GLY A 1 317 ? 32.854 -5.200 -22.399 1.00 44.94 317 GLY A C 1
ATOM 2378 O O . GLY A 1 317 ? 33.788 -4.519 -22.816 1.00 44.94 317 GLY A O 1
ATOM 2379 N N . ARG A 1 318 ? 31.664 -5.179 -23.000 1.00 46.12 318 ARG A N 1
ATOM 2380 C CA . ARG A 1 318 ? 31.239 -4.359 -24.130 1.00 46.12 318 ARG A CA 1
ATOM 2381 C C . ARG A 1 318 ? 29.736 -4.074 -24.047 1.00 46.12 318 ARG A C 1
ATOM 2383 O O . ARG A 1 318 ? 28.953 -4.697 -24.746 1.00 46.12 318 ARG A O 1
ATOM 2390 N N . GLY A 1 319 ? 29.359 -3.088 -23.235 1.00 53.16 319 GLY A N 1
ATOM 2391 C CA . GLY A 1 319 ? 28.262 -2.140 -23.503 1.00 53.16 319 GLY A CA 1
ATOM 2392 C C . GLY A 1 319 ? 26.811 -2.631 -23.650 1.00 53.16 319 GLY A C 1
ATOM 2393 O O . GLY A 1 319 ? 25.934 -1.774 -23.665 1.00 53.16 319 GLY A O 1
ATOM 2394 N N . TYR A 1 320 ? 26.536 -3.932 -23.745 1.00 59.47 320 TYR A N 1
ATOM 2395 C CA . TYR A 1 320 ? 25.194 -4.498 -23.887 1.00 59.47 320 TYR A CA 1
ATOM 2396 C C . TYR A 1 320 ? 25.036 -5.723 -22.985 1.00 59.47 320 TYR A C 1
ATOM 2398 O O . TYR A 1 320 ? 25.848 -6.647 -23.030 1.00 59.47 320 TYR A O 1
ATOM 2406 N N . VAL A 1 321 ? 23.973 -5.723 -22.187 1.00 67.62 321 VAL A N 1
ATOM 2407 C CA . VAL A 1 321 ? 23.525 -6.870 -21.399 1.00 67.62 321 VAL A CA 1
ATOM 2408 C C . VAL A 1 321 ? 22.244 -7.360 -22.046 1.00 67.62 321 VAL A C 1
ATOM 2410 O O . VAL A 1 321 ? 21.296 -6.589 -22.190 1.00 67.62 321 VAL A O 1
ATOM 2413 N N . ALA A 1 322 ? 22.225 -8.622 -22.469 1.00 72.50 322 ALA A N 1
ATOM 2414 C CA . ALA A 1 322 ? 21.003 -9.200 -23.005 1.00 72.50 322 ALA A CA 1
ATOM 2415 C C . ALA A 1 322 ? 19.968 -9.348 -21.873 1.00 72.50 322 ALA A C 1
ATOM 2417 O O . ALA A 1 322 ? 20.345 -9.751 -20.769 1.00 72.50 322 ALA A O 1
ATOM 2418 N N . PRO A 1 323 ? 18.682 -9.068 -22.129 1.00 72.25 323 PRO A N 1
ATOM 2419 C CA . PRO A 1 323 ? 17.621 -9.181 -21.134 1.00 72.25 323 PRO A CA 1
ATOM 2420 C C . PRO A 1 323 ? 17.592 -10.504 -20.352 1.00 72.25 323 PRO A C 1
ATOM 2422 O O . PRO A 1 323 ? 17.334 -10.525 -19.152 1.00 72.25 323 PRO A O 1
ATOM 2425 N N . GLU A 1 324 ? 17.906 -11.614 -21.017 1.00 80.75 324 GLU A N 1
ATOM 2426 C CA . GLU A 1 324 ? 17.908 -12.967 -20.450 1.00 80.75 324 GLU A CA 1
ATOM 2427 C C . GLU A 1 324 ? 19.033 -13.165 -19.422 1.00 80.75 324 GLU A C 1
ATOM 2429 O O . GLU A 1 324 ? 18.916 -13.995 -18.521 1.00 80.75 324 GLU A O 1
ATOM 2434 N N . MET A 1 325 ? 20.114 -12.384 -19.523 1.00 80.62 325 MET A N 1
ATOM 2435 C CA . MET A 1 325 ? 21.211 -12.427 -18.557 1.00 80.62 325 MET A CA 1
ATOM 2436 C C . MET A 1 325 ? 20.791 -11.876 -17.197 1.00 80.62 325 MET A C 1
ATOM 2438 O O . MET A 1 325 ? 21.290 -12.350 -16.180 1.00 80.62 325 MET A O 1
ATOM 2442 N N . VAL A 1 326 ? 19.878 -10.898 -17.166 1.00 83.25 326 VAL A N 1
ATOM 2443 C CA . VAL A 1 326 ? 19.357 -10.345 -15.908 1.00 83.25 326 VAL A CA 1
ATOM 2444 C C . VAL A 1 326 ? 18.522 -11.402 -15.189 1.00 83.25 326 VAL A C 1
ATOM 2446 O O . VAL A 1 326 ? 18.755 -11.656 -14.011 1.00 83.25 326 VAL A O 1
ATOM 2449 N N . SER A 1 327 ? 17.616 -12.081 -15.898 1.00 85.62 327 SER A N 1
ATOM 2450 C CA . SER A 1 327 ? 16.802 -13.155 -15.314 1.00 85.62 327 SER A CA 1
ATOM 2451 C C . SER A 1 327 ? 17.672 -14.316 -14.812 1.00 85.62 327 SER A C 1
ATOM 2453 O O . SER A 1 327 ? 17.485 -14.779 -13.690 1.00 85.62 327 SER A O 1
ATOM 2455 N N . ALA A 1 328 ? 18.678 -14.737 -15.590 1.00 85.25 328 ALA A N 1
ATOM 2456 C CA . ALA A 1 328 ? 19.629 -15.766 -15.160 1.00 85.25 328 ALA A CA 1
ATOM 2457 C C . ALA A 1 328 ? 20.444 -15.334 -13.928 1.00 85.25 328 ALA A C 1
ATOM 2459 O O . ALA A 1 328 ? 20.692 -16.135 -13.033 1.00 85.25 328 ALA A O 1
ATOM 2460 N N . PHE A 1 329 ? 20.833 -14.058 -13.841 1.00 85.44 329 PHE A N 1
ATOM 2461 C CA . PHE A 1 329 ? 21.541 -13.532 -12.675 1.00 85.44 329 PHE A CA 1
ATOM 2462 C C . PHE A 1 329 ? 20.700 -13.622 -11.395 1.00 85.44 329 PHE A C 1
ATOM 2464 O O . PHE A 1 329 ? 21.209 -14.067 -10.369 1.00 85.44 329 PHE A O 1
ATOM 2471 N N . TYR A 1 330 ? 19.419 -13.252 -11.438 1.00 88.62 330 TYR A N 1
ATOM 2472 C CA . TYR A 1 330 ? 18.547 -13.396 -10.268 1.00 88.62 330 TYR A CA 1
ATOM 2473 C C . TYR A 1 330 ? 18.270 -14.863 -9.913 1.00 88.62 330 TYR A C 1
ATOM 2475 O O . TYR A 1 330 ? 18.303 -15.206 -8.730 1.00 88.62 330 TYR A O 1
ATOM 2483 N N . GLY A 1 331 ? 18.069 -15.727 -10.913 1.00 87.25 331 GLY A N 1
ATOM 2484 C CA . GLY A 1 331 ? 17.743 -17.139 -10.701 1.00 87.25 331 GLY A CA 1
ATOM 2485 C C . GLY A 1 331 ? 18.910 -18.000 -10.207 1.00 87.25 331 GLY A C 1
ATOM 2486 O O . GLY A 1 331 ? 18.726 -18.826 -9.311 1.00 87.25 331 GLY A O 1
ATOM 2487 N N . ASP A 1 332 ? 20.107 -17.796 -10.764 1.00 85.44 332 ASP A N 1
ATOM 2488 C CA . ASP A 1 332 ? 21.226 -18.737 -10.625 1.00 85.44 332 ASP A CA 1
ATOM 2489 C C . ASP A 1 332 ? 22.394 -18.195 -9.786 1.00 85.44 332 ASP A C 1
ATOM 2491 O O . ASP A 1 332 ? 23.224 -18.974 -9.303 1.00 85.44 332 ASP A O 1
ATOM 2495 N N . ASP A 1 333 ? 22.491 -16.874 -9.597 1.00 84.81 333 ASP A N 1
ATOM 2496 C CA . ASP A 1 333 ? 23.647 -16.255 -8.953 1.00 84.81 333 ASP A CA 1
ATOM 2497 C C . ASP A 1 333 ? 23.341 -15.776 -7.524 1.00 84.81 333 ASP A C 1
ATOM 2499 O O . ASP A 1 333 ? 22.590 -14.819 -7.338 1.00 84.81 333 ASP A O 1
ATOM 2503 N N . PRO A 1 334 ? 23.980 -16.334 -6.477 1.00 83.31 334 PRO A N 1
ATOM 2504 C CA . PRO A 1 334 ? 23.742 -15.903 -5.099 1.00 83.31 334 PRO A CA 1
ATOM 2505 C C . PRO A 1 334 ? 24.135 -14.440 -4.835 1.00 83.31 334 PRO A C 1
ATOM 2507 O O . PRO A 1 334 ? 23.725 -13.872 -3.822 1.00 83.31 334 PRO A O 1
ATOM 2510 N N . ARG A 1 335 ? 24.915 -13.801 -5.720 1.00 79.12 335 ARG A N 1
ATOM 2511 C CA . ARG A 1 335 ? 25.246 -12.372 -5.621 1.00 79.12 335 ARG A CA 1
ATOM 2512 C C . ARG A 1 335 ? 24.020 -11.473 -5.793 1.00 79.12 335 ARG A C 1
ATOM 2514 O O . ARG A 1 335 ? 24.029 -10.378 -5.234 1.00 79.12 335 ARG A O 1
ATOM 2521 N N . SER A 1 336 ? 22.979 -11.917 -6.502 1.00 84.75 336 SER A N 1
ATOM 2522 C CA . SER A 1 336 ? 21.727 -11.161 -6.662 1.00 84.75 336 SER A CA 1
ATOM 2523 C C . SER A 1 336 ? 21.068 -10.853 -5.315 1.00 84.75 336 SER A C 1
ATOM 2525 O O . SER A 1 336 ? 20.512 -9.777 -5.121 1.00 84.75 336 SER A O 1
ATOM 2527 N N . GLN A 1 337 ? 21.247 -11.729 -4.323 1.00 87.50 337 GLN A N 1
ATOM 2528 C CA . GLN A 1 337 ? 20.670 -11.575 -2.987 1.00 87.50 337 GLN A CA 1
ATOM 2529 C C . GLN A 1 337 ? 21.210 -10.349 -2.241 1.00 87.50 337 GLN A C 1
ATOM 2531 O O . GLN A 1 337 ? 20.508 -9.788 -1.403 1.00 87.50 337 GLN A O 1
ATOM 2536 N N . VAL A 1 338 ? 22.425 -9.885 -2.565 1.00 83.69 338 VAL A N 1
ATOM 2537 C CA . VAL A 1 338 ? 22.991 -8.648 -1.996 1.00 83.69 338 VAL A CA 1
ATOM 2538 C C . VAL A 1 338 ? 22.181 -7.419 -2.428 1.00 83.69 338 VAL A C 1
ATOM 2540 O O . VAL A 1 338 ? 22.157 -6.414 -1.715 1.00 83.69 338 VAL A O 1
ATOM 2543 N N . LEU A 1 339 ? 21.480 -7.497 -3.567 1.00 86.94 339 LEU A N 1
ATOM 2544 C CA . LEU A 1 339 ? 20.628 -6.421 -4.068 1.00 86.94 339 LEU A CA 1
ATOM 2545 C C . LEU A 1 339 ? 19.324 -6.263 -3.276 1.00 86.94 339 LEU A C 1
ATOM 2547 O O . LEU A 1 339 ? 18.751 -5.176 -3.271 1.00 86.94 339 LEU A O 1
ATOM 2551 N N . ARG A 1 340 ? 18.896 -7.293 -2.533 1.00 90.94 340 ARG A N 1
ATOM 2552 C CA . ARG A 1 340 ? 17.723 -7.217 -1.641 1.00 90.94 340 ARG A CA 1
ATOM 2553 C C . ARG A 1 340 ? 17.906 -6.193 -0.518 1.00 90.94 340 ARG A C 1
ATOM 2555 O O . ARG A 1 340 ? 16.932 -5.624 -0.046 1.00 90.94 340 ARG A O 1
ATOM 2562 N N . GLU A 1 341 ? 19.153 -5.937 -0.118 1.00 88.38 341 GLU A N 1
ATOM 2563 C CA . GLU A 1 341 ? 19.529 -4.965 0.921 1.00 88.38 341 GLU A CA 1
ATOM 2564 C C . GLU A 1 341 ? 20.168 -3.696 0.324 1.00 88.38 341 GLU A C 1
ATOM 2566 O O . GLU A 1 341 ? 21.043 -3.062 0.927 1.00 88.38 341 GLU A O 1
ATOM 2571 N N . ARG A 1 342 ? 19.769 -3.333 -0.900 1.00 87.44 342 ARG A N 1
ATOM 2572 C CA . ARG A 1 342 ? 20.081 -2.042 -1.525 1.00 87.44 342 ARG A CA 1
ATOM 2573 C C . ARG A 1 342 ? 18.917 -1.079 -1.356 1.00 87.44 342 ARG A C 1
ATOM 2575 O O . ARG A 1 342 ? 17.758 -1.487 -1.314 1.00 87.44 342 ARG A O 1
ATOM 2582 N N . ILE A 1 343 ? 19.251 0.202 -1.291 1.00 89.12 343 ILE A N 1
ATOM 2583 C CA . ILE A 1 343 ? 18.288 1.292 -1.384 1.00 89.12 343 ILE A CA 1
ATOM 2584 C C . ILE A 1 343 ? 18.738 2.240 -2.491 1.00 89.12 343 ILE A C 1
ATOM 2586 O O . ILE A 1 343 ? 19.912 2.605 -2.564 1.00 89.12 343 ILE A O 1
ATOM 2590 N N . CYS A 1 344 ? 17.824 2.598 -3.383 1.00 91.38 344 CYS A N 1
ATOM 2591 C CA . CYS A 1 344 ? 18.172 3.242 -4.643 1.00 91.38 344 CYS A CA 1
ATOM 2592 C C . CYS A 1 344 ? 17.469 4.591 -4.745 1.00 91.38 344 CYS A C 1
ATOM 2594 O O . CYS A 1 344 ? 16.252 4.646 -4.619 1.00 91.38 344 CYS A O 1
ATOM 2596 N N . LYS A 1 345 ? 18.210 5.679 -4.950 1.00 92.88 345 LYS A N 1
ATOM 2597 C CA . LYS A 1 345 ? 17.640 7.007 -5.183 1.00 92.88 345 LYS A CA 1
ATOM 2598 C C . LYS A 1 345 ? 17.707 7.332 -6.662 1.00 92.88 345 LYS A C 1
ATOM 2600 O O . LYS A 1 345 ? 18.795 7.550 -7.181 1.00 92.88 345 LYS A O 1
ATOM 2605 N N . PHE A 1 346 ? 16.566 7.359 -7.329 1.00 93.00 346 PHE A N 1
ATOM 2606 C CA . PHE A 1 346 ? 16.493 7.683 -8.749 1.00 93.00 346 PHE A CA 1
ATOM 2607 C C . PHE A 1 346 ? 15.106 8.225 -9.091 1.00 93.00 346 PHE A C 1
ATOM 2609 O O . PHE A 1 346 ? 14.190 8.221 -8.259 1.00 93.00 346 PHE A O 1
ATOM 2616 N N . ARG A 1 347 ? 14.961 8.744 -10.311 1.00 94.50 347 ARG A N 1
ATOM 2617 C CA . ARG A 1 347 ? 13.688 9.278 -10.786 1.00 94.50 347 ARG A CA 1
ATOM 2618 C C . ARG A 1 347 ? 12.643 8.173 -10.959 1.00 94.50 347 ARG A C 1
ATOM 2620 O O . ARG A 1 347 ? 12.922 7.179 -11.617 1.00 94.50 347 ARG A O 1
ATOM 2627 N N . SER A 1 348 ? 11.450 8.370 -10.407 1.00 94.94 348 SER A N 1
ATOM 2628 C CA . SER A 1 348 ? 10.313 7.453 -10.522 1.00 94.94 348 SER A CA 1
ATOM 2629 C C . SER A 1 348 ? 10.068 7.010 -11.959 1.00 94.94 348 SER A C 1
ATOM 2631 O O . SER A 1 348 ? 10.092 7.832 -12.877 1.00 94.94 348 SER A O 1
ATOM 2633 N N . GLU A 1 349 ? 9.734 5.731 -12.129 1.00 92.31 349 GLU A N 1
ATOM 2634 C CA . GLU A 1 349 ? 9.343 5.158 -13.422 1.00 92.31 349 GLU A CA 1
ATOM 2635 C C . GLU A 1 349 ? 8.070 5.798 -14.004 1.00 92.31 349 GLU A C 1
ATOM 2637 O O . GLU A 1 349 ? 7.801 5.764 -15.207 1.00 92.31 349 GLU A O 1
ATOM 2642 N N . TRP A 1 350 ? 7.306 6.430 -13.118 1.00 96.25 350 TRP A N 1
ATOM 2643 C CA . TRP A 1 350 ? 6.018 7.058 -13.371 1.00 96.25 350 TRP A CA 1
ATOM 2644 C C . TRP A 1 350 ? 6.135 8.588 -13.534 1.00 96.25 350 TRP A C 1
ATOM 2646 O O . TRP A 1 350 ? 5.117 9.282 -13.560 1.00 96.25 350 TRP A O 1
ATOM 2656 N N . ALA A 1 351 ? 7.368 9.116 -13.581 1.00 96.12 351 ALA A N 1
ATOM 2657 C CA . ALA A 1 351 ? 7.703 10.542 -13.700 1.00 96.12 351 ALA A CA 1
ATOM 2658 C C . ALA A 1 351 ? 8.851 10.819 -14.696 1.00 96.12 351 ALA A C 1
ATOM 2660 O O . ALA A 1 351 ? 9.538 11.837 -14.587 1.00 96.12 351 ALA A O 1
ATOM 2661 N N . THR A 1 352 ? 9.134 9.900 -15.613 1.00 93.44 352 THR A N 1
ATOM 2662 C CA . THR A 1 352 ? 10.237 9.972 -16.576 1.00 93.44 352 THR A CA 1
ATOM 2663 C C . THR A 1 352 ? 10.144 11.208 -17.480 1.00 93.44 352 THR A C 1
ATOM 2665 O O . THR A 1 352 ? 9.107 11.490 -18.077 1.00 93.44 352 THR A O 1
ATOM 2668 N N . ASP A 1 353 ? 11.267 11.916 -17.652 1.00 93.88 353 ASP A N 1
ATOM 2669 C CA . ASP A 1 353 ? 11.429 12.913 -18.715 1.00 93.88 353 ASP A CA 1
ATOM 2670 C C . ASP A 1 353 ? 11.509 12.186 -20.068 1.00 93.88 353 ASP A C 1
ATOM 2672 O O . ASP A 1 353 ? 12.564 11.686 -20.476 1.00 93.88 353 ASP A O 1
ATOM 2676 N N . ILE A 1 354 ? 10.360 12.074 -20.744 1.00 93.31 354 ILE A N 1
ATOM 2677 C CA . ILE A 1 354 ? 10.233 11.366 -22.025 1.00 93.31 354 ILE A CA 1
ATOM 2678 C C . ILE A 1 354 ? 11.194 11.944 -23.083 1.00 93.31 354 ILE A C 1
ATOM 2680 O O . ILE A 1 354 ? 11.920 11.152 -23.688 1.00 93.31 354 ILE A O 1
ATOM 2684 N N . PRO A 1 355 ? 11.280 13.271 -23.319 1.00 92.88 355 PRO A N 1
ATOM 2685 C CA . PRO A 1 355 ? 12.259 13.829 -24.254 1.00 92.88 355 PRO A CA 1
ATOM 2686 C C . PRO A 1 355 ? 13.708 13.418 -23.964 1.00 92.88 355 PRO A C 1
ATOM 2688 O O . PRO A 1 355 ? 14.422 13.002 -24.882 1.00 92.88 355 PRO A O 1
ATOM 2691 N N . ALA A 1 356 ? 14.150 13.498 -22.705 1.00 91.12 356 ALA A N 1
ATOM 2692 C CA . ALA A 1 356 ? 15.511 13.120 -22.334 1.00 91.12 356 ALA A CA 1
ATOM 2693 C C . ALA A 1 356 ? 15.754 11.608 -22.479 1.00 91.12 356 ALA A C 1
ATOM 2695 O O . ALA A 1 356 ? 16.808 11.195 -22.974 1.00 91.12 356 ALA A O 1
ATOM 2696 N N . MET A 1 357 ? 14.768 10.782 -22.111 1.00 89.69 357 MET A N 1
ATOM 2697 C CA . MET A 1 357 ? 14.796 9.332 -22.318 1.00 89.69 357 MET A CA 1
ATOM 2698 C C . MET A 1 357 ? 14.932 8.992 -23.808 1.00 89.69 357 MET A C 1
ATOM 2700 O O . MET A 1 357 ? 15.794 8.195 -24.188 1.00 89.69 357 MET A O 1
ATOM 2704 N N . LEU A 1 358 ? 14.113 9.602 -24.669 1.00 89.69 358 LEU A N 1
ATOM 2705 C CA . LEU A 1 358 ? 14.163 9.376 -26.113 1.00 89.69 358 LEU A CA 1
ATOM 2706 C C . LEU A 1 358 ? 15.511 9.789 -26.698 1.00 89.69 358 LEU A C 1
ATOM 2708 O O . LEU A 1 358 ? 16.070 9.028 -27.485 1.00 89.69 358 LEU A O 1
ATOM 2712 N N . ASP A 1 359 ? 16.081 10.928 -26.285 1.00 87.94 359 ASP A N 1
ATOM 2713 C CA . ASP A 1 359 ? 17.413 11.337 -26.743 1.00 87.94 359 ASP A CA 1
ATOM 2714 C C . ASP A 1 359 ? 18.516 10.351 -26.324 1.00 87.94 359 ASP A C 1
ATOM 2716 O O . ASP A 1 359 ? 19.443 10.066 -27.094 1.00 87.94 359 ASP A O 1
ATOM 2720 N N . ALA A 1 360 ? 18.403 9.781 -25.124 1.00 82.19 360 ALA A N 1
ATOM 2721 C CA . ALA A 1 360 ? 19.331 8.764 -24.648 1.00 82.19 360 ALA A CA 1
ATOM 2722 C C . ALA A 1 360 ? 19.193 7.433 -25.414 1.00 82.19 360 ALA A C 1
ATOM 2724 O O . ALA A 1 360 ? 20.206 6.787 -25.716 1.00 82.19 360 ALA A O 1
ATOM 2725 N N . LEU A 1 361 ? 17.963 7.027 -25.753 1.00 81.12 361 LEU A N 1
ATOM 2726 C CA . LEU A 1 361 ? 17.662 5.753 -26.413 1.00 81.12 361 LEU A CA 1
ATOM 2727 C C . LEU A 1 361 ? 17.859 5.787 -27.935 1.00 81.12 361 LEU A C 1
ATOM 2729 O O . LEU A 1 361 ? 18.399 4.824 -28.484 1.00 81.12 361 LEU A O 1
ATOM 2733 N N . GLN A 1 362 ? 17.512 6.885 -28.617 1.00 79.81 362 GLN A N 1
ATOM 2734 C CA . GLN A 1 362 ? 17.576 7.004 -30.086 1.00 79.81 362 GLN A CA 1
ATOM 2735 C C . GLN A 1 362 ? 18.992 6.816 -30.649 1.00 79.81 362 GLN A C 1
ATOM 2737 O O . GLN A 1 362 ? 19.191 6.450 -31.805 1.00 79.81 362 GLN A O 1
ATOM 2742 N N . ARG A 1 363 ? 20.013 7.027 -29.812 1.00 72.00 363 ARG A N 1
ATOM 2743 C CA . ARG A 1 363 ? 21.425 6.807 -30.161 1.00 72.00 363 ARG A CA 1
ATOM 2744 C C . ARG A 1 363 ? 21.795 5.322 -30.254 1.00 72.00 363 ARG A C 1
ATOM 2746 O O . ARG A 1 363 ? 22.913 5.002 -30.655 1.00 72.00 363 ARG A O 1
ATOM 2753 N N . ARG A 1 364 ? 20.903 4.424 -29.823 1.00 69.81 364 ARG A N 1
ATOM 2754 C CA . ARG A 1 364 ? 21.142 2.980 -29.671 1.00 69.81 364 ARG A CA 1
ATOM 2755 C C . ARG A 1 364 ? 20.031 2.117 -30.272 1.00 69.81 364 ARG A C 1
ATOM 2757 O O . ARG A 1 364 ? 20.332 1.014 -30.720 1.00 69.81 364 ARG A O 1
ATOM 2764 N N . PHE A 1 365 ? 18.788 2.599 -30.296 1.00 76.00 365 PHE A N 1
ATOM 2765 C CA . PHE A 1 365 ? 17.608 1.832 -30.701 1.00 76.00 365 PHE A CA 1
ATOM 2766 C C . PHE A 1 365 ? 16.619 2.677 -31.516 1.00 76.00 365 PHE A C 1
ATOM 2768 O O . PHE A 1 365 ? 16.685 3.903 -31.512 1.00 76.00 365 PHE A O 1
ATOM 2775 N N . TRP A 1 366 ? 15.693 2.007 -32.205 1.00 80.06 366 TRP A N 1
ATOM 2776 C CA . TRP A 1 366 ? 14.539 2.642 -32.847 1.00 80.06 366 TRP A CA 1
ATOM 2777 C C . TRP A 1 366 ? 13.503 3.027 -31.785 1.00 80.06 366 TRP A C 1
ATOM 2779 O O . TRP A 1 366 ? 13.088 2.165 -31.013 1.00 80.06 366 TRP A O 1
ATOM 2789 N N . THR A 1 367 ? 13.102 4.299 -31.732 1.00 85.62 367 THR A N 1
ATOM 2790 C CA . THR A 1 367 ? 12.247 4.859 -30.662 1.00 85.62 367 THR A CA 1
ATOM 2791 C C . THR A 1 367 ? 10.931 5.456 -31.164 1.00 85.62 367 THR A C 1
ATOM 2793 O O . THR A 1 367 ? 10.233 6.122 -30.403 1.00 85.62 367 THR A O 1
ATOM 2796 N N . GLU A 1 368 ? 10.579 5.253 -32.435 1.00 89.75 368 GLU A N 1
ATOM 2797 C CA . GLU A 1 368 ? 9.323 5.762 -32.998 1.00 89.75 368 GLU A CA 1
ATOM 2798 C C . GLU A 1 368 ? 8.109 5.227 -32.218 1.00 89.75 368 GLU A C 1
ATOM 2800 O O . GLU A 1 368 ? 7.990 4.020 -32.007 1.00 89.75 368 GLU A O 1
ATOM 2805 N N . GLY A 1 369 ? 7.222 6.130 -31.782 1.00 91.06 369 GLY A N 1
ATOM 2806 C CA . GLY A 1 369 ? 6.002 5.810 -31.031 1.00 91.06 369 GLY A CA 1
ATOM 2807 C C . GLY A 1 369 ? 6.208 5.471 -29.549 1.00 91.06 369 GLY A C 1
ATOM 2808 O O . GLY A 1 369 ? 5.235 5.177 -28.855 1.00 91.06 369 GLY A O 1
ATOM 2809 N N . LEU A 1 370 ? 7.450 5.496 -29.048 1.00 90.44 370 LEU A N 1
ATOM 2810 C CA . LEU A 1 370 ? 7.743 5.181 -27.647 1.00 90.44 370 LEU A CA 1
ATOM 2811 C C . LEU A 1 370 ? 7.243 6.267 -26.678 1.00 90.44 370 LEU A C 1
ATOM 2813 O O . LEU A 1 370 ? 6.878 5.945 -25.555 1.00 90.44 370 LEU A O 1
ATOM 2817 N N . ASP A 1 371 ? 7.188 7.528 -27.107 1.00 93.81 371 ASP A N 1
ATOM 2818 C CA . ASP A 1 371 ? 6.537 8.618 -26.370 1.00 93.81 371 ASP A CA 1
ATOM 2819 C C . ASP A 1 371 ? 5.074 8.297 -26.062 1.00 93.81 371 ASP A C 1
ATOM 2821 O O . ASP A 1 371 ? 4.703 8.207 -24.892 1.00 93.81 371 ASP A O 1
ATOM 2825 N N . ALA A 1 372 ? 4.276 8.047 -27.102 1.00 94.31 372 ALA A N 1
ATOM 2826 C CA . ALA A 1 372 ? 2.854 7.743 -26.964 1.00 94.31 372 ALA A CA 1
ATOM 2827 C C . ALA A 1 372 ? 2.612 6.451 -26.164 1.00 94.31 372 ALA A C 1
ATOM 2829 O O . ALA A 1 372 ? 1.614 6.327 -25.460 1.00 94.31 372 ALA A O 1
ATOM 2830 N N . ALA A 1 373 ? 3.537 5.490 -26.248 1.00 93.06 373 ALA A N 1
ATOM 2831 C CA . ALA A 1 373 ? 3.480 4.257 -25.473 1.00 93.06 373 ALA A CA 1
ATOM 2832 C C . ALA A 1 373 ? 3.768 4.461 -23.974 1.00 93.06 373 ALA A C 1
ATOM 2834 O O . ALA A 1 373 ? 3.250 3.705 -23.159 1.00 93.06 373 ALA A O 1
ATOM 2835 N N . VAL A 1 374 ? 4.609 5.433 -23.601 1.00 93.19 374 VAL A N 1
ATOM 2836 C CA . VAL A 1 374 ? 5.039 5.671 -22.208 1.00 93.19 374 VAL A CA 1
ATOM 2837 C C . VAL A 1 374 ? 4.165 6.709 -21.501 1.00 93.19 374 VAL A C 1
ATOM 2839 O O . VAL A 1 374 ? 3.966 6.605 -20.289 1.00 93.19 374 VAL A O 1
ATOM 2842 N N . GLU A 1 375 ? 3.619 7.677 -22.238 1.00 94.75 375 GLU A N 1
ATOM 2843 C CA . GLU A 1 375 ? 2.810 8.785 -21.716 1.00 94.75 375 GLU A CA 1
ATOM 2844 C C . GLU A 1 375 ? 1.680 8.351 -20.754 1.00 94.75 375 GLU A C 1
ATOM 2846 O O . GLU A 1 375 ? 1.597 8.932 -19.669 1.00 94.75 375 GLU A O 1
ATOM 2851 N N . PRO A 1 376 ? 0.884 7.290 -21.020 1.00 93.88 376 PRO A N 1
ATOM 2852 C CA . PRO A 1 376 ? -0.187 6.869 -20.107 1.00 93.88 376 PRO A CA 1
ATOM 2853 C C . PRO A 1 376 ? 0.291 6.473 -18.698 1.00 93.88 376 PRO A C 1
ATOM 2855 O O . PRO A 1 376 ? -0.470 6.553 -17.728 1.00 93.88 376 PRO A O 1
ATOM 2858 N N . TYR A 1 377 ? 1.557 6.069 -18.558 1.00 95.44 377 TYR A N 1
ATOM 2859 C CA . TYR A 1 377 ? 2.156 5.653 -17.287 1.00 95.44 377 TYR A CA 1
ATOM 2860 C C . TYR A 1 377 ? 2.696 6.832 -16.459 1.00 95.44 377 TYR A C 1
ATOM 2862 O O . TYR A 1 377 ? 3.009 6.642 -15.286 1.00 95.44 377 TYR A O 1
ATOM 2870 N N . GLN A 1 378 ? 2.790 8.040 -17.028 1.00 96.38 378 GLN A N 1
ATOM 2871 C CA . GLN A 1 378 ? 3.433 9.202 -16.398 1.00 96.38 378 GLN A CA 1
ATOM 2872 C C . GLN A 1 378 ? 2.475 10.007 -15.500 1.00 96.38 378 GLN A C 1
ATOM 2874 O O . GLN A 1 378 ? 2.218 11.188 -15.722 1.00 96.38 378 GLN A O 1
ATOM 2879 N N . TRP A 1 379 ? 1.896 9.358 -14.488 1.00 96.50 379 TRP A N 1
ATOM 2880 C CA . TRP A 1 379 ? 0.892 9.961 -13.595 1.00 96.50 379 TRP A CA 1
ATOM 2881 C C . TRP A 1 379 ? 1.484 10.685 -12.377 1.00 96.50 379 TRP A C 1
ATOM 2883 O O . TRP A 1 379 ? 0.791 11.479 -11.738 1.00 96.50 379 TRP A O 1
ATOM 2893 N N . TYR A 1 380 ? 2.739 10.403 -12.019 1.00 97.88 380 TYR A N 1
ATOM 2894 C CA . TYR A 1 380 ? 3.289 10.727 -10.700 1.00 97.88 380 TYR A CA 1
ATOM 2895 C C . TYR A 1 380 ? 3.316 12.220 -10.411 1.00 97.88 380 TYR A C 1
ATOM 2897 O O . TYR A 1 380 ? 2.833 12.652 -9.369 1.00 97.88 380 TYR A O 1
ATOM 2905 N N . GLU A 1 381 ? 3.838 13.025 -11.338 1.00 96.75 381 GLU A N 1
ATOM 2906 C CA . GLU A 1 381 ? 3.930 14.476 -11.145 1.00 96.75 381 GLU A CA 1
ATOM 2907 C C . GLU A 1 381 ? 2.544 15.128 -11.058 1.00 96.75 381 GLU A C 1
ATOM 2909 O O . GLU A 1 381 ? 2.354 16.050 -10.267 1.00 96.75 381 GLU A O 1
ATOM 2914 N N . ALA A 1 382 ? 1.553 14.604 -11.790 1.00 96.88 382 ALA A N 1
ATOM 2915 C CA . ALA A 1 382 ? 0.173 15.080 -11.721 1.00 96.88 382 ALA A CA 1
ATOM 2916 C C . ALA A 1 382 ? -0.485 14.778 -10.363 1.00 96.88 382 ALA A C 1
ATOM 2918 O O . ALA A 1 382 ? -1.296 15.569 -9.884 1.00 96.88 382 ALA A O 1
ATOM 2919 N N . ALA A 1 383 ? -0.121 13.657 -9.734 1.00 97.50 383 ALA A N 1
ATOM 2920 C CA . ALA A 1 383 ? -0.647 13.256 -8.433 1.00 97.50 383 ALA A CA 1
ATOM 2921 C C . ALA A 1 383 ? 0.144 13.818 -7.241 1.00 97.50 383 ALA A C 1
ATOM 2923 O O . ALA A 1 383 ? -0.381 13.835 -6.127 1.00 97.50 383 ALA A O 1
ATOM 2924 N N . ALA A 1 384 ? 1.393 14.253 -7.444 1.00 97.19 384 ALA A N 1
ATOM 2925 C CA . ALA A 1 384 ? 2.358 14.418 -6.361 1.00 97.19 384 ALA A CA 1
ATOM 2926 C C . ALA A 1 384 ? 1.912 15.387 -5.264 1.00 97.19 384 ALA A C 1
ATOM 2928 O O . ALA A 1 384 ? 1.938 15.031 -4.085 1.00 97.19 384 ALA A O 1
ATOM 2929 N N . GLU A 1 385 ? 1.449 16.579 -5.645 1.00 97.19 385 GLU A N 1
ATOM 2930 C CA . GLU A 1 385 ? 1.022 17.606 -4.690 1.00 97.19 385 GLU A CA 1
ATOM 2931 C C . GLU A 1 385 ? -0.192 17.149 -3.868 1.00 97.19 385 GLU A C 1
ATOM 2933 O O . GLU A 1 385 ? -0.179 17.225 -2.640 1.00 97.19 385 GLU A O 1
ATOM 2938 N N . GLN A 1 386 ? -1.230 16.631 -4.532 1.00 97.56 386 GLN A N 1
ATOM 2939 C CA . GLN A 1 386 ? -2.492 16.266 -3.879 1.00 97.56 386 GLN A CA 1
ATOM 2940 C C . GLN A 1 386 ? -2.378 14.975 -3.057 1.00 97.56 386 GLN A C 1
ATOM 2942 O O . GLN A 1 386 ? -2.978 14.870 -1.987 1.00 97.56 386 GLN A O 1
ATOM 2947 N N . ALA A 1 387 ? -1.570 14.014 -3.511 1.00 97.38 387 ALA A N 1
ATOM 2948 C CA . ALA A 1 387 ? -1.296 12.773 -2.787 1.00 97.38 387 ALA A CA 1
ATOM 2949 C C . ALA A 1 387 ? -0.223 12.935 -1.690 1.00 97.38 387 ALA A C 1
ATOM 2951 O O . ALA A 1 387 ? -0.043 12.038 -0.859 1.00 97.38 387 ALA A O 1
ATOM 2952 N N . GLY A 1 388 ? 0.492 14.067 -1.676 1.00 97.69 388 GLY A N 1
ATOM 2953 C CA . GLY A 1 388 ? 1.602 14.336 -0.763 1.00 97.69 388 GLY A CA 1
ATOM 2954 C C . GLY A 1 388 ? 2.805 13.419 -0.989 1.00 97.69 388 GLY A C 1
ATOM 2955 O O . GLY A 1 388 ? 3.448 13.024 -0.017 1.00 97.69 388 GLY A O 1
ATOM 2956 N N . LEU A 1 389 ? 3.061 13.034 -2.241 1.00 98.19 389 LEU A N 1
ATOM 2957 C CA . LEU A 1 389 ? 4.201 12.204 -2.634 1.00 98.19 389 LEU A CA 1
ATOM 2958 C C . LEU A 1 389 ? 5.522 12.986 -2.519 1.00 98.19 389 LEU A C 1
ATOM 2960 O O . LEU A 1 389 ? 5.514 14.213 -2.637 1.00 98.19 389 LEU A O 1
ATOM 2964 N N . PRO A 1 390 ? 6.670 12.305 -2.322 1.00 97.06 390 PRO A N 1
ATOM 2965 C CA . PRO A 1 390 ? 7.970 12.958 -2.431 1.00 97.06 390 PRO A CA 1
ATOM 2966 C C . PRO A 1 390 ? 8.233 13.406 -3.875 1.00 97.06 390 PRO A C 1
ATOM 2968 O O . PRO A 1 390 ? 7.576 12.933 -4.807 1.00 97.06 390 PRO A O 1
ATOM 2971 N N . ASP A 1 391 ? 9.243 14.257 -4.062 1.00 96.38 391 ASP A N 1
ATOM 2972 C CA . ASP A 1 391 ? 9.720 14.666 -5.387 1.00 96.38 391 ASP A CA 1
ATOM 2973 C C . ASP A 1 391 ? 9.952 13.461 -6.312 1.00 96.38 391 ASP A C 1
ATOM 2975 O O . ASP A 1 391 ? 10.232 12.345 -5.866 1.00 96.38 391 ASP A O 1
ATOM 2979 N N . ALA A 1 392 ? 9.889 13.691 -7.627 1.00 95.25 392 ALA A N 1
ATOM 2980 C CA . ALA A 1 392 ? 10.057 12.645 -8.637 1.00 95.25 392 ALA A CA 1
ATOM 2981 C C . ALA A 1 392 ? 11.372 11.857 -8.492 1.00 95.25 392 ALA A C 1
ATOM 2983 O O . ALA A 1 392 ? 11.431 10.719 -8.936 1.00 95.25 392 ALA A O 1
ATOM 2984 N N . VAL A 1 393 ? 12.408 12.427 -7.863 1.00 95.44 393 VAL A N 1
ATOM 2985 C CA . VAL A 1 393 ? 13.634 11.717 -7.466 1.00 95.44 393 VAL A CA 1
ATOM 2986 C C . VAL A 1 393 ? 13.576 11.401 -5.973 1.00 95.44 393 VAL A C 1
ATOM 2988 O O . VAL A 1 393 ? 13.769 12.277 -5.129 1.00 95.44 393 VAL A O 1
ATOM 2991 N N . HIS A 1 394 ? 13.362 10.132 -5.642 1.00 95.69 394 HIS A N 1
ATOM 2992 C CA . HIS A 1 394 ? 13.163 9.661 -4.270 1.00 95.69 394 HIS A CA 1
ATOM 2993 C C . HIS A 1 394 ? 13.807 8.294 -4.051 1.00 95.69 394 HIS A C 1
ATOM 2995 O O . HIS A 1 394 ? 14.397 7.717 -4.963 1.00 95.69 394 HIS A O 1
ATOM 3001 N N . TRP A 1 395 ? 13.740 7.794 -2.816 1.00 95.88 395 TRP A N 1
ATOM 3002 C CA . TRP A 1 395 ? 14.287 6.490 -2.469 1.00 95.88 395 TRP A CA 1
ATOM 3003 C C . TRP A 1 395 ? 13.295 5.371 -2.756 1.00 95.88 395 TRP A C 1
ATOM 3005 O O . TRP A 1 395 ? 12.145 5.439 -2.330 1.00 95.88 395 TRP A O 1
ATOM 3015 N N . HIS A 1 396 ? 13.803 4.318 -3.383 1.00 96.00 396 HIS A N 1
ATOM 3016 C CA . HIS A 1 396 ? 13.142 3.058 -3.692 1.00 96.00 396 HIS A CA 1
ATOM 3017 C C . HIS A 1 396 ? 13.756 1.939 -2.857 1.00 96.00 396 HIS A C 1
ATOM 3019 O O . HIS A 1 396 ? 14.980 1.879 -2.671 1.00 96.00 396 HIS A O 1
ATOM 3025 N N . HIS A 1 397 ? 12.910 1.043 -2.359 1.00 95.81 397 HIS A N 1
ATOM 3026 C CA . HIS A 1 397 ? 13.301 -0.042 -1.458 1.00 95.81 397 HIS A CA 1
ATOM 3027 C C . HIS A 1 397 ? 12.863 -1.380 -2.026 1.00 95.81 397 HIS A C 1
ATOM 3029 O O . HIS A 1 397 ? 11.775 -1.467 -2.586 1.00 95.81 397 HIS A O 1
ATOM 3035 N N . ASN A 1 398 ? 13.626 -2.448 -1.769 1.00 96.56 398 ASN A N 1
ATOM 3036 C CA . ASN A 1 398 ? 13.109 -3.792 -2.000 1.00 96.56 398 ASN A CA 1
ATOM 3037 C C . ASN A 1 398 ? 11.901 -4.018 -1.068 1.00 96.56 398 ASN A C 1
ATOM 3039 O O . ASN A 1 398 ? 12.080 -4.093 0.157 1.00 96.56 398 ASN A O 1
ATOM 3043 N N . PRO A 1 399 ? 10.678 -4.144 -1.605 1.00 97.38 399 PRO A N 1
ATOM 3044 C CA . PRO A 1 399 ? 9.485 -4.136 -0.775 1.00 97.38 399 PRO A CA 1
ATOM 3045 C C . PRO A 1 399 ? 9.345 -5.418 0.061 1.00 97.38 399 PRO A C 1
ATOM 3047 O O . PRO A 1 399 ? 8.898 -5.369 1.211 1.00 97.38 399 PRO A O 1
ATOM 3050 N N . ILE A 1 400 ? 9.827 -6.556 -0.456 1.00 97.56 400 ILE A N 1
ATOM 3051 C CA . ILE A 1 400 ? 9.865 -7.836 0.266 1.00 97.56 400 ILE A CA 1
ATOM 3052 C C . ILE A 1 400 ? 10.819 -7.729 1.460 1.00 97.56 400 ILE A C 1
ATOM 3054 O O . ILE A 1 400 ? 10.457 -8.123 2.570 1.00 97.56 400 ILE A O 1
ATOM 3058 N N . ALA A 1 401 ? 12.006 -7.147 1.261 1.00 95.69 401 ALA A N 1
ATOM 3059 C CA . ALA A 1 401 ? 12.998 -6.987 2.322 1.00 95.69 401 ALA A CA 1
ATOM 3060 C C . ALA A 1 401 ? 12.504 -6.053 3.438 1.00 95.69 401 ALA A C 1
ATOM 3062 O O . ALA A 1 401 ? 12.728 -6.325 4.619 1.00 95.69 401 ALA A O 1
ATOM 3063 N N . VAL A 1 402 ? 11.791 -4.973 3.098 1.00 94.69 402 VAL A N 1
ATOM 3064 C CA . VAL A 1 402 ? 11.191 -4.078 4.101 1.00 94.69 402 VAL A CA 1
ATOM 3065 C C . VAL A 1 402 ? 10.122 -4.812 4.916 1.00 94.69 402 VAL A C 1
ATOM 3067 O O . VAL A 1 402 ? 10.185 -4.785 6.147 1.00 94.69 402 VAL A O 1
ATOM 3070 N N . VAL A 1 403 ? 9.195 -5.536 4.276 1.00 95.25 403 VAL A N 1
ATOM 3071 C CA . VAL A 1 403 ? 8.183 -6.343 4.990 1.00 95.25 403 VAL A CA 1
ATOM 3072 C C . VAL A 1 403 ? 8.836 -7.414 5.873 1.00 95.25 403 VAL A C 1
ATOM 3074 O O . VAL A 1 403 ? 8.451 -7.588 7.032 1.00 95.25 403 VAL A O 1
ATOM 3077 N N . GLU A 1 404 ? 9.887 -8.079 5.385 1.00 94.31 404 GLU A N 1
ATOM 3078 C CA . GLU A 1 404 ? 10.667 -9.063 6.146 1.00 94.31 404 GLU A CA 1
ATOM 3079 C C . GLU A 1 404 ? 11.341 -8.470 7.400 1.00 94.31 404 GLU A C 1
ATOM 3081 O O . GLU A 1 404 ? 11.544 -9.172 8.402 1.00 94.31 404 GLU A O 1
ATOM 3086 N N . ARG A 1 405 ? 11.706 -7.186 7.373 1.00 91.81 405 ARG A N 1
ATOM 3087 C CA . ARG A 1 405 ? 12.246 -6.486 8.544 1.00 91.81 405 ARG A CA 1
ATOM 3088 C C . ARG A 1 405 ? 11.128 -6.083 9.498 1.00 91.81 405 ARG A C 1
ATOM 3090 O O . ARG A 1 405 ? 11.231 -6.366 10.692 1.00 91.81 405 ARG A O 1
ATOM 3097 N N . LEU A 1 406 ? 10.055 -5.490 8.978 1.00 91.38 406 LEU A N 1
ATOM 3098 C CA . LEU A 1 406 ? 8.947 -4.964 9.780 1.00 91.38 406 LEU A CA 1
ATOM 3099 C C . LEU A 1 406 ? 8.142 -6.056 10.492 1.00 91.38 406 LEU A C 1
ATOM 3101 O O . LEU A 1 406 ? 7.689 -5.827 11.609 1.00 91.38 406 LEU A O 1
ATOM 3105 N N . ARG A 1 407 ? 8.057 -7.279 9.949 1.00 89.81 407 ARG A N 1
ATOM 3106 C CA . ARG A 1 407 ? 7.396 -8.416 10.630 1.00 89.81 407 ARG A CA 1
ATOM 3107 C C . ARG A 1 407 ? 8.004 -8.793 11.986 1.00 89.81 407 ARG A C 1
ATOM 3109 O O . ARG A 1 407 ? 7.396 -9.557 12.728 1.00 89.81 407 ARG A O 1
ATOM 3116 N N . ARG A 1 408 ? 9.225 -8.329 12.289 1.00 86.62 408 ARG A N 1
ATOM 3117 C CA . ARG A 1 408 ? 9.906 -8.570 13.576 1.00 86.62 408 ARG A CA 1
ATOM 3118 C C . ARG A 1 408 ? 9.316 -7.725 14.703 1.00 86.62 408 ARG A C 1
ATOM 3120 O O . ARG A 1 408 ? 9.613 -7.983 15.868 1.00 86.62 408 ARG A O 1
ATOM 3127 N N . LEU A 1 409 ? 8.514 -6.721 14.359 1.00 81.25 409 LEU A N 1
ATOM 3128 C CA . LEU A 1 409 ? 7.810 -5.901 15.324 1.00 81.25 409 LEU A CA 1
ATOM 3129 C C . LEU A 1 409 ? 6.619 -6.689 15.883 1.00 81.25 409 LEU A C 1
ATOM 3131 O O . LEU A 1 409 ? 5.836 -7.241 15.107 1.00 81.25 409 LEU A O 1
ATOM 3135 N N . PRO A 1 410 ? 6.475 -6.768 17.218 1.00 64.81 410 PRO A N 1
ATOM 3136 C CA . PRO A 1 410 ? 5.342 -7.454 17.829 1.00 64.81 410 PRO A CA 1
ATOM 3137 C C . PRO A 1 410 ? 4.016 -6.741 17.520 1.00 64.81 410 PRO A C 1
ATOM 3139 O O . PRO A 1 410 ? 2.988 -7.402 17.394 1.00 64.81 410 PRO A O 1
ATOM 3142 N N . GLU A 1 411 ? 4.065 -5.413 17.384 1.00 66.06 411 GLU A N 1
ATOM 3143 C CA . GLU A 1 411 ? 2.980 -4.491 17.036 1.00 66.06 411 GLU A CA 1
ATOM 3144 C C . GLU A 1 411 ? 3.603 -3.289 16.295 1.00 66.06 411 GLU A C 1
ATOM 3146 O O . GLU A 1 411 ? 4.786 -3.003 16.494 1.00 66.06 411 GLU A O 1
ATOM 3151 N N . LEU A 1 412 ? 2.839 -2.590 15.448 1.00 57.81 412 LEU A N 1
ATOM 3152 C CA . LEU A 1 412 ? 3.270 -1.313 14.862 1.00 57.81 412 LEU A CA 1
ATOM 3153 C C . LEU A 1 412 ? 2.673 -0.159 15.661 1.00 57.81 412 LEU A C 1
ATOM 3155 O O . LEU A 1 412 ? 1.464 -0.136 15.903 1.00 57.81 412 LEU A O 1
ATOM 3159 N N . THR A 1 413 ? 3.503 0.817 16.022 1.00 53.09 413 THR A N 1
ATOM 3160 C CA . THR A 1 413 ? 3.024 2.065 16.607 1.00 53.09 413 THR A CA 1
ATOM 3161 C C . THR A 1 413 ? 2.794 3.061 15.467 1.00 53.09 413 THR A C 1
ATOM 3163 O O . THR A 1 413 ? 3.739 3.428 14.761 1.00 53.09 413 THR A O 1
ATOM 3166 N N . PRO A 1 414 ? 1.567 3.551 15.245 1.00 50.78 414 PRO A N 1
ATOM 3167 C CA . PRO A 1 414 ? 1.397 4.700 14.372 1.00 50.78 414 PRO A CA 1
ATOM 3168 C C . PRO A 1 414 ? 2.221 5.864 14.924 1.00 50.78 414 PRO A C 1
ATOM 3170 O O . PRO A 1 414 ? 2.092 6.240 16.091 1.00 50.78 414 PRO A O 1
ATOM 3173 N N . GLY A 1 415 ? 3.126 6.385 14.092 1.00 37.78 415 GLY A N 1
ATOM 3174 C CA . GLY A 1 415 ? 3.898 7.587 14.417 1.00 37.78 415 GLY A CA 1
ATOM 3175 C C . GLY A 1 415 ? 2.989 8.784 14.573 1.00 37.78 415 GLY A C 1
ATOM 3176 O O . GLY A 1 415 ? 1.989 8.856 13.829 1.00 37.78 415 GLY A O 1
#

Secondary structure (DSSP, 8-state):
----S---SS-SSS-SS--HHHHHHHHIIIIIS-SS--SSB-TTSSB--EEEEE--TTPEEE-SSSEEEEEEE----HHHHEETTEE--EEEEEEEEEHHHHHHTSTT----TT-EEEEEEEEESB------SSGGGTT-GGGBPP-----SS-EETTS---HHHHHHHHHHHHHTT---SSSSS---HHHHHHHHHHHHHH-SS--SSEE-TTSHHHHHHHHT----HHHH-B-HHHHHHHHTT--B---EEE-TT-EEEEBEESSTT-S-EEEEEEEEESS-S-TTSEEEE---SSS--HHHHHHHTTTSSSS-SSS---HHHHHHHHHH-GGGGGGGGEEEEEE-TTS--HHHHHHHHHTTS--TTHHHHHGGG--HHHHHHHHTPPPSEEEEE-HHHHHHHHTTSSSPPP-

Radius of gyration: 22.61 Å; chains: 1; bounding box: 60×37×68 Å